Protein AF-A0A935E612-F1 (afdb_monomer_lite)

Foldseek 3Di:
DLLPAVPLQVPPPDDDDDDDPPPPPQQVQLVVCVVLLLLVRNLVSLVVSPPPDPPLVSLQSNLVSCVSLLVLVVSLVSLVVSCVPDPDDDVSLLSNLLSCLLVVVVVVSVVSLVVVCVVPVPDPSSVLQVVQPPQQPDAALKDKDFDPLWDLAFWFQWEDAPQKIKTKTQPDDDPDADSNNRTHAIAIWIDHSVVSHIDGDQCVQDDPHHKHHKDADPNNQKMKTWTWDPQDPVVRDIAIFIWMWGQDPNHIDHTDTDPQTDPPKHKHQWEAANVRFKIKTWICVPPSATFIWMWGADPVRDTDHIDTADCLRGFNHHWHNWYDLHRFKIKIFTLGVRSNSAAGFIWIWGHDPNHTFRTDTDGPPQDDNWHWHNWYDNNNPQKTKGWTLSPVPSSHITIMIMHRDDDDDPDCPDPPPPPQCQKDKDKDFDDDVPDGQFQKKKFKAARRRHT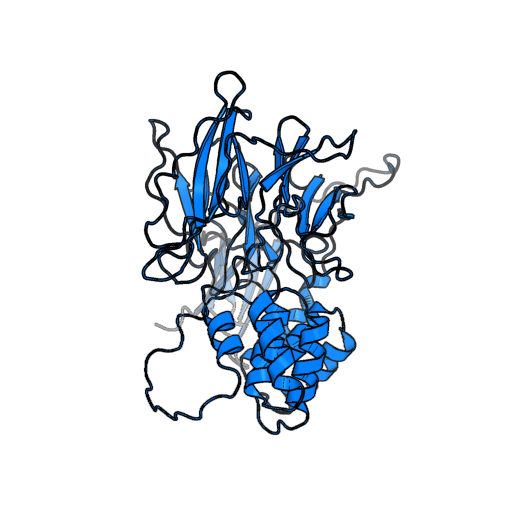FDIWGAHPRRITMDIGGDGPHIDIDIGRPVPD

Sequence (483 aa):
MKKYILNIILIFFFTCWNQIVNADSGCTAGDKAYELLQYSKAIIEYQKCLKNSKDARIMERLADSYVILDQTVKAEVIYADLLKTSKKYTSIMIKYANCLYVNNKEDAYRRFVDSIQQKFPNQKEIKKLLATANWKNKKENIEIQAVNFNSPQADFCPIIADGKIIFSSCRLTDKKNDPFTGESFSRLYVVDTISNVPIIFAPEISMKFNIGSCIMYDHGKKMMFTANTPSNPIKNTQLLKIYTTELSNGTWTKPVEFVHNKANSNNAHPAINSTMSIMVFASDGLSGNMDLYYCVKDKFNNWKQAVRLKNNVNSSGNEVFPSFINDSTLVFSSDGLSATGKGLDFYQSQFRKGKWSDPVILPAPFNSVADDYGLFTSDGMKSGYFTSNRDQSDGNENIFQFFTKTSPEVQPQDTLETIIATNIKIQGKITSGSHFIPNTKIVFTDSYGDTLSTAISDHNGLFDIELPPVQGLRYTAENLDII

pLDDT: mean 83.04, std 16.46, range [26.19, 98.12]

Radius of gyration: 25.14 Å; chains: 1; bounding box: 72×61×72 Å

Secondary structure (DSSP, 8-state):
-HHHHTTSGGGSS--S---------S-HHHHHHHHTT-HHHHHHHHHHHGGG---HHHHHHHHHHHHHTT-HHHHHHHHHHHHTT--S--HHHHHHHHHHHHTT-HHHHHHHHHHHHHH-TT-HHHHHHHHGGGGGG-B-SEEEEE-TT--SS-EEEEEEETTEEEEEE-----S-B-TTTSSBPPEEEEE-TTT---EES-GGG--SS-EEEEEEETTTTEEEEEEEPPPPTTT----EEEEEEEEETTEEPPPEE-TT--TTS-EEEEEE-TTS-EEEEEE-TTTSS-EEEEEEB-TTSPBPPPEEPPTTTS-SS-EEEEEESSSSEEEEEESSSSTT--S-EEEEEEEETTEEPPPEEPPBTTS-SS-EEEEE-SSSSSEEEEEE---TTT---EEEEEEE-------------------EEEEEE-EETTEE--SEEEEEE-TTS-EEEEEE--TTSEEEEEE---TT-EEEEEETT--

Structure (mmCIF, N/CA/C/O backbone):
data_AF-A0A935E612-F1
#
_entry.id   AF-A0A935E612-F1
#
loop_
_atom_site.group_PDB
_atom_site.id
_atom_site.type_symbol
_atom_site.label_atom_id
_atom_site.label_alt_id
_atom_site.label_comp_id
_atom_site.label_asym_id
_atom_site.label_entity_id
_atom_site.label_seq_id
_atom_site.pdbx_PDB_ins_code
_atom_site.Cartn_x
_atom_site.Cartn_y
_atom_site.Cartn_z
_atom_site.occupancy
_atom_site.B_iso_or_equiv
_atom_site.auth_seq_id
_atom_site.auth_comp_id
_atom_site.auth_asym_id
_atom_site.auth_atom_id
_atom_site.pdbx_PDB_model_num
ATOM 1 N N . MET A 1 1 ? 5.621 2.373 2.190 1.00 39.12 1 MET A N 1
ATOM 2 C CA . MET A 1 1 ? 5.501 0.931 2.547 1.00 39.12 1 MET A CA 1
ATOM 3 C C . MET A 1 1 ? 5.644 -0.027 1.374 1.00 39.12 1 MET A C 1
ATOM 5 O O . MET A 1 1 ? 5.925 -1.186 1.630 1.00 39.12 1 MET A O 1
ATOM 9 N N . LYS A 1 2 ? 5.540 0.406 0.114 1.00 34.69 2 LYS A N 1
ATOM 10 C CA . LYS A 1 2 ? 5.980 -0.421 -1.017 1.00 34.69 2 LYS A CA 1
ATOM 11 C C . LYS A 1 2 ? 7.495 -0.634 -1.023 1.00 34.69 2 LYS A C 1
ATOM 13 O O . LYS A 1 2 ? 7.921 -1.764 -1.236 1.00 34.69 2 LYS A O 1
ATOM 18 N N . LYS A 1 3 ? 8.262 0.382 -0.589 1.00 41.88 3 LYS A N 1
ATOM 19 C CA . LYS A 1 3 ? 9.641 0.233 -0.092 1.00 41.88 3 LYS A CA 1
ATOM 20 C C . LYS A 1 3 ? 9.736 -1.005 0.829 1.00 41.88 3 LYS A C 1
ATOM 22 O O . LYS A 1 3 ? 10.490 -1.921 0.557 1.00 41.88 3 LYS A O 1
ATOM 27 N N . TYR A 1 4 ? 8.849 -1.142 1.813 1.00 47.66 4 TYR A N 1
ATOM 28 C CA . TYR A 1 4 ? 8.829 -2.257 2.778 1.00 47.66 4 TYR A CA 1
ATOM 29 C C . TYR A 1 4 ? 8.135 -3.569 2.331 1.00 47.66 4 TYR A C 1
ATOM 31 O O . TYR A 1 4 ? 8.368 -4.598 2.960 1.00 47.66 4 TYR A O 1
ATOM 39 N N . ILE A 1 5 ? 7.304 -3.566 1.280 1.00 38.56 5 ILE A N 1
ATOM 40 C CA . ILE A 1 5 ? 6.445 -4.700 0.865 1.00 38.56 5 ILE A CA 1
ATOM 41 C C . ILE A 1 5 ? 6.972 -5.405 -0.394 1.00 38.56 5 ILE A C 1
ATOM 43 O O . ILE A 1 5 ? 6.868 -6.625 -0.491 1.00 38.56 5 ILE A O 1
ATOM 47 N N . LEU A 1 6 ? 7.574 -4.687 -1.351 1.00 34.66 6 LEU A N 1
ATOM 48 C CA . LEU A 1 6 ? 7.828 -5.225 -2.698 1.00 34.66 6 LEU A CA 1
ATOM 49 C C . LEU A 1 6 ? 8.989 -6.244 -2.785 1.00 34.66 6 LEU A C 1
ATOM 51 O O . LEU A 1 6 ? 9.131 -6.914 -3.802 1.00 34.66 6 LEU A O 1
ATOM 55 N N . ASN A 1 7 ? 9.824 -6.399 -1.748 1.00 41.12 7 ASN A N 1
ATOM 56 C CA . ASN A 1 7 ? 11.111 -7.111 -1.871 1.00 41.12 7 ASN A CA 1
ATOM 57 C C . ASN A 1 7 ? 11.265 -8.420 -1.091 1.00 41.12 7 ASN A C 1
ATOM 59 O O . ASN A 1 7 ? 12.372 -8.944 -0.999 1.00 41.12 7 ASN A O 1
ATOM 63 N N . ILE A 1 8 ? 10.180 -9.006 -0.582 1.00 37.25 8 ILE A N 1
ATOM 64 C CA . ILE A 1 8 ? 10.253 -10.350 0.025 1.00 37.25 8 ILE A CA 1
ATOM 65 C C . ILE A 1 8 ? 9.949 -11.464 -1.007 1.00 37.25 8 ILE A C 1
ATOM 67 O O . ILE A 1 8 ? 10.315 -12.619 -0.802 1.00 37.25 8 ILE A O 1
ATOM 71 N N . ILE A 1 9 ? 9.409 -11.125 -2.187 1.00 32.59 9 ILE A N 1
ATOM 72 C CA . ILE A 1 9 ? 8.927 -12.100 -3.193 1.00 32.59 9 ILE A CA 1
ATOM 73 C C . ILE A 1 9 ? 9.978 -12.502 -4.245 1.00 32.59 9 ILE A C 1
ATOM 75 O O . ILE A 1 9 ? 9.831 -13.525 -4.914 1.00 32.59 9 ILE A O 1
ATOM 79 N N . LEU A 1 10 ? 11.122 -11.814 -4.332 1.00 29.88 10 LEU A N 1
ATOM 80 C CA . LEU A 1 10 ? 12.238 -12.237 -5.200 1.00 29.88 10 LEU A CA 1
ATOM 81 C C . LEU A 1 10 ? 12.921 -13.550 -4.746 1.00 29.88 10 LEU A C 1
ATOM 83 O O . LEU A 1 10 ? 13.881 -13.994 -5.371 1.00 29.88 10 LEU A O 1
ATOM 87 N N . ILE A 1 11 ? 12.414 -14.200 -3.691 1.00 31.88 11 ILE A N 1
ATOM 88 C CA . ILE A 1 11 ? 12.982 -15.413 -3.086 1.00 31.88 11 ILE A CA 1
ATOM 89 C C . ILE A 1 11 ? 12.459 -16.727 -3.715 1.00 31.88 11 ILE A C 1
ATOM 91 O O . ILE A 1 11 ? 13.087 -17.763 -3.513 1.00 31.88 11 ILE A O 1
ATOM 95 N N . PHE A 1 12 ? 11.397 -16.747 -4.539 1.00 26.30 12 PHE A N 1
ATOM 96 C CA . PHE A 1 12 ? 10.769 -18.027 -4.952 1.00 26.30 12 PHE A CA 1
ATOM 97 C C . PHE A 1 12 ? 10.936 -18.511 -6.407 1.00 26.30 12 PHE A C 1
ATOM 99 O O . PHE A 1 12 ? 10.351 -19.532 -6.758 1.00 26.30 12 PHE A O 1
ATOM 106 N N . PHE A 1 13 ? 11.787 -17.891 -7.240 1.00 26.19 13 PHE A N 1
ATOM 107 C CA . PHE A 1 13 ? 12.060 -18.389 -8.610 1.00 26.19 13 PHE A CA 1
ATOM 108 C C . PHE A 1 13 ? 13.495 -18.858 -8.901 1.00 26.19 13 PHE A C 1
ATOM 110 O O . PHE A 1 13 ? 13.818 -19.146 -10.051 1.00 26.19 13 PHE A O 1
ATOM 117 N N . PHE A 1 14 ? 14.348 -19.033 -7.889 1.00 29.59 14 PHE A N 1
ATOM 118 C CA . PHE A 1 14 ? 15.665 -19.659 -8.070 1.00 29.59 14 PHE A CA 1
ATOM 119 C C . PHE A 1 14 ? 15.828 -20.883 -7.165 1.00 29.59 14 PHE A C 1
ATOM 121 O O . PHE A 1 14 ? 16.556 -20.870 -6.178 1.00 29.59 14 PHE A O 1
ATOM 128 N N . THR A 1 15 ? 15.166 -21.984 -7.523 1.00 32.22 15 THR A N 1
ATOM 129 C CA . THR A 1 15 ? 15.649 -23.312 -7.130 1.00 32.22 15 THR A CA 1
ATOM 130 C C . THR A 1 15 ? 15.882 -24.153 -8.381 1.00 32.22 15 THR A C 1
ATOM 132 O O . THR A 1 15 ? 15.006 -24.302 -9.225 1.00 32.22 15 THR A O 1
ATOM 135 N N . CYS A 1 16 ? 17.113 -24.665 -8.473 1.00 29.67 16 CYS A N 1
ATOM 136 C CA . CYS A 1 16 ? 17.638 -25.619 -9.452 1.00 29.67 16 CYS A CA 1
ATOM 137 C C . CYS A 1 16 ? 18.029 -25.092 -10.848 1.00 29.67 16 CYS A C 1
ATOM 139 O O . CYS A 1 16 ? 17.404 -25.416 -11.849 1.00 29.67 16 CYS A O 1
ATOM 141 N N . TRP A 1 17 ? 19.197 -24.443 -10.929 1.00 29.56 17 TRP A N 1
ATOM 142 C CA . TRP A 1 17 ? 20.352 -25.074 -11.594 1.00 29.56 17 TRP A CA 1
ATOM 143 C C . TRP A 1 17 ? 21.658 -24.461 -11.070 1.00 29.56 17 TRP A C 1
ATOM 145 O O . TRP A 1 17 ? 21.996 -23.318 -11.363 1.00 29.56 17 TRP A O 1
ATOM 155 N N . ASN A 1 18 ? 22.401 -25.234 -10.277 1.00 34.88 18 ASN A N 1
ATOM 156 C CA . ASN A 1 18 ? 23.791 -24.926 -9.964 1.00 34.88 18 ASN A CA 1
ATOM 157 C C . ASN A 1 18 ? 24.639 -25.212 -11.209 1.00 34.88 18 ASN A C 1
ATOM 159 O O . ASN A 1 18 ? 24.935 -26.366 -11.513 1.00 34.88 18 ASN A O 1
ATOM 163 N N . GLN A 1 19 ? 25.061 -24.161 -11.903 1.00 34.38 19 GLN A N 1
ATOM 164 C CA . GLN A 1 19 ? 26.395 -24.119 -12.491 1.00 34.38 19 GLN A CA 1
ATOM 165 C C . GLN A 1 19 ? 27.105 -22.921 -11.873 1.00 34.38 19 GLN A C 1
ATOM 167 O O . GLN A 1 19 ? 26.790 -21.770 -12.163 1.00 34.38 19 GLN A O 1
ATOM 172 N N . ILE A 1 20 ? 28.037 -23.214 -10.968 1.00 43.88 20 ILE A N 1
ATOM 173 C CA . ILE A 1 20 ? 28.966 -22.232 -10.423 1.00 43.88 20 ILE A CA 1
ATOM 174 C C . ILE A 1 20 ? 29.870 -21.809 -11.580 1.00 43.88 20 ILE A C 1
ATOM 176 O O . ILE A 1 20 ? 30.843 -22.484 -11.905 1.00 43.88 20 ILE A O 1
ATOM 180 N N . VAL A 1 21 ? 29.535 -20.687 -12.210 1.00 34.72 21 VAL A N 1
ATOM 181 C CA . VAL A 1 21 ? 30.527 -19.851 -12.877 1.00 34.72 21 VAL A CA 1
ATOM 182 C C . VAL A 1 21 ? 30.879 -18.772 -11.865 1.00 34.72 21 VAL A C 1
ATOM 184 O O . VAL A 1 21 ? 30.219 -17.740 -11.779 1.00 34.72 21 VAL A O 1
ATOM 187 N N . ASN A 1 22 ? 31.903 -19.044 -11.055 1.00 40.59 22 ASN A N 1
ATOM 188 C CA . ASN A 1 22 ? 32.591 -18.016 -10.282 1.00 40.59 22 ASN A CA 1
ATOM 189 C C . ASN A 1 22 ? 33.321 -17.096 -11.271 1.00 40.59 22 ASN A C 1
ATOM 191 O O . ASN A 1 22 ? 34.504 -17.275 -11.548 1.00 40.59 22 ASN A O 1
ATOM 195 N N . ALA A 1 23 ? 32.595 -16.134 -11.832 1.00 41.78 23 ALA A N 1
ATOM 196 C CA . ALA A 1 23 ? 33.185 -14.882 -12.266 1.00 41.78 23 ALA A CA 1
ATOM 197 C C . ALA A 1 23 ? 33.056 -13.938 -11.073 1.00 41.78 23 ALA A C 1
ATOM 199 O O . ALA A 1 23 ? 31.942 -13.602 -10.675 1.00 41.78 23 ALA A O 1
ATOM 200 N N . ASP A 1 24 ? 34.187 -13.587 -10.467 1.00 48.56 24 ASP A N 1
ATOM 201 C CA . ASP A 1 24 ? 34.269 -12.659 -9.345 1.00 48.56 24 ASP A CA 1
ATOM 202 C C . ASP A 1 24 ? 33.651 -11.321 -9.782 1.00 48.56 24 ASP A C 1
ATOM 204 O O . ASP A 1 24 ? 34.246 -10.531 -10.518 1.00 48.56 24 ASP A O 1
ATOM 208 N N . SER A 1 25 ? 32.371 -11.124 -9.468 1.00 55.22 25 SER A N 1
ATOM 209 C CA . SER A 1 25 ? 31.631 -9.973 -9.950 1.00 55.22 25 SER A CA 1
ATOM 210 C C . SER A 1 25 ? 32.115 -8.773 -9.151 1.00 55.22 25 SER A C 1
ATOM 212 O O . SER A 1 25 ? 31.882 -8.719 -7.947 1.00 55.22 25 SER A O 1
ATOM 214 N N . GLY A 1 26 ? 32.814 -7.839 -9.803 1.00 75.12 26 GLY A N 1
ATOM 215 C CA . GLY A 1 26 ? 33.661 -6.804 -9.185 1.00 75.12 26 GLY A CA 1
ATOM 216 C C . GLY A 1 26 ? 32.993 -5.770 -8.258 1.00 75.12 26 GLY A C 1
ATOM 217 O O . GLY A 1 26 ? 33.523 -4.675 -8.109 1.00 75.12 26 GLY A O 1
ATOM 218 N N . CYS A 1 27 ? 31.840 -6.070 -7.648 1.00 89.81 27 CYS A N 1
ATOM 219 C CA . CYS A 1 27 ? 31.134 -5.224 -6.690 1.00 89.81 27 CYS A CA 1
ATOM 220 C C . CYS A 1 27 ? 30.526 -6.002 -5.502 1.00 89.81 27 CYS A C 1
ATOM 222 O O . CYS A 1 27 ? 29.356 -5.825 -5.157 1.00 89.81 27 CYS A O 1
ATOM 224 N N . THR A 1 28 ? 31.326 -6.839 -4.833 1.00 91.62 28 THR A N 1
ATOM 225 C CA . THR A 1 28 ? 30.899 -7.691 -3.702 1.00 91.62 28 THR A CA 1
ATOM 226 C C . THR A 1 28 ? 30.178 -6.923 -2.586 1.00 91.62 28 THR A C 1
ATOM 228 O O . THR A 1 28 ? 29.215 -7.423 -2.007 1.00 91.62 28 THR A O 1
ATOM 231 N N . ALA A 1 29 ? 30.611 -5.695 -2.275 1.00 92.06 29 ALA A N 1
ATOM 232 C CA . ALA A 1 29 ? 29.976 -4.873 -1.241 1.00 92.06 29 ALA A CA 1
ATOM 233 C C . ALA A 1 29 ? 28.546 -4.449 -1.619 1.00 92.06 29 ALA A C 1
ATOM 235 O O . ALA A 1 29 ? 27.658 -4.478 -0.764 1.00 92.06 29 ALA A O 1
ATOM 236 N N . GLY A 1 30 ? 28.324 -4.097 -2.891 1.00 92.75 30 GLY A N 1
ATOM 237 C CA . GLY A 1 30 ? 26.998 -3.779 -3.418 1.00 92.75 30 GLY A CA 1
ATOM 238 C C . GLY A 1 30 ? 26.104 -5.009 -3.466 1.00 92.75 30 GLY A C 1
ATOM 239 O O . GLY A 1 30 ? 24.971 -4.951 -3.003 1.00 92.75 30 GLY A O 1
ATOM 240 N N . ASP A 1 31 ? 26.645 -6.143 -3.911 1.00 92.62 31 ASP A N 1
ATOM 241 C CA . ASP A 1 31 ? 25.918 -7.414 -3.987 1.00 92.62 31 ASP A CA 1
ATOM 242 C C . ASP A 1 31 ? 25.451 -7.898 -2.616 1.00 92.62 31 ASP A C 1
ATOM 244 O O . ASP A 1 31 ? 24.269 -8.183 -2.433 1.00 92.62 31 ASP A O 1
ATOM 248 N N . LYS A 1 32 ? 26.331 -7.841 -1.614 1.00 90.12 32 LYS A N 1
ATOM 249 C CA . LYS A 1 32 ? 25.967 -8.135 -0.227 1.00 90.12 32 LYS A CA 1
ATOM 250 C C . LYS A 1 32 ? 24.896 -7.182 0.306 1.00 90.12 32 LYS A C 1
ATOM 252 O O . LYS A 1 32 ? 24.009 -7.610 1.034 1.00 90.12 32 LYS A O 1
ATOM 257 N N . ALA A 1 33 ? 24.982 -5.886 0.002 1.00 88.50 33 ALA A N 1
ATOM 258 C CA . ALA A 1 33 ? 23.973 -4.926 0.444 1.00 88.50 33 ALA A CA 1
ATOM 259 C C . ALA A 1 33 ? 22.612 -5.198 -0.217 1.00 88.50 33 ALA A C 1
ATOM 261 O O . ALA A 1 33 ? 21.599 -5.188 0.474 1.00 88.50 33 ALA A O 1
ATOM 262 N N . TYR A 1 34 ? 22.600 -5.494 -1.517 1.00 88.38 34 TYR A N 1
ATOM 263 C CA . TYR A 1 34 ? 21.398 -5.818 -2.282 1.00 88.38 34 TYR A CA 1
ATOM 264 C C . TYR A 1 34 ? 20.718 -7.094 -1.767 1.00 88.38 34 TYR A C 1
ATOM 266 O O . TYR A 1 34 ? 19.516 -7.094 -1.523 1.00 88.38 34 TYR A O 1
ATOM 274 N N . GLU A 1 35 ? 21.487 -8.159 -1.525 1.00 85.56 35 GLU A N 1
ATOM 275 C CA . GLU A 1 35 ? 20.990 -9.430 -0.968 1.00 85.56 35 GLU A CA 1
ATOM 276 C C . GLU A 1 35 ? 20.447 -9.280 0.458 1.00 85.56 35 GLU A C 1
ATOM 278 O O . GLU A 1 35 ? 19.518 -9.978 0.854 1.00 85.56 35 GLU A O 1
ATOM 283 N N . LEU A 1 36 ? 20.998 -8.335 1.223 1.00 79.56 36 LEU A N 1
ATOM 284 C CA . LEU A 1 36 ? 20.512 -7.967 2.552 1.00 79.56 36 LEU A CA 1
ATOM 285 C C . LEU A 1 36 ? 19.392 -6.915 2.524 1.00 79.56 36 LEU A C 1
ATOM 287 O O . LEU A 1 36 ? 19.041 -6.388 3.581 1.00 79.56 36 LEU A O 1
ATOM 291 N N . LEU A 1 37 ? 18.855 -6.589 1.342 1.00 82.00 37 LEU A N 1
ATOM 292 C CA . LEU A 1 37 ? 17.794 -5.596 1.128 1.00 82.00 37 LEU A CA 1
ATOM 293 C C . LEU A 1 37 ? 18.170 -4.172 1.586 1.00 82.00 37 LEU A C 1
ATOM 295 O O . LEU A 1 37 ? 17.316 -3.312 1.786 1.00 82.00 37 LEU A O 1
ATOM 299 N N . GLN A 1 38 ? 19.462 -3.895 1.756 1.00 84.81 38 GLN A N 1
ATOM 300 C CA . GLN A 1 38 ? 19.994 -2.585 2.130 1.00 84.81 38 GLN A CA 1
ATOM 301 C C . GLN A 1 38 ? 20.143 -1.724 0.873 1.00 84.81 38 GLN A C 1
ATOM 303 O O . GLN A 1 38 ? 21.254 -1.345 0.503 1.00 84.81 38 GLN A O 1
ATOM 308 N N . TYR A 1 39 ? 19.045 -1.459 0.165 1.00 86.69 39 TYR A N 1
ATOM 309 C CA . TYR A 1 39 ? 19.085 -0.881 -1.183 1.00 86.69 39 TYR A CA 1
ATOM 310 C C . TYR A 1 39 ? 19.688 0.520 -1.229 1.00 86.69 39 TYR A C 1
ATOM 312 O O . TYR A 1 39 ? 20.433 0.829 -2.158 1.00 86.69 39 TYR A O 1
ATOM 320 N N . SER A 1 40 ? 19.466 1.333 -0.192 1.00 89.81 40 SER A N 1
ATOM 321 C CA . SER A 1 40 ? 20.124 2.640 -0.066 1.00 89.81 40 SER A CA 1
ATOM 322 C C . SER A 1 40 ? 21.654 2.498 -0.055 1.00 89.81 40 SER A C 1
ATOM 324 O O . SER A 1 40 ? 22.375 3.195 -0.773 1.00 89.81 40 SER A O 1
ATOM 326 N N . LYS A 1 41 ? 22.168 1.492 0.664 1.00 90.56 41 LYS A N 1
ATOM 327 C CA . LYS A 1 41 ? 23.595 1.150 0.674 1.00 90.56 41 LYS A CA 1
ATOM 328 C C . LYS A 1 41 ? 24.053 0.503 -0.637 1.00 90.56 41 LYS A C 1
ATOM 330 O O . LYS A 1 41 ? 25.141 0.819 -1.112 1.00 90.56 41 LYS A O 1
ATOM 335 N N . ALA A 1 42 ? 23.243 -0.374 -1.230 1.00 93.44 42 ALA A N 1
ATOM 336 C CA . ALA A 1 42 ? 23.554 -1.031 -2.497 1.00 93.44 42 ALA A CA 1
ATOM 337 C C . ALA A 1 42 ? 23.752 -0.007 -3.622 1.00 93.44 42 ALA A C 1
ATOM 339 O O . ALA A 1 42 ? 24.734 -0.096 -4.352 1.00 93.44 42 ALA A O 1
ATOM 340 N N . ILE A 1 43 ? 22.893 1.017 -3.699 1.00 94.75 43 ILE A N 1
ATOM 341 C CA . ILE A 1 43 ? 23.032 2.136 -4.642 1.00 94.75 43 ILE A CA 1
ATOM 342 C C . ILE A 1 43 ? 24.403 2.799 -4.502 1.00 94.75 43 ILE A C 1
ATOM 344 O O . ILE A 1 43 ? 25.103 2.961 -5.500 1.00 94.75 43 ILE A O 1
ATOM 348 N N . ILE A 1 44 ? 24.808 3.148 -3.276 1.00 94.81 44 ILE A N 1
ATOM 349 C CA . ILE A 1 44 ? 26.090 3.817 -3.012 1.00 94.81 44 ILE A CA 1
ATOM 350 C C . ILE A 1 44 ? 27.264 2.952 -3.487 1.00 94.81 44 ILE A C 1
ATOM 352 O O . ILE A 1 44 ? 28.178 3.452 -4.144 1.00 94.81 44 ILE A O 1
ATOM 356 N N . GLU A 1 45 ? 27.255 1.656 -3.172 1.00 95.75 45 GLU A N 1
ATOM 357 C CA . GLU A 1 45 ? 28.337 0.750 -3.564 1.00 95.75 45 GLU A CA 1
ATOM 358 C C . GLU A 1 45 ? 28.358 0.492 -5.078 1.00 95.75 45 GLU A C 1
ATOM 360 O O . GLU A 1 45 ? 29.418 0.578 -5.699 1.00 95.75 45 GLU A O 1
ATOM 365 N N . TYR A 1 46 ? 27.203 0.285 -5.716 1.00 96.62 46 TYR A N 1
ATOM 366 C CA . TYR A 1 46 ? 27.132 0.111 -7.168 1.00 96.62 46 TYR A CA 1
ATOM 367 C C . TYR A 1 46 ? 27.568 1.357 -7.936 1.00 96.62 46 TYR A C 1
ATOM 369 O O . TYR A 1 46 ? 28.304 1.241 -8.917 1.00 96.62 46 TYR A O 1
ATOM 377 N N . GLN A 1 47 ? 27.206 2.553 -7.466 1.00 95.81 47 GLN A N 1
ATOM 378 C CA . GLN A 1 47 ? 27.705 3.806 -8.034 1.00 95.81 47 GLN A CA 1
ATOM 379 C C . GLN A 1 47 ? 29.234 3.902 -7.969 1.00 95.81 47 GLN A C 1
ATOM 381 O O . GLN A 1 47 ? 29.851 4.364 -8.928 1.00 95.81 47 GLN A O 1
ATOM 386 N N . LYS A 1 48 ? 29.869 3.457 -6.872 1.00 94.62 48 LYS A N 1
ATOM 387 C CA . LYS A 1 48 ? 31.340 3.416 -6.771 1.00 94.62 48 LYS A CA 1
ATOM 388 C C . LYS A 1 48 ? 31.940 2.459 -7.800 1.00 94.62 48 LYS A C 1
ATOM 390 O O . LYS A 1 48 ? 32.880 2.842 -8.493 1.00 94.62 48 LYS A O 1
ATOM 395 N N . CYS A 1 49 ? 31.383 1.256 -7.924 1.00 93.75 49 CYS A N 1
ATOM 396 C CA . CYS A 1 49 ? 31.865 0.230 -8.850 1.00 93.75 49 CYS A CA 1
ATOM 397 C C . CYS A 1 49 ? 31.739 0.653 -10.325 1.00 93.75 49 CYS A C 1
ATOM 399 O O . CYS A 1 49 ? 32.619 0.360 -11.133 1.00 93.75 49 CYS A O 1
ATOM 401 N N . LEU A 1 50 ? 30.685 1.394 -10.678 1.00 93.62 50 LEU A N 1
ATOM 402 C CA . LEU A 1 50 ? 30.434 1.862 -12.046 1.00 93.62 50 LEU A CA 1
ATOM 403 C C . LEU A 1 50 ? 31.229 3.113 -12.450 1.00 93.62 50 LEU A C 1
ATOM 405 O O . LEU A 1 50 ? 31.162 3.513 -13.608 1.00 93.62 50 LEU A O 1
ATOM 409 N N . LYS A 1 51 ? 32.027 3.723 -11.558 1.00 91.50 51 LYS A N 1
ATOM 410 C CA . LYS A 1 51 ? 32.873 4.876 -11.933 1.00 91.50 51 LYS A CA 1
ATOM 411 C C . LYS A 1 51 ? 33.826 4.557 -13.088 1.00 91.50 51 LYS A C 1
ATOM 413 O O . LYS A 1 51 ? 34.050 5.410 -13.937 1.00 91.50 51 LYS A O 1
ATOM 418 N N . ASN A 1 52 ? 34.351 3.330 -13.118 1.00 83.31 52 ASN A N 1
ATOM 419 C CA . ASN A 1 52 ? 35.332 2.865 -14.105 1.00 83.31 52 ASN A CA 1
ATOM 420 C C . ASN A 1 52 ? 34.866 1.601 -14.852 1.00 83.31 52 ASN A C 1
ATOM 422 O O . ASN A 1 52 ? 35.679 0.902 -15.450 1.00 83.31 52 ASN A O 1
ATOM 426 N N . SER A 1 53 ? 33.574 1.270 -14.789 1.00 86.12 53 SER A N 1
ATOM 427 C CA . SER A 1 53 ? 33.012 0.045 -15.363 1.00 86.12 53 SER A CA 1
ATOM 428 C C . SER A 1 53 ? 31.642 0.311 -15.980 1.00 86.12 53 SER A C 1
ATOM 430 O O . SER A 1 53 ? 30.890 1.155 -15.503 1.00 86.12 53 SER A O 1
ATOM 432 N N . LYS A 1 54 ? 31.305 -0.440 -17.030 1.00 87.50 54 LYS A N 1
ATOM 433 C CA . LYS A 1 54 ? 29.959 -0.493 -17.627 1.00 87.50 54 LYS A CA 1
ATOM 434 C C . LYS A 1 54 ? 29.379 -1.904 -17.565 1.00 87.50 54 LYS A C 1
ATOM 436 O O . LYS A 1 54 ? 28.751 -2.377 -18.508 1.00 87.50 54 LYS A O 1
ATOM 441 N N . ASP A 1 55 ? 29.662 -2.604 -16.473 1.00 92.31 55 ASP A N 1
ATOM 442 C CA . ASP A 1 55 ? 29.126 -3.937 -16.226 1.00 92.31 55 ASP A CA 1
ATOM 443 C C . ASP A 1 55 ? 27.589 -3.894 -16.196 1.00 92.31 55 ASP A C 1
ATOM 445 O O . ASP A 1 55 ? 26.975 -3.252 -15.339 1.00 92.31 55 ASP A O 1
ATOM 449 N N . ALA A 1 56 ? 26.971 -4.587 -17.155 1.00 91.88 56 ALA A N 1
ATOM 450 C CA . ALA A 1 56 ? 25.529 -4.557 -17.366 1.00 91.88 56 ALA A CA 1
ATOM 451 C C . ALA A 1 56 ? 24.739 -5.115 -16.171 1.00 91.88 56 ALA A C 1
ATOM 453 O O . ALA A 1 56 ? 23.663 -4.610 -15.860 1.00 91.88 56 ALA A O 1
ATOM 454 N N . ARG A 1 57 ? 25.283 -6.117 -15.467 1.00 92.62 57 ARG A N 1
ATOM 455 C CA . ARG A 1 57 ? 24.650 -6.717 -14.285 1.00 92.62 57 ARG A CA 1
ATOM 456 C C . ARG A 1 57 ? 24.639 -5.722 -13.128 1.00 92.62 57 ARG A C 1
ATOM 458 O O . ARG A 1 57 ? 23.621 -5.584 -12.455 1.00 92.62 57 ARG A O 1
ATOM 465 N N . ILE A 1 58 ? 25.747 -5.013 -12.901 1.00 95.12 58 ILE A N 1
ATOM 466 C CA . ILE A 1 58 ? 25.824 -3.979 -11.858 1.00 95.12 58 ILE A CA 1
ATOM 467 C C . ILE A 1 58 ? 24.872 -2.821 -12.179 1.00 95.12 58 ILE A C 1
ATOM 469 O O . ILE A 1 58 ? 24.157 -2.351 -11.295 1.00 95.12 58 ILE A O 1
ATOM 473 N N . MET A 1 59 ? 24.826 -2.384 -13.440 1.00 95.62 59 MET A N 1
ATOM 474 C CA . MET A 1 59 ? 23.881 -1.361 -13.896 1.00 95.62 59 MET A CA 1
ATOM 475 C C . MET A 1 59 ? 22.428 -1.790 -13.678 1.00 95.62 59 MET A C 1
ATOM 477 O O . MET A 1 59 ? 21.637 -1.003 -13.163 1.00 95.62 59 MET A O 1
ATOM 481 N N . GLU A 1 60 ? 22.075 -3.032 -14.018 1.00 94.75 60 GLU A N 1
ATOM 482 C CA . GLU A 1 60 ? 20.722 -3.545 -13.796 1.00 94.75 60 GLU A CA 1
ATOM 483 C C . GLU A 1 60 ? 20.376 -3.574 -12.302 1.00 94.75 60 GLU A C 1
ATOM 485 O O . GLU A 1 60 ? 19.331 -3.053 -11.924 1.00 94.75 60 GLU A O 1
ATOM 490 N N . ARG A 1 61 ? 21.267 -4.075 -11.432 1.00 95.31 61 ARG A N 1
ATOM 491 C CA . ARG A 1 61 ? 21.033 -4.074 -9.974 1.00 95.31 61 ARG A CA 1
ATOM 492 C C . ARG A 1 61 ? 20.913 -2.662 -9.394 1.00 95.31 61 ARG A C 1
ATOM 494 O O . ARG A 1 61 ? 20.095 -2.437 -8.500 1.00 95.31 61 ARG A O 1
ATOM 501 N N . LEU A 1 62 ? 21.687 -1.699 -9.898 1.00 96.44 62 LEU A N 1
ATOM 502 C CA . LEU A 1 62 ? 21.549 -0.289 -9.529 1.00 96.44 62 LEU A CA 1
ATOM 503 C C . LEU A 1 62 ? 20.184 0.279 -9.949 1.00 96.44 62 LEU A C 1
ATOM 505 O O . LEU A 1 62 ? 19.516 0.910 -9.132 1.00 96.44 62 LEU A O 1
ATOM 509 N N . ALA A 1 63 ? 19.755 0.039 -11.190 1.00 95.44 63 ALA A N 1
ATOM 510 C CA . ALA A 1 63 ? 18.454 0.483 -11.689 1.00 95.44 63 ALA A CA 1
ATOM 511 C C . ALA A 1 63 ? 17.295 -0.164 -10.919 1.00 95.44 63 ALA A C 1
ATOM 513 O O . ALA A 1 63 ? 16.376 0.537 -10.504 1.00 95.44 63 ALA A O 1
ATOM 514 N N . ASP A 1 64 ? 17.383 -1.466 -10.642 1.00 93.19 64 ASP A N 1
ATOM 515 C CA . ASP A 1 64 ? 16.415 -2.190 -9.817 1.00 93.19 64 ASP A CA 1
ATOM 516 C C . ASP A 1 64 ? 16.343 -1.584 -8.408 1.00 93.19 64 ASP A C 1
ATOM 518 O O . ASP A 1 64 ? 15.255 -1.351 -7.890 1.00 93.19 64 ASP A O 1
ATOM 522 N N . SER A 1 65 ? 17.492 -1.246 -7.810 1.00 92.88 65 SER A N 1
ATOM 523 C CA . SER A 1 65 ? 17.542 -0.604 -6.488 1.00 92.88 65 SER A CA 1
ATOM 524 C C . SER A 1 65 ? 16.905 0.791 -6.505 1.00 92.88 65 SER A C 1
ATOM 526 O O . SER A 1 65 ? 16.260 1.184 -5.536 1.00 92.88 65 SER A O 1
ATOM 528 N N . TYR A 1 66 ? 17.047 1.537 -7.605 1.00 91.75 66 TYR A N 1
ATOM 529 C CA . TYR A 1 66 ? 16.334 2.799 -7.792 1.00 91.75 66 TYR A CA 1
ATOM 530 C C . TYR A 1 66 ? 14.827 2.605 -7.927 1.00 91.75 66 TYR A C 1
ATOM 532 O O . TYR A 1 66 ? 14.095 3.341 -7.277 1.00 91.75 66 TYR A O 1
ATOM 540 N N . VAL A 1 67 ? 14.354 1.630 -8.711 1.00 87.44 67 VAL A N 1
ATOM 541 C CA . VAL A 1 67 ? 12.914 1.314 -8.803 1.00 87.44 67 VAL A CA 1
ATOM 542 C C . VAL A 1 67 ? 12.351 0.951 -7.431 1.00 87.44 67 VAL A C 1
ATOM 544 O O . VAL A 1 67 ? 11.285 1.425 -7.069 1.00 87.44 67 VAL A O 1
ATOM 547 N N . ILE A 1 68 ? 13.083 0.152 -6.655 1.00 83.38 68 ILE A N 1
ATOM 548 C CA . ILE A 1 68 ? 12.690 -0.278 -5.307 1.00 83.38 68 ILE A CA 1
ATOM 549 C C . ILE A 1 68 ? 12.523 0.897 -4.335 1.00 83.38 68 ILE A C 1
ATOM 551 O O . ILE A 1 68 ? 11.683 0.842 -3.438 1.00 83.38 68 ILE A O 1
ATOM 555 N N . LEU A 1 69 ? 13.330 1.946 -4.495 1.00 82.69 69 LEU A N 1
ATOM 556 C CA . LEU A 1 69 ? 13.261 3.159 -3.682 1.00 82.69 69 LEU A CA 1
ATOM 557 C C . LEU A 1 69 ? 12.481 4.288 -4.370 1.00 82.69 69 LEU A C 1
ATOM 559 O O . LEU A 1 69 ? 12.715 5.448 -4.041 1.00 82.69 69 LEU A O 1
ATOM 563 N N . ASP A 1 70 ? 11.618 3.961 -5.339 1.00 81.00 70 ASP A N 1
ATOM 564 C CA . ASP A 1 70 ? 10.781 4.893 -6.112 1.00 81.00 70 ASP A CA 1
ATOM 565 C C . ASP A 1 70 ? 11.555 6.017 -6.840 1.00 81.00 70 ASP A C 1
ATOM 567 O O . ASP A 1 70 ? 11.004 7.015 -7.293 1.00 81.00 70 ASP A O 1
ATOM 571 N N . GLN A 1 71 ? 12.855 5.823 -7.074 1.00 85.81 71 GLN A N 1
ATOM 572 C CA . GLN A 1 71 ? 13.717 6.714 -7.860 1.00 85.81 71 GLN A CA 1
ATOM 573 C C . GLN A 1 71 ? 13.651 6.369 -9.361 1.00 85.81 71 GLN A C 1
ATOM 575 O O . GLN A 1 71 ? 14.671 6.208 -10.043 1.00 85.81 71 GLN A O 1
ATOM 580 N N . THR A 1 72 ? 12.437 6.244 -9.900 1.00 87.44 72 THR A N 1
ATOM 581 C CA . THR A 1 72 ? 12.149 5.707 -11.244 1.00 87.44 72 THR A CA 1
ATOM 582 C C . THR A 1 72 ? 12.733 6.533 -12.387 1.00 87.44 72 THR A C 1
ATOM 584 O O . THR A 1 72 ? 13.071 5.974 -13.430 1.00 87.44 72 THR A O 1
ATOM 587 N N . VAL A 1 73 ? 12.921 7.844 -12.210 1.00 90.62 73 VAL A N 1
ATOM 588 C CA . VAL A 1 73 ? 13.603 8.706 -13.195 1.00 90.62 73 VAL A CA 1
ATOM 589 C C . VAL A 1 73 ? 15.074 8.310 -13.354 1.00 90.62 73 VAL A C 1
ATOM 591 O O . VAL A 1 73 ? 15.584 8.263 -14.472 1.00 90.62 73 VAL A O 1
ATOM 594 N N . LYS A 1 74 ? 15.762 7.959 -12.257 1.00 93.25 74 LYS A N 1
ATOM 595 C CA . LYS A 1 74 ? 17.159 7.492 -12.308 1.00 93.25 74 LYS A CA 1
ATOM 596 C C . LYS A 1 74 ? 17.253 6.094 -12.917 1.00 93.25 74 LYS A C 1
ATOM 598 O O . LYS A 1 74 ? 18.141 5.842 -13.730 1.00 93.25 74 LYS A O 1
ATOM 603 N N . ALA A 1 75 ? 16.321 5.207 -12.564 1.00 93.62 75 ALA A N 1
ATOM 604 C CA . ALA A 1 75 ? 16.238 3.868 -13.143 1.00 93.62 75 ALA A CA 1
ATOM 605 C C . ALA A 1 75 ? 15.994 3.903 -14.661 1.00 93.62 75 ALA A C 1
ATOM 607 O O . ALA A 1 75 ? 16.661 3.183 -15.403 1.00 93.62 75 ALA A O 1
ATOM 608 N N . GLU A 1 76 ? 15.099 4.785 -15.128 1.00 94.81 76 GLU A N 1
ATOM 609 C CA . GLU A 1 76 ? 14.781 4.966 -16.549 1.00 94.81 76 GLU A CA 1
ATOM 610 C C . GLU A 1 76 ? 16.043 5.190 -17.388 1.00 94.81 76 GLU A C 1
ATOM 612 O O . GLU A 1 76 ? 16.229 4.534 -18.413 1.00 94.81 76 GLU A O 1
ATOM 617 N N . VAL A 1 77 ? 16.923 6.091 -16.935 1.00 96.25 77 VAL A N 1
ATOM 618 C CA . VAL A 1 77 ? 18.163 6.447 -17.639 1.00 96.25 77 VAL A CA 1
ATOM 619 C C . VAL A 1 77 ? 19.079 5.231 -17.788 1.00 96.25 77 VAL A C 1
ATOM 621 O O . VAL A 1 77 ? 19.642 5.008 -18.860 1.00 96.25 77 VAL A O 1
ATOM 624 N N . ILE A 1 78 ? 19.209 4.424 -16.733 1.00 96.75 78 ILE A N 1
ATOM 625 C CA . ILE A 1 78 ? 20.092 3.254 -16.733 1.00 96.75 78 ILE A CA 1
ATOM 626 C C . ILE A 1 78 ? 19.517 2.132 -17.600 1.00 96.75 78 ILE A C 1
ATOM 628 O O . ILE A 1 78 ? 20.245 1.561 -18.413 1.00 96.75 78 ILE A O 1
ATOM 632 N N . TYR A 1 79 ? 18.218 1.834 -17.491 1.00 96.88 79 TYR A N 1
ATOM 633 C CA . TYR A 1 79 ? 17.594 0.833 -18.359 1.00 96.88 79 TYR A CA 1
ATOM 634 C C . TYR A 1 79 ? 17.642 1.247 -19.832 1.00 96.88 79 TYR A C 1
ATOM 636 O O . TYR A 1 79 ? 17.916 0.404 -20.685 1.00 96.88 79 TYR A O 1
ATOM 644 N N . ALA A 1 80 ? 17.450 2.533 -20.144 1.00 96.19 80 ALA A N 1
ATOM 645 C CA . ALA A 1 80 ? 17.614 3.037 -21.503 1.00 96.19 80 ALA A CA 1
ATOM 646 C C . ALA A 1 80 ? 19.034 2.783 -22.039 1.00 96.19 80 ALA A C 1
ATOM 648 O O . ALA A 1 80 ? 19.188 2.396 -23.198 1.00 96.19 80 ALA A O 1
ATOM 649 N N . ASP A 1 81 ? 20.071 2.961 -21.211 1.00 94.69 81 ASP A N 1
ATOM 650 C CA . ASP A 1 81 ? 21.460 2.689 -21.602 1.00 94.69 81 ASP A CA 1
ATOM 651 C C . ASP A 1 81 ? 21.710 1.192 -21.841 1.00 94.69 81 ASP A C 1
ATOM 653 O O . ASP A 1 81 ? 22.274 0.821 -22.872 1.00 94.69 81 ASP A O 1
ATOM 657 N N . LEU A 1 82 ? 21.198 0.328 -20.957 1.00 94.38 82 LEU A N 1
ATOM 658 C CA . LEU A 1 82 ? 21.272 -1.133 -21.096 1.00 94.38 82 LEU A CA 1
ATOM 659 C C . LEU A 1 82 ? 20.602 -1.650 -22.378 1.00 94.38 82 LEU A C 1
ATOM 661 O O . LEU A 1 82 ? 21.024 -2.661 -22.943 1.00 94.38 82 LEU A O 1
ATOM 665 N N . LEU A 1 83 ? 19.567 -0.964 -22.869 1.00 94.56 83 LEU A N 1
ATOM 666 C CA . LEU A 1 83 ? 18.860 -1.359 -24.086 1.00 94.56 83 LEU A CA 1
ATOM 667 C C . LEU A 1 83 ? 19.601 -1.003 -25.380 1.00 94.56 83 LEU A C 1
ATOM 669 O O . LEU A 1 83 ? 19.337 -1.641 -26.399 1.00 94.56 83 LEU A O 1
ATOM 673 N N . LYS A 1 84 ? 20.556 -0.059 -25.368 1.00 90.69 84 LYS A N 1
ATOM 674 C CA . LYS A 1 84 ? 21.277 0.377 -26.586 1.00 90.69 84 LYS A CA 1
ATOM 675 C C . LYS A 1 84 ? 22.023 -0.758 -27.286 1.00 90.69 84 LYS A C 1
ATOM 677 O O . LYS A 1 84 ? 22.173 -0.743 -28.505 1.00 90.69 84 LYS A O 1
ATOM 682 N N . THR A 1 85 ? 22.499 -1.738 -26.524 1.00 78.62 85 THR A N 1
ATOM 683 C CA . THR A 1 85 ? 23.268 -2.882 -27.035 1.00 78.62 85 THR A CA 1
ATOM 684 C C . THR A 1 85 ? 22.423 -4.152 -27.166 1.00 78.62 85 THR A C 1
ATOM 686 O O . THR A 1 85 ? 22.894 -5.154 -27.713 1.00 78.62 85 THR A O 1
ATOM 689 N N . SER A 1 86 ? 21.160 -4.126 -26.722 1.00 79.00 86 SER A N 1
ATOM 690 C CA . SER A 1 86 ? 20.302 -5.309 -26.692 1.00 79.00 86 SER A CA 1
ATOM 691 C C . SER A 1 86 ? 19.630 -5.574 -28.041 1.00 79.00 86 SER A C 1
ATOM 693 O O . SER A 1 86 ? 18.791 -4.811 -28.522 1.00 79.00 86 SER A O 1
ATOM 695 N N . LYS A 1 87 ? 19.968 -6.710 -28.664 1.00 79.25 87 LYS A N 1
ATOM 696 C CA . LYS A 1 87 ? 19.337 -7.164 -29.920 1.00 79.25 87 LYS A CA 1
ATOM 697 C C . LYS A 1 87 ? 18.186 -8.152 -29.705 1.00 79.25 87 LYS A C 1
ATOM 699 O O . LYS A 1 87 ? 17.334 -8.270 -30.586 1.00 79.25 87 LYS A O 1
ATOM 704 N N . LYS A 1 88 ? 18.155 -8.837 -28.557 1.00 89.00 88 LYS A N 1
ATOM 705 C CA . LYS A 1 88 ? 17.160 -9.858 -28.186 1.00 89.00 88 LYS A CA 1
ATOM 706 C C . LYS A 1 88 ? 16.156 -9.290 -27.182 1.00 89.00 88 LYS A C 1
ATOM 708 O O . LYS A 1 88 ? 16.422 -8.272 -26.554 1.00 89.00 88 LYS A O 1
ATOM 713 N N . TYR A 1 89 ? 15.016 -9.958 -27.033 1.00 88.25 89 TYR A N 1
ATOM 714 C CA . TYR A 1 89 ? 14.083 -9.649 -25.953 1.00 88.25 89 TYR A CA 1
ATOM 715 C C . TYR A 1 89 ? 14.761 -9.859 -24.593 1.00 88.25 89 TYR A C 1
ATOM 717 O O . TYR A 1 89 ? 15.442 -10.867 -24.392 1.00 88.25 89 TYR A O 1
ATOM 725 N N . THR A 1 90 ? 14.574 -8.912 -23.676 1.00 90.00 90 THR A N 1
ATOM 726 C CA . THR A 1 90 ? 15.069 -8.980 -22.297 1.00 90.00 90 THR A CA 1
ATOM 727 C C . THR A 1 90 ? 14.019 -8.423 -21.341 1.00 90.00 90 THR A C 1
ATOM 729 O O . THR A 1 90 ? 13.222 -7.559 -21.713 1.00 90.00 90 THR A O 1
ATOM 732 N N . SER A 1 91 ? 14.053 -8.864 -20.082 1.00 88.50 91 SER A N 1
ATOM 733 C CA . SER A 1 91 ? 13.230 -8.300 -18.999 1.00 88.50 91 SER A CA 1
ATOM 734 C C . SER A 1 91 ? 13.426 -6.785 -18.838 1.00 88.50 91 SER A C 1
ATOM 736 O O . SER A 1 91 ? 12.494 -6.083 -18.451 1.00 88.50 91 SER A O 1
ATOM 738 N N . ILE A 1 92 ? 14.603 -6.263 -19.206 1.00 92.62 92 ILE A N 1
ATOM 739 C CA . ILE A 1 92 ? 14.937 -4.831 -19.189 1.00 92.62 92 ILE A CA 1
ATOM 740 C C . ILE A 1 92 ? 13.986 -4.012 -20.074 1.00 92.62 92 ILE A C 1
ATOM 742 O O . ILE A 1 92 ? 13.662 -2.884 -19.721 1.00 92.62 92 ILE A O 1
ATOM 746 N N . MET A 1 93 ? 13.479 -4.561 -21.187 1.00 93.75 93 MET A N 1
ATOM 747 C CA . MET A 1 93 ? 12.495 -3.853 -22.022 1.00 93.75 93 MET A CA 1
ATOM 748 C C . MET A 1 93 ? 11.216 -3.573 -21.237 1.00 93.75 93 MET A C 1
ATOM 750 O O . MET A 1 93 ? 10.717 -2.451 -21.244 1.00 93.75 93 MET A O 1
ATOM 754 N N . ILE A 1 94 ? 10.728 -4.575 -20.504 1.00 90.00 94 ILE A N 1
ATOM 755 C CA . ILE A 1 94 ? 9.569 -4.417 -19.630 1.00 90.00 94 ILE A CA 1
ATOM 756 C C . ILE A 1 94 ? 9.903 -3.412 -18.527 1.00 90.00 94 ILE A C 1
ATOM 758 O O . ILE A 1 94 ? 9.174 -2.443 -18.375 1.00 90.00 94 ILE A O 1
ATOM 762 N N . LYS A 1 95 ? 11.044 -3.550 -17.836 1.00 90.56 95 LYS A N 1
ATOM 763 C CA . LYS A 1 95 ? 11.492 -2.604 -16.791 1.00 90.56 95 LYS A CA 1
ATOM 764 C C . LYS A 1 95 ? 11.618 -1.149 -17.293 1.00 90.56 95 LYS A C 1
ATOM 766 O O . LYS A 1 95 ? 11.278 -0.215 -16.573 1.00 90.56 95 LYS A O 1
ATOM 771 N N . TYR A 1 96 ? 12.022 -0.935 -18.543 1.00 94.06 96 TYR A N 1
ATOM 772 C CA . TYR A 1 96 ? 12.108 0.398 -19.141 1.00 94.06 96 TYR A CA 1
ATOM 773 C C . TYR A 1 96 ? 10.742 0.980 -19.518 1.00 94.06 96 TYR A C 1
ATOM 775 O O . TYR A 1 96 ? 10.424 2.094 -19.099 1.00 94.06 96 TYR A O 1
ATOM 783 N N . ALA A 1 97 ? 9.903 0.220 -20.242 1.00 90.38 97 ALA A N 1
ATOM 784 C CA . ALA A 1 97 ? 8.501 0.594 -20.474 1.00 90.38 97 ALA A CA 1
ATOM 785 C C . ALA A 1 97 ? 7.828 0.927 -19.143 1.00 90.38 97 ALA A C 1
ATOM 787 O O . ALA A 1 97 ? 7.027 1.851 -19.016 1.00 90.38 97 ALA A O 1
ATOM 788 N N . ASN A 1 98 ? 8.223 0.185 -18.118 1.00 86.19 98 ASN A N 1
ATOM 789 C CA . ASN A 1 98 ? 7.725 0.361 -16.797 1.00 86.19 98 ASN A CA 1
ATOM 790 C C . ASN A 1 98 ? 8.046 1.729 -16.188 1.00 86.19 98 ASN A C 1
ATOM 792 O O . ASN A 1 98 ? 7.125 2.406 -15.730 1.00 86.19 98 ASN A O 1
ATOM 796 N N . CYS A 1 99 ? 9.304 2.156 -16.250 1.00 88.25 99 CYS A N 1
ATOM 797 C CA . CYS A 1 99 ? 9.692 3.498 -15.835 1.00 88.25 99 CYS A CA 1
ATOM 798 C C . CYS A 1 99 ? 9.008 4.586 -16.672 1.00 88.25 99 CYS A C 1
ATOM 800 O O . CYS A 1 99 ? 8.554 5.570 -16.103 1.00 88.25 99 CYS A O 1
ATOM 802 N N . LEU A 1 100 ? 8.870 4.406 -17.993 1.00 89.62 100 LEU A N 1
ATOM 803 C CA . LEU A 1 100 ? 8.188 5.385 -18.852 1.00 89.62 100 LEU A CA 1
ATOM 804 C C . LEU A 1 100 ? 6.737 5.630 -18.422 1.00 89.62 100 LEU A C 1
ATOM 806 O O . LEU A 1 100 ? 6.296 6.777 -18.382 1.00 89.62 100 LEU A O 1
ATOM 810 N N . TYR A 1 101 ? 6.008 4.562 -18.091 1.00 84.25 101 TYR A N 1
ATOM 811 C CA . TYR A 1 101 ? 4.625 4.658 -17.627 1.00 84.25 101 TYR A CA 1
ATOM 812 C C . TYR A 1 101 ? 4.523 5.408 -16.296 1.00 84.25 101 TYR A C 1
ATOM 814 O O . TYR A 1 101 ? 3.758 6.364 -16.192 1.00 84.25 101 TYR A O 1
ATOM 822 N N . VAL A 1 102 ? 5.324 5.002 -15.301 1.00 80.81 102 VAL A N 1
ATOM 823 C CA . VAL A 1 102 ? 5.294 5.610 -13.961 1.00 80.81 102 VAL A CA 1
ATOM 824 C C . VAL A 1 102 ? 5.748 7.063 -14.018 1.00 80.81 102 VAL A C 1
ATOM 826 O O . VAL A 1 102 ? 5.107 7.910 -13.420 1.00 80.81 102 VAL A O 1
ATOM 829 N N . ASN A 1 103 ? 6.752 7.397 -14.831 1.00 84.94 103 ASN A N 1
ATOM 830 C CA . ASN A 1 103 ? 7.230 8.774 -15.023 1.00 84.94 103 ASN A CA 1
ATOM 831 C C . ASN A 1 103 ? 6.285 9.629 -15.893 1.00 84.94 103 ASN A C 1
ATOM 833 O O . ASN A 1 103 ? 6.684 10.681 -16.391 1.00 84.94 103 ASN A O 1
ATOM 837 N N . ASN A 1 104 ? 5.056 9.156 -16.135 1.00 82.50 104 ASN A N 1
ATOM 838 C CA . ASN A 1 104 ? 4.013 9.830 -16.904 1.00 82.50 104 ASN A CA 1
ATOM 839 C C . ASN A 1 104 ? 4.442 10.226 -18.336 1.00 82.50 104 ASN A C 1
ATOM 841 O O . ASN A 1 104 ? 3.939 11.189 -18.914 1.00 82.50 104 ASN A O 1
ATOM 845 N N . LYS A 1 105 ? 5.370 9.473 -18.946 1.00 87.38 105 LYS A N 1
ATOM 846 C CA . LYS A 1 105 ? 5.862 9.693 -20.317 1.00 87.38 105 LYS A CA 1
ATOM 847 C C . LYS A 1 105 ? 5.028 8.904 -21.323 1.00 87.38 105 LYS A C 1
ATOM 849 O O . LYS A 1 105 ? 5.542 8.030 -22.021 1.00 87.38 105 LYS A O 1
ATOM 854 N N . GLU A 1 106 ? 3.734 9.203 -21.389 1.00 83.50 106 GLU A N 1
ATOM 855 C CA . GLU A 1 106 ? 2.742 8.396 -22.115 1.00 83.50 106 GLU A CA 1
ATOM 856 C C . GLU A 1 106 ? 3.077 8.205 -23.607 1.00 83.50 106 GLU A C 1
ATOM 858 O O . GLU A 1 106 ? 3.050 7.079 -24.104 1.00 83.50 106 GLU A O 1
ATOM 863 N N . ASP A 1 107 ? 3.504 9.259 -24.305 1.00 87.19 107 ASP A N 1
ATOM 864 C CA . ASP A 1 107 ? 3.884 9.168 -25.724 1.00 87.19 107 ASP A CA 1
ATOM 865 C C . ASP A 1 107 ? 5.146 8.329 -25.956 1.00 87.19 107 ASP A C 1
ATOM 867 O O . ASP A 1 107 ? 5.289 7.653 -26.979 1.00 87.19 107 ASP A O 1
ATOM 871 N N . ALA A 1 108 ? 6.107 8.383 -25.030 1.00 92.06 108 ALA A N 1
ATOM 872 C CA . ALA A 1 108 ? 7.301 7.547 -25.100 1.00 92.06 108 ALA A CA 1
ATOM 873 C C . ALA A 1 108 ? 6.955 6.088 -24.784 1.00 92.06 108 ALA A C 1
ATOM 875 O O . ALA A 1 108 ? 7.417 5.191 -25.485 1.00 92.06 108 ALA A O 1
ATOM 876 N N . TYR A 1 109 ? 6.105 5.864 -23.776 1.00 90.00 109 TYR A N 1
ATOM 877 C CA . TYR A 1 109 ? 5.599 4.547 -23.406 1.00 90.00 109 TYR A CA 1
ATOM 878 C C . TYR A 1 109 ? 4.903 3.873 -24.587 1.00 90.00 109 TYR A C 1
ATOM 880 O O . TYR A 1 109 ? 5.317 2.786 -24.979 1.00 90.00 109 TYR A O 1
ATOM 888 N N . ARG A 1 110 ? 3.906 4.532 -25.195 1.00 87.81 110 ARG A N 1
ATOM 889 C CA . ARG A 1 110 ? 3.145 3.985 -26.331 1.00 87.81 110 ARG A CA 1
ATOM 890 C C . ARG A 1 110 ? 4.071 3.607 -27.485 1.00 87.81 110 ARG A C 1
ATOM 892 O O . ARG A 1 110 ? 4.115 2.446 -27.875 1.00 87.81 110 ARG A O 1
ATOM 899 N N . ARG A 1 111 ? 4.915 4.545 -27.937 1.00 91.88 111 ARG A N 1
ATOM 900 C CA . ARG A 1 111 ? 5.882 4.290 -29.021 1.00 91.88 111 ARG A CA 1
ATOM 901 C C . ARG A 1 111 ? 6.831 3.135 -28.709 1.00 91.88 111 ARG A C 1
ATOM 903 O O . ARG A 1 111 ? 7.142 2.337 -29.592 1.00 91.88 111 ARG A O 1
ATOM 910 N N . PHE A 1 112 ? 7.318 3.050 -27.473 1.00 93.25 112 PHE A N 1
ATOM 911 C CA . PHE A 1 112 ? 8.225 1.982 -27.070 1.00 93.25 112 PHE A CA 1
ATOM 912 C C . PHE A 1 112 ? 7.518 0.622 -27.019 1.00 93.25 112 PHE A C 1
ATOM 914 O O . PHE A 1 112 ? 8.045 -0.346 -27.568 1.00 93.25 112 PHE A O 1
ATOM 921 N N . VAL A 1 113 ? 6.326 0.551 -26.415 1.00 90.56 113 VAL A N 1
ATOM 922 C CA . VAL A 1 113 ? 5.524 -0.679 -26.319 1.00 90.56 113 VAL A CA 1
ATOM 923 C C . VAL A 1 113 ? 5.124 -1.184 -27.706 1.00 90.56 113 VAL A C 1
ATOM 925 O O . VAL A 1 113 ? 5.311 -2.368 -27.987 1.00 90.56 113 VAL A O 1
ATOM 928 N N . ASP A 1 114 ? 4.678 -0.300 -28.599 1.00 91.44 114 ASP A N 1
ATOM 929 C CA . ASP A 1 114 ? 4.340 -0.652 -29.984 1.00 91.44 114 ASP A CA 1
ATOM 930 C C . ASP A 1 114 ? 5.556 -1.228 -30.729 1.00 91.44 114 ASP A C 1
ATOM 932 O O . ASP A 1 114 ? 5.463 -2.263 -31.392 1.00 91.44 114 ASP A O 1
ATOM 936 N N . SER A 1 115 ? 6.730 -0.611 -30.555 1.00 93.00 115 SER A N 1
ATOM 937 C CA . SER A 1 115 ? 7.989 -1.069 -31.153 1.00 93.00 115 SER A CA 1
ATOM 938 C C . SER A 1 115 ? 8.396 -2.470 -30.675 1.00 93.00 115 SER A C 1
ATOM 940 O O . SER A 1 115 ? 8.710 -3.348 -31.488 1.00 93.00 115 SER A O 1
ATOM 942 N N . ILE A 1 116 ? 8.352 -2.735 -29.362 1.00 92.88 116 ILE A N 1
ATOM 943 C CA . ILE A 1 116 ? 8.696 -4.066 -28.837 1.00 92.88 116 ILE A CA 1
ATOM 944 C C . ILE A 1 116 ? 7.626 -5.113 -29.170 1.00 92.88 116 ILE A C 1
ATOM 946 O O . ILE A 1 116 ? 7.984 -6.268 -29.391 1.00 92.88 116 ILE A O 1
ATOM 950 N N . GLN A 1 117 ? 6.346 -4.733 -29.276 1.00 92.38 117 GLN A N 1
ATOM 951 C CA . GLN A 1 117 ? 5.266 -5.620 -29.721 1.00 92.38 117 GLN A CA 1
ATOM 952 C C . GLN A 1 117 ? 5.450 -6.025 -31.186 1.00 92.38 117 GLN A C 1
ATOM 954 O O . GLN A 1 117 ? 5.295 -7.201 -31.514 1.00 92.38 117 GLN A O 1
ATOM 959 N N . GLN A 1 118 ? 5.820 -5.085 -32.060 1.00 93.00 118 GLN A N 1
ATOM 960 C CA . GLN A 1 118 ? 6.112 -5.379 -33.463 1.00 93.00 118 GLN A CA 1
ATOM 961 C C . GLN A 1 118 ? 7.306 -6.333 -33.595 1.00 93.00 118 GLN A C 1
ATOM 963 O O . GLN A 1 118 ? 7.276 -7.271 -34.391 1.00 93.00 118 GLN A O 1
ATOM 968 N N . LYS A 1 119 ? 8.358 -6.112 -32.799 1.00 92.31 119 LYS A N 1
ATOM 969 C CA . LYS A 1 119 ? 9.589 -6.910 -32.853 1.00 92.31 119 LYS A CA 1
ATOM 970 C C . LYS A 1 119 ? 9.458 -8.279 -32.172 1.00 92.31 119 LYS A C 1
ATOM 972 O O . LYS A 1 119 ? 10.124 -9.227 -32.585 1.00 92.31 119 LYS A O 1
ATOM 977 N N . PHE A 1 120 ? 8.624 -8.394 -31.137 1.00 91.88 120 PHE A N 1
ATOM 978 C CA . PHE A 1 120 ? 8.497 -9.593 -30.300 1.00 91.88 120 PHE A CA 1
ATOM 979 C C . PHE A 1 120 ? 7.026 -9.957 -29.998 1.00 91.88 120 PHE A C 1
ATOM 981 O O . PHE A 1 120 ? 6.628 -10.030 -28.834 1.00 91.88 120 PHE A O 1
ATOM 988 N N . PRO A 1 121 ? 6.202 -10.262 -31.017 1.00 88.94 121 PRO A N 1
ATOM 989 C CA . PRO A 1 121 ? 4.743 -10.326 -30.872 1.00 88.94 121 PRO A CA 1
ATOM 990 C C . PRO A 1 121 ? 4.207 -11.448 -29.967 1.00 88.94 121 PRO A C 1
ATOM 992 O O . PRO A 1 121 ? 3.059 -11.400 -29.516 1.00 88.94 121 PRO A O 1
ATOM 995 N N . ASN A 1 122 ? 5.033 -12.459 -29.688 1.00 89.19 122 ASN A N 1
ATOM 996 C CA . ASN A 1 122 ? 4.653 -13.647 -28.924 1.00 89.19 122 ASN A CA 1
ATOM 997 C C . ASN A 1 122 ? 4.943 -13.541 -27.417 1.00 89.19 122 ASN A C 1
ATOM 999 O O . ASN A 1 122 ? 4.639 -14.480 -26.683 1.00 89.19 122 ASN A O 1
ATOM 1003 N N . GLN A 1 123 ? 5.507 -12.426 -26.939 1.00 87.56 123 GLN A N 1
ATOM 1004 C CA . GLN A 1 123 ? 5.834 -12.257 -25.520 1.00 87.56 123 GLN A CA 1
ATOM 1005 C C . GLN A 1 123 ? 4.582 -11.908 -24.709 1.00 87.56 123 GLN A C 1
ATOM 1007 O O . GLN A 1 123 ? 3.890 -10.926 -24.990 1.00 87.56 123 GLN A O 1
ATOM 1012 N N . LYS A 1 124 ? 4.281 -12.715 -23.685 1.00 84.00 124 LYS A N 1
ATOM 1013 C CA . LYS A 1 124 ? 3.073 -12.551 -22.857 1.00 84.00 124 LYS A CA 1
ATOM 1014 C C . LYS A 1 124 ? 3.110 -11.250 -22.057 1.00 84.00 124 LYS A C 1
ATOM 1016 O O . LYS A 1 124 ? 2.080 -10.607 -21.884 1.00 84.00 124 LYS A O 1
ATOM 1021 N N . GLU A 1 125 ? 4.289 -10.853 -21.601 1.00 81.25 125 GLU A N 1
ATOM 1022 C CA . GLU A 1 125 ? 4.519 -9.660 -20.790 1.00 81.25 125 GLU A CA 1
ATOM 1023 C C . GLU A 1 125 ? 4.237 -8.379 -21.585 1.00 81.25 125 GLU A C 1
ATOM 1025 O O . GLU A 1 125 ? 3.671 -7.439 -21.038 1.00 81.25 125 GLU A O 1
ATOM 1030 N N . ILE A 1 126 ? 4.538 -8.360 -22.890 1.00 84.25 126 ILE A N 1
ATOM 1031 C CA . ILE A 1 126 ? 4.236 -7.211 -23.760 1.00 84.25 126 ILE A CA 1
ATOM 1032 C C . ILE A 1 126 ? 2.722 -7.068 -23.962 1.00 84.25 126 ILE A C 1
ATOM 1034 O O . ILE A 1 126 ? 2.189 -5.964 -23.880 1.00 84.25 126 ILE A O 1
ATOM 1038 N N . LYS A 1 127 ? 1.996 -8.184 -24.127 1.00 79.69 127 LYS A N 1
ATOM 1039 C CA . LYS A 1 127 ? 0.526 -8.159 -24.225 1.00 79.69 127 LYS A CA 1
ATOM 1040 C C . LYS A 1 127 ? -0.131 -7.572 -22.974 1.00 79.69 127 LYS A C 1
ATOM 1042 O O . LYS A 1 127 ? -1.128 -6.866 -23.098 1.00 79.69 127 LYS A O 1
ATOM 1047 N N . LYS A 1 128 ? 0.437 -7.818 -21.785 1.00 76.50 128 LYS A N 1
ATOM 1048 C CA . LYS A 1 128 ? -0.031 -7.192 -20.537 1.00 76.50 128 LYS A CA 1
ATOM 1049 C C . LYS A 1 128 ? 0.121 -5.668 -20.587 1.00 76.50 128 LYS A C 1
ATOM 1051 O O . LYS A 1 128 ? -0.841 -4.970 -20.301 1.00 76.50 128 LYS A O 1
ATOM 1056 N N . LEU A 1 129 ? 1.266 -5.157 -21.057 1.00 77.56 129 LEU A N 1
ATOM 1057 C CA . LEU A 1 129 ? 1.518 -3.711 -21.187 1.00 77.56 129 LEU A CA 1
ATOM 1058 C C . LEU A 1 129 ? 0.509 -2.979 -22.093 1.00 77.56 129 LEU A C 1
ATOM 1060 O O . LEU A 1 129 ? 0.258 -1.791 -21.884 1.00 77.56 129 LEU A O 1
ATOM 1064 N N . LEU A 1 130 ? -0.069 -3.661 -23.085 1.00 72.88 130 LEU A N 1
ATOM 1065 C CA . LEU A 1 130 ? -1.074 -3.091 -23.992 1.00 72.88 130 LEU A CA 1
ATOM 1066 C C . LEU A 1 130 ? -2.476 -3.013 -23.364 1.00 72.88 130 LEU A C 1
ATOM 1068 O O . LEU A 1 130 ? -3.228 -2.087 -23.659 1.00 72.88 130 LEU A O 1
ATOM 1072 N N . ALA A 1 131 ? -2.823 -3.940 -22.466 1.00 65.94 131 ALA A N 1
ATOM 1073 C CA . ALA A 1 131 ? -4.106 -3.929 -21.753 1.00 65.94 131 ALA A CA 1
ATOM 1074 C C . ALA A 1 131 ? -4.217 -2.775 -20.726 1.00 65.94 131 ALA A C 1
ATOM 1076 O O . ALA A 1 131 ? -5.317 -2.366 -20.358 1.00 65.94 131 ALA A O 1
ATOM 1077 N N . THR A 1 132 ? -3.076 -2.215 -20.314 1.00 60.69 132 THR A N 1
ATOM 1078 C CA . THR A 1 132 ? -2.881 -1.131 -19.333 1.00 60.69 132 THR A CA 1
ATOM 1079 C C . THR A 1 132 ? -3.600 0.191 -19.661 1.00 60.69 132 THR A C 1
ATOM 1081 O O . THR A 1 132 ? -3.893 0.969 -18.758 1.00 60.69 132 THR A O 1
ATOM 1084 N N . ALA A 1 133 ? -3.891 0.498 -20.930 1.00 56.19 133 ALA A N 1
ATOM 1085 C CA . ALA A 1 133 ? -4.195 1.871 -21.363 1.00 56.19 133 ALA A CA 1
ATOM 1086 C C . ALA A 1 133 ? -5.636 2.385 -21.104 1.00 56.19 133 ALA A C 1
ATOM 1088 O O . ALA A 1 133 ? -5.913 3.548 -21.388 1.00 56.19 133 ALA A O 1
ATOM 1089 N N . ASN A 1 134 ? -6.556 1.570 -20.564 1.00 55.25 134 ASN A N 1
ATOM 1090 C CA . ASN A 1 134 ? -8.003 1.857 -20.638 1.00 55.25 134 ASN A CA 1
ATOM 1091 C C . ASN A 1 134 ? -8.698 2.317 -19.336 1.00 55.25 134 ASN A C 1
ATOM 1093 O O . ASN A 1 134 ? -9.872 2.687 -19.388 1.00 55.25 134 ASN A O 1
ATOM 1097 N N . TRP A 1 135 ? -8.028 2.334 -18.177 1.00 55.84 135 TRP A N 1
ATOM 1098 C CA . TRP A 1 135 ? -8.688 2.645 -16.892 1.00 55.84 135 TRP A CA 1
ATOM 1099 C C . TRP A 1 135 ? -8.893 4.153 -16.629 1.00 55.84 135 TRP A C 1
ATOM 1101 O O . TRP A 1 135 ? -9.790 4.529 -15.875 1.00 55.84 135 TRP A O 1
ATOM 1111 N N . LYS A 1 136 ? -8.143 5.036 -17.308 1.00 59.50 136 LYS A N 1
ATOM 1112 C CA . LYS A 1 136 ? -8.226 6.507 -17.152 1.00 59.50 136 LYS A CA 1
ATOM 1113 C C . LYS A 1 136 ? -9.551 7.133 -17.641 1.00 59.50 136 LYS A C 1
ATOM 1115 O O . LYS A 1 136 ? -9.759 8.334 -17.468 1.00 59.50 136 LYS A O 1
ATOM 1120 N N . ASN A 1 137 ? -10.441 6.352 -18.261 1.00 56.66 137 ASN A N 1
ATOM 1121 C CA . ASN A 1 137 ? -11.619 6.862 -18.977 1.00 56.66 137 ASN A CA 1
ATOM 1122 C C . ASN A 1 137 ? -12.860 7.090 -18.097 1.00 56.66 137 ASN A C 1
ATOM 1124 O O . ASN A 1 137 ? -13.796 7.749 -18.544 1.00 56.66 137 ASN A O 1
ATOM 1128 N N . LYS A 1 138 ? -12.880 6.595 -16.851 1.00 62.47 138 LYS A N 1
ATOM 1129 C CA . LYS A 1 138 ? -13.959 6.863 -15.888 1.00 62.47 138 LYS A CA 1
ATOM 1130 C C . LYS A 1 138 ? -13.439 7.803 -14.801 1.00 62.47 138 LYS A C 1
ATOM 1132 O O . LYS A 1 138 ? -12.539 7.425 -14.056 1.00 62.47 138 LYS A O 1
ATOM 1137 N N . LYS A 1 139 ? -13.983 9.023 -14.745 1.00 68.06 139 LYS A N 1
ATOM 1138 C CA . LYS A 1 139 ? -13.625 10.047 -13.755 1.00 68.06 139 LYS A CA 1
ATOM 1139 C C . LYS A 1 139 ? -14.769 10.244 -12.771 1.00 68.06 139 LYS A C 1
ATOM 1141 O O . LYS A 1 139 ? -15.875 10.576 -13.185 1.00 68.06 139 LYS A O 1
ATOM 1146 N N . GLU A 1 140 ? -14.481 10.064 -11.493 1.00 76.88 140 GLU A N 1
ATOM 1147 C CA . GLU A 1 140 ? -15.374 10.454 -10.406 1.00 76.88 140 GLU A CA 1
ATOM 1148 C C . GLU A 1 140 ? -15.323 11.963 -10.176 1.00 76.88 140 GLU A C 1
ATOM 1150 O O . GLU A 1 140 ? -14.320 12.627 -10.461 1.00 76.88 140 GLU A O 1
ATOM 1155 N N . ASN A 1 141 ? -16.401 12.505 -9.611 1.00 85.69 141 ASN A N 1
ATOM 1156 C CA . ASN A 1 141 ? -16.488 13.910 -9.220 1.00 85.69 141 ASN A CA 1
ATOM 1157 C C . ASN A 1 141 ? -15.777 14.170 -7.877 1.00 85.69 141 ASN A C 1
ATOM 1159 O O . ASN A 1 141 ? -16.368 14.661 -6.915 1.00 85.69 141 ASN A O 1
ATOM 1163 N N . ILE A 1 142 ? -14.504 13.788 -7.810 1.00 88.38 142 ILE A N 1
ATOM 1164 C CA . ILE A 1 142 ? -13.662 13.845 -6.615 1.00 88.38 142 ILE A CA 1
ATOM 1165 C C . ILE A 1 142 ? -12.516 14.823 -6.865 1.00 88.38 142 ILE A C 1
ATOM 1167 O O . ILE A 1 142 ? -11.918 14.853 -7.944 1.00 88.38 142 ILE A O 1
ATOM 1171 N N . GLU A 1 143 ? -12.211 15.629 -5.861 1.00 91.12 143 GLU A N 1
ATOM 1172 C CA . GLU A 1 143 ? -11.006 16.441 -5.793 1.00 91.12 143 GLU A CA 1
ATOM 1173 C C . GLU A 1 143 ? -9.990 15.775 -4.873 1.00 91.12 143 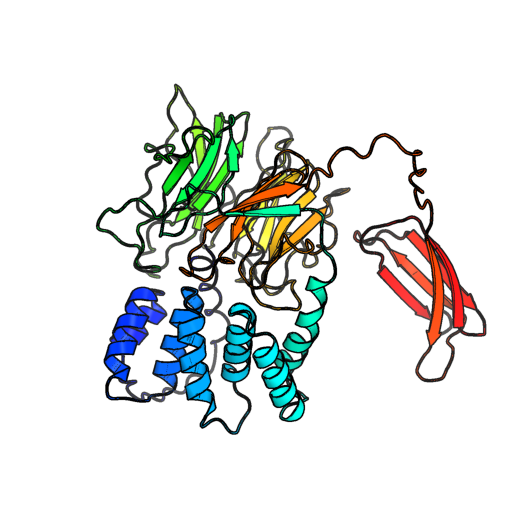GLU A C 1
ATOM 1175 O O . GLU A 1 143 ? -10.362 15.170 -3.868 1.00 91.12 143 GLU A O 1
ATOM 1180 N N . ILE A 1 144 ? -8.715 15.848 -5.250 1.00 92.62 144 ILE A N 1
ATOM 1181 C CA . ILE A 1 144 ? -7.605 15.268 -4.500 1.00 92.62 144 ILE A CA 1
ATOM 1182 C C . ILE A 1 144 ? -6.516 16.320 -4.368 1.00 92.62 144 ILE A C 1
ATOM 1184 O O . ILE A 1 144 ? -6.095 16.898 -5.369 1.00 92.62 144 ILE A O 1
ATOM 1188 N N . GLN A 1 145 ? -6.022 16.504 -3.148 1.00 92.69 145 GLN A N 1
ATOM 1189 C CA . GLN A 1 145 ? -4.930 17.423 -2.844 1.00 92.69 145 GLN A CA 1
ATOM 1190 C C . GLN A 1 145 ? -3.983 16.825 -1.802 1.00 92.69 145 GLN A C 1
ATOM 1192 O O . GLN A 1 145 ? -4.415 16.101 -0.903 1.00 92.69 145 GLN A O 1
ATOM 1197 N N . ALA A 1 146 ? -2.687 17.115 -1.922 1.00 93.00 146 ALA A N 1
ATOM 1198 C CA . ALA A 1 146 ? -1.720 16.770 -0.884 1.00 93.00 146 ALA A CA 1
ATOM 1199 C C . ALA A 1 146 ? -2.019 17.580 0.386 1.00 93.00 146 ALA A C 1
ATOM 1201 O O . ALA A 1 146 ? -2.373 18.759 0.309 1.00 93.00 146 ALA A O 1
ATOM 1202 N N . VAL A 1 147 ? -1.885 16.957 1.556 1.00 91.56 147 VAL A N 1
ATOM 1203 C CA . VAL A 1 147 ? -2.046 17.674 2.828 1.00 91.56 147 VAL A CA 1
ATOM 1204 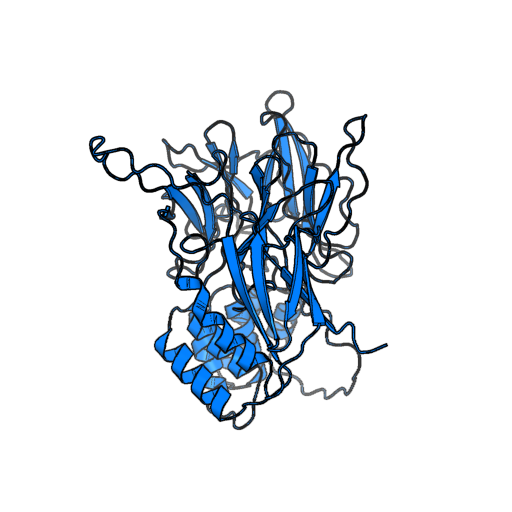C C . VAL A 1 147 ? -0.826 18.553 3.110 1.00 91.56 147 VAL A C 1
ATOM 1206 O O . VAL A 1 147 ? 0.304 18.218 2.759 1.00 91.56 147 VAL A O 1
ATOM 1209 N N . ASN A 1 148 ? -1.044 19.682 3.781 1.00 89.75 148 ASN A N 1
ATOM 1210 C CA . ASN A 1 148 ? 0.004 20.666 4.079 1.00 89.75 148 ASN A CA 1
ATOM 1211 C C . ASN A 1 148 ? 1.005 20.218 5.160 1.00 89.75 148 ASN A C 1
ATOM 1213 O O . ASN A 1 148 ? 2.042 20.853 5.327 1.00 89.75 148 ASN A O 1
ATOM 1217 N N . PHE A 1 149 ? 0.695 19.153 5.900 1.00 90.19 149 PHE A N 1
ATOM 1218 C CA . PHE A 1 149 ? 1.523 18.640 6.988 1.00 90.19 149 PHE A CA 1
ATOM 1219 C C . PHE A 1 149 ? 2.433 17.474 6.579 1.00 90.19 149 PHE A C 1
ATOM 1221 O O . PHE A 1 149 ? 3.111 16.921 7.456 1.00 90.19 149 PHE A O 1
ATOM 1228 N N . ASN A 1 150 ? 2.452 17.100 5.292 1.00 92.44 150 ASN A N 1
ATOM 1229 C CA . ASN A 1 150 ? 3.430 16.151 4.761 1.00 92.44 150 ASN A CA 1
ATOM 1230 C C . ASN A 1 150 ? 4.855 16.644 5.052 1.00 92.44 150 ASN A C 1
ATOM 1232 O O . ASN A 1 150 ? 5.162 17.834 4.951 1.00 92.44 150 ASN A O 1
ATOM 1236 N N . SER A 1 151 ? 5.721 15.722 5.450 1.00 91.31 151 SER A N 1
ATOM 1237 C CA . SER A 1 151 ? 7.145 15.956 5.637 1.00 91.31 151 SER A CA 1
ATOM 1238 C C . SER A 1 151 ? 7.913 15.715 4.331 1.00 91.31 151 SER A C 1
ATOM 1240 O O . SER A 1 151 ? 7.392 15.081 3.422 1.00 91.31 151 SER A O 1
ATOM 1242 N N . PRO A 1 152 ? 9.180 16.156 4.220 1.00 88.31 152 PRO A N 1
ATOM 1243 C CA . PRO A 1 152 ? 10.053 15.756 3.111 1.00 88.31 152 PRO A CA 1
ATOM 1244 C C . PRO A 1 152 ? 10.518 14.283 3.171 1.00 88.31 152 PRO A C 1
ATOM 1246 O O . PRO A 1 152 ? 11.441 13.906 2.447 1.00 88.31 152 PRO A O 1
ATOM 1249 N N . GLN A 1 153 ? 9.992 13.482 4.103 1.00 88.81 153 GLN A N 1
ATOM 1250 C CA . GLN A 1 153 ? 10.211 12.039 4.236 1.00 88.81 153 GLN A CA 1
ATOM 1251 C C . GLN A 1 153 ? 8.878 11.307 4.022 1.00 88.81 153 GLN A C 1
ATOM 1253 O O . GLN A 1 153 ? 7.835 11.939 3.890 1.00 88.81 153 GLN A O 1
ATOM 1258 N N . ALA A 1 154 ? 8.890 9.972 4.021 1.00 89.56 154 ALA A N 1
ATOM 1259 C CA . ALA A 1 154 ? 7.667 9.200 3.845 1.00 89.56 154 ALA A CA 1
ATOM 1260 C C . ALA A 1 154 ? 6.651 9.422 4.988 1.00 89.56 154 ALA A C 1
ATOM 1262 O O . ALA A 1 154 ? 6.928 9.101 6.150 1.00 89.56 154 ALA A O 1
ATOM 1263 N N . ASP A 1 155 ? 5.445 9.862 4.622 1.00 93.19 155 ASP A N 1
ATOM 1264 C CA . ASP A 1 155 ? 4.261 10.018 5.468 1.00 93.19 155 ASP A CA 1
ATOM 1265 C C . ASP A 1 155 ? 3.102 9.193 4.879 1.00 93.19 155 ASP A C 1
ATOM 1267 O O . ASP A 1 155 ? 2.749 9.316 3.706 1.00 93.19 155 ASP A O 1
ATOM 1271 N N . PHE A 1 156 ? 2.509 8.290 5.664 1.00 95.75 156 PHE A N 1
ATOM 1272 C CA . PHE A 1 156 ? 1.633 7.262 5.102 1.00 95.75 156 PHE A CA 1
ATOM 1273 C C . PHE A 1 156 ? 0.621 6.648 6.079 1.00 95.75 156 PHE A C 1
ATOM 1275 O O . PHE A 1 156 ? 0.728 6.771 7.296 1.00 95.75 156 PHE A O 1
ATOM 1282 N N . CYS A 1 157 ? -0.350 5.928 5.510 1.00 97.31 157 CYS A N 1
ATOM 1283 C CA . CYS A 1 157 ? -1.451 5.229 6.176 1.00 97.31 157 CYS A CA 1
ATOM 1284 C C . CYS A 1 157 ? -2.207 6.093 7.196 1.00 97.31 157 CYS A C 1
ATOM 1286 O O . CYS A 1 157 ? -2.232 5.750 8.381 1.00 97.31 157 CYS A O 1
ATOM 1288 N N . PRO A 1 158 ? -2.809 7.207 6.745 1.00 97.31 158 PRO A N 1
ATOM 1289 C CA . PRO A 1 158 ? -3.613 8.058 7.603 1.00 97.31 158 PRO A CA 1
ATOM 1290 C C . PRO A 1 158 ? -4.902 7.350 8.032 1.00 97.31 158 PRO A C 1
ATOM 1292 O O . PRO A 1 158 ? -5.542 6.660 7.243 1.00 97.31 158 PRO A O 1
ATOM 1295 N N . ILE A 1 159 ? -5.319 7.594 9.268 1.00 96.38 159 ILE A N 1
ATOM 1296 C CA . ILE A 1 159 ? -6.651 7.285 9.787 1.00 96.38 159 ILE A CA 1
ATOM 1297 C C . ILE A 1 159 ? -7.207 8.507 10.512 1.00 96.38 159 ILE A C 1
ATOM 1299 O O . ILE A 1 159 ? -6.442 9.340 11.000 1.00 96.38 159 ILE A O 1
ATOM 1303 N N . ILE A 1 160 ? -8.530 8.596 10.635 1.00 91.88 160 ILE A N 1
ATOM 1304 C CA . ILE A 1 160 ? -9.174 9.609 11.479 1.00 91.88 160 ILE A CA 1
ATOM 1305 C C . ILE A 1 160 ? -9.644 8.946 12.771 1.00 91.88 160 ILE A C 1
ATOM 1307 O O . ILE A 1 160 ? -10.362 7.947 12.741 1.00 91.88 160 ILE A O 1
ATOM 1311 N N . ALA A 1 161 ? -9.267 9.527 13.906 1.00 88.31 161 ALA A N 1
ATOM 1312 C CA . ALA A 1 161 ? -9.750 9.141 15.225 1.00 88.31 161 ALA A CA 1
ATOM 1313 C C . ALA A 1 161 ? -9.944 10.395 16.082 1.00 88.31 161 ALA A C 1
ATOM 1315 O O . ALA A 1 161 ? -9.065 11.255 16.132 1.00 88.31 161 ALA A O 1
ATOM 1316 N N . ASP A 1 162 ? -11.105 10.514 16.729 1.00 84.50 162 ASP A N 1
ATOM 1317 C CA . ASP A 1 162 ? -11.466 11.646 17.597 1.00 84.50 162 ASP A CA 1
ATOM 1318 C C . ASP A 1 162 ? -11.220 13.026 16.957 1.00 84.50 162 ASP A C 1
ATOM 1320 O O . ASP A 1 162 ? -10.680 13.942 17.579 1.00 84.50 162 ASP A O 1
ATOM 1324 N N . GLY A 1 163 ? -11.581 13.162 15.675 1.00 82.50 163 GLY A N 1
ATOM 1325 C CA . GLY A 1 163 ? -11.422 14.402 14.904 1.00 82.50 163 GLY A CA 1
ATOM 1326 C C . GLY A 1 163 ? -9.978 14.751 14.525 1.00 82.50 163 GLY A C 1
ATOM 1327 O O . GLY A 1 163 ? -9.743 15.808 13.950 1.00 82.50 163 GLY A O 1
ATOM 1328 N N . LYS A 1 164 ? -9.011 13.877 14.820 1.00 88.56 164 LYS A N 1
ATOM 1329 C CA . LYS A 1 164 ? -7.591 14.052 14.495 1.00 88.56 164 LYS A CA 1
ATOM 1330 C C . LYS A 1 164 ? -7.146 13.027 13.467 1.00 88.56 164 LYS A C 1
ATOM 1332 O O . LYS A 1 164 ? -7.729 11.948 13.361 1.00 88.56 164 LYS A O 1
ATOM 1337 N N . ILE A 1 165 ? -6.079 13.348 12.745 1.00 94.81 165 ILE A N 1
ATOM 1338 C CA . ILE A 1 165 ? -5.471 12.433 11.781 1.00 94.81 165 ILE A CA 1
ATOM 1339 C C . ILE A 1 165 ? -4.271 11.774 12.447 1.00 94.81 165 ILE A C 1
ATOM 1341 O O . ILE A 1 165 ? -3.340 12.465 12.858 1.00 94.81 165 ILE A O 1
ATOM 1345 N N . ILE A 1 166 ? -4.291 10.448 12.548 1.00 97.00 166 ILE A N 1
ATOM 1346 C CA . ILE A 1 166 ? -3.151 9.639 12.989 1.00 97.00 166 ILE A CA 1
ATOM 1347 C C . ILE A 1 166 ? -2.522 9.013 11.749 1.00 97.00 166 ILE A C 1
ATOM 1349 O O . ILE A 1 166 ? -3.236 8.502 10.893 1.00 97.00 166 ILE A O 1
ATOM 1353 N N . PHE A 1 167 ? -1.202 9.045 11.634 1.00 96.75 167 PHE A N 1
ATOM 1354 C CA . PHE A 1 167 ? -0.491 8.512 10.474 1.00 96.75 167 PHE A CA 1
ATOM 1355 C C . PHE A 1 167 ? 0.910 8.037 10.852 1.00 96.75 167 PHE A C 1
ATOM 1357 O O . PHE A 1 167 ? 1.455 8.418 11.887 1.00 96.75 167 PHE A O 1
ATOM 1364 N N . SER A 1 168 ? 1.510 7.197 10.019 1.00 95.25 168 SER A N 1
ATOM 1365 C CA . SER A 1 168 ? 2.906 6.792 10.158 1.00 95.25 168 SER A CA 1
ATOM 1366 C C . SER A 1 168 ? 3.812 7.769 9.422 1.00 95.25 168 SER A C 1
ATOM 1368 O O . SER A 1 168 ? 3.480 8.211 8.327 1.00 95.25 168 SER A O 1
ATOM 1370 N N . SER A 1 169 ? 4.968 8.095 9.993 1.00 93.38 169 SER A N 1
ATOM 1371 C CA . SER A 1 169 ? 5.878 9.060 9.377 1.00 93.38 169 SER A CA 1
ATOM 1372 C C . SER A 1 169 ? 7.338 8.818 9.752 1.00 93.38 169 SER A C 1
ATOM 1374 O O . SER A 1 169 ? 7.645 8.455 10.893 1.00 93.38 169 SER A O 1
ATOM 1376 N N . CYS A 1 170 ? 8.231 9.054 8.791 1.00 90.19 170 CYS A N 1
ATOM 1377 C CA . CYS A 1 170 ? 9.686 8.951 8.924 1.00 90.19 170 CYS A CA 1
ATOM 1378 C C . CYS A 1 170 ? 10.362 10.279 9.335 1.00 90.19 170 CYS A C 1
ATOM 1380 O O . CYS A 1 170 ? 11.588 10.365 9.348 1.00 90.19 170 CYS A O 1
ATOM 1382 N N . ARG A 1 171 ? 9.596 11.319 9.701 1.00 89.62 171 ARG A N 1
ATOM 1383 C CA . ARG A 1 171 ? 10.126 12.674 9.977 1.00 89.62 171 ARG A CA 1
ATOM 1384 C C . ARG A 1 171 ? 11.054 12.815 11.199 1.00 89.62 171 ARG A C 1
ATOM 1386 O O . ARG A 1 171 ? 11.707 13.842 11.354 1.00 89.62 171 ARG A O 1
ATOM 1393 N N . LEU A 1 172 ? 11.076 11.853 12.128 1.00 79.75 172 LEU A N 1
ATOM 1394 C CA . LEU A 1 172 ? 11.870 11.936 13.368 1.00 79.75 172 LEU A CA 1
ATOM 1395 C C . LEU A 1 172 ? 13.348 11.662 13.081 1.00 79.75 172 LEU A C 1
ATOM 1397 O O . LEU A 1 172 ? 13.719 10.525 12.832 1.00 79.75 172 LEU A O 1
ATOM 1401 N N . THR A 1 173 ? 14.223 12.660 13.155 1.00 61.25 173 THR A N 1
ATOM 1402 C CA . THR A 1 173 ? 15.650 12.507 12.823 1.00 61.25 173 THR A CA 1
ATOM 1403 C C . THR A 1 173 ? 16.506 12.134 14.038 1.00 61.25 173 THR A C 1
ATOM 1405 O O . THR A 1 173 ? 17.295 12.947 14.521 1.00 61.25 173 THR A O 1
ATOM 1408 N N . ASP A 1 174 ? 16.401 10.893 14.512 1.00 56.56 174 ASP A N 1
ATOM 1409 C CA . ASP A 1 174 ? 17.488 10.288 15.289 1.00 56.56 174 ASP A CA 1
ATOM 1410 C C . ASP A 1 174 ? 18.455 9.591 14.325 1.00 56.56 174 ASP A C 1
ATOM 1412 O O . ASP A 1 174 ? 18.024 8.897 13.411 1.00 56.56 174 ASP A O 1
ATOM 1416 N N . LYS A 1 175 ? 19.773 9.742 14.535 1.00 54.66 175 LYS A N 1
ATOM 1417 C CA . LYS A 1 175 ? 20.879 9.305 13.640 1.00 54.66 175 LYS A CA 1
ATOM 1418 C C . LYS A 1 175 ? 20.932 7.798 13.289 1.00 54.66 175 LYS A C 1
ATOM 1420 O O . LYS A 1 175 ? 21.929 7.332 12.737 1.00 54.66 175 LYS A O 1
ATOM 1425 N N . LYS A 1 176 ? 19.926 7.004 13.664 1.00 64.25 176 LYS A N 1
ATOM 1426 C CA . LYS A 1 176 ? 19.782 5.593 13.296 1.00 64.25 176 LYS A CA 1
ATOM 1427 C C . LYS A 1 176 ? 18.774 5.475 12.163 1.00 64.25 176 LYS A C 1
ATOM 1429 O O . LYS A 1 176 ? 17.580 5.312 12.398 1.00 64.25 176 LYS A O 1
ATOM 1434 N N . ASN A 1 177 ? 19.303 5.514 10.951 1.00 74.62 177 ASN A N 1
ATOM 1435 C CA . ASN A 1 177 ? 18.509 5.318 9.754 1.00 74.62 177 ASN A CA 1
ATOM 1436 C C . ASN A 1 177 ? 18.207 3.829 9.574 1.00 74.62 177 ASN A C 1
ATOM 1438 O O . ASN A 1 177 ? 19.038 2.961 9.864 1.00 74.62 177 ASN A O 1
ATOM 1442 N N . ASP A 1 178 ? 17.018 3.552 9.069 1.00 76.94 178 ASP A N 1
ATOM 1443 C CA . ASP A 1 178 ? 16.634 2.276 8.513 1.00 76.94 178 ASP A CA 1
ATOM 1444 C C . ASP A 1 178 ? 17.586 1.922 7.357 1.00 76.94 178 ASP A C 1
ATOM 1446 O O . ASP A 1 178 ? 17.636 2.644 6.360 1.00 76.94 178 ASP A O 1
ATOM 1450 N N . PRO A 1 179 ? 18.366 0.830 7.449 1.00 73.88 179 PRO A N 1
ATOM 1451 C CA . PRO A 1 179 ? 19.295 0.440 6.390 1.00 73.88 179 PRO A CA 1
ATOM 1452 C C . PRO A 1 179 ? 18.620 0.159 5.043 1.00 73.88 179 PRO A C 1
ATOM 1454 O O . PRO A 1 179 ? 19.301 0.162 4.016 1.00 73.88 179 PRO A O 1
ATOM 1457 N N . PHE A 1 180 ? 17.312 -0.115 5.056 1.00 76.12 180 PHE A N 1
ATOM 1458 C CA . PHE A 1 180 ? 16.520 -0.344 3.859 1.00 76.12 180 PHE A CA 1
ATOM 1459 C C . PHE A 1 180 ? 16.362 0.953 3.050 1.00 76.12 180 PHE A C 1
ATOM 1461 O O . PHE A 1 180 ? 16.849 1.047 1.919 1.00 76.12 180 PHE A O 1
ATOM 1468 N N . THR A 1 181 ? 15.711 1.963 3.640 1.00 74.69 181 THR A N 1
ATOM 1469 C CA . THR A 1 181 ? 15.360 3.231 2.971 1.00 74.69 181 THR A CA 1
ATOM 1470 C C . THR A 1 181 ? 16.468 4.274 3.072 1.00 74.69 181 THR A C 1
ATOM 1472 O O . THR A 1 181 ? 16.640 5.098 2.178 1.00 74.69 181 THR A O 1
ATOM 1475 N N . GLY A 1 182 ? 17.251 4.238 4.148 1.00 79.31 182 GLY A N 1
ATOM 1476 C CA . GLY A 1 182 ? 18.134 5.326 4.554 1.00 79.31 182 GLY A CA 1
ATOM 1477 C C . GLY A 1 182 ? 17.409 6.464 5.281 1.00 79.31 182 GLY A C 1
ATOM 1478 O O . GLY A 1 182 ? 18.078 7.419 5.671 1.00 79.31 182 GLY A O 1
ATOM 1479 N N . GLU A 1 183 ? 16.095 6.360 5.494 1.00 82.88 183 GLU A N 1
ATOM 1480 C CA . GLU A 1 183 ? 15.285 7.283 6.301 1.00 82.88 183 GLU A CA 1
ATOM 1481 C C . GLU A 1 183 ? 15.265 6.842 7.770 1.00 82.88 183 GLU A C 1
ATOM 1483 O O . GLU A 1 183 ? 15.729 5.756 8.113 1.00 82.88 183 GLU A O 1
ATOM 1488 N N . SER A 1 184 ? 14.734 7.667 8.665 1.00 87.25 184 SER A N 1
ATOM 1489 C CA . SER A 1 184 ? 14.512 7.256 10.051 1.00 87.25 184 SER A CA 1
ATOM 1490 C C . SER A 1 184 ? 13.464 6.153 10.166 1.00 87.25 184 SER A C 1
ATOM 1492 O O . SER A 1 184 ? 12.564 6.046 9.337 1.00 87.25 184 SER A O 1
ATOM 1494 N N . PHE A 1 185 ? 13.524 5.372 11.248 1.00 86.75 185 PHE A N 1
ATOM 1495 C CA . PHE A 1 185 ? 12.446 4.431 11.541 1.00 86.75 185 PHE A CA 1
ATOM 1496 C C . PHE A 1 185 ? 11.117 5.161 11.773 1.00 86.75 185 PHE A C 1
ATOM 1498 O O . PHE A 1 185 ? 11.036 6.065 12.609 1.00 86.75 185 PHE A O 1
ATOM 1505 N N . SER A 1 186 ? 10.062 4.720 11.091 1.00 90.38 186 SER A N 1
ATOM 1506 C CA . SER A 1 186 ? 8.750 5.356 11.150 1.00 90.38 186 SER A CA 1
ATOM 1507 C C . SER A 1 186 ? 8.107 5.243 12.534 1.00 90.38 186 SER A C 1
ATOM 1509 O O . SER A 1 186 ? 8.232 4.231 13.237 1.00 90.38 186 SER A O 1
ATOM 1511 N N . ARG A 1 187 ? 7.391 6.292 12.937 1.00 92.38 187 ARG A N 1
ATOM 1512 C CA . ARG A 1 187 ? 6.582 6.354 14.166 1.00 92.38 187 ARG A CA 1
ATOM 1513 C C . ARG A 1 187 ? 5.171 6.811 13.838 1.00 92.38 187 ARG A C 1
ATOM 1515 O O . ARG A 1 187 ? 4.936 7.334 12.752 1.00 92.38 187 ARG A O 1
ATOM 1522 N N . LEU A 1 188 ? 4.248 6.623 14.778 1.00 94.38 188 LEU A N 1
ATOM 1523 C CA . LEU A 1 188 ? 2.926 7.227 14.670 1.00 94.38 188 LEU A CA 1
ATOM 1524 C C . LEU A 1 188 ? 2.999 8.701 15.064 1.00 94.38 188 LEU A C 1
ATOM 1526 O O . LEU A 1 188 ? 3.635 9.067 16.053 1.00 94.38 188 LEU A O 1
ATOM 1530 N N . TYR A 1 189 ? 2.324 9.524 14.282 1.00 94.69 189 TYR A N 1
ATOM 1531 C CA . TYR A 1 189 ? 2.099 10.937 14.518 1.00 94.69 189 TYR A CA 1
ATOM 1532 C C . TYR A 1 189 ? 0.611 11.205 14.542 1.00 94.69 189 TYR A C 1
ATOM 1534 O O . TYR A 1 189 ? -0.170 10.477 13.936 1.00 94.69 189 TYR A O 1
ATOM 1542 N N . VAL A 1 190 ? 0.234 12.268 15.236 1.00 94.00 190 VAL A N 1
ATOM 1543 C CA . VAL A 1 190 ? -1.116 12.807 15.228 1.0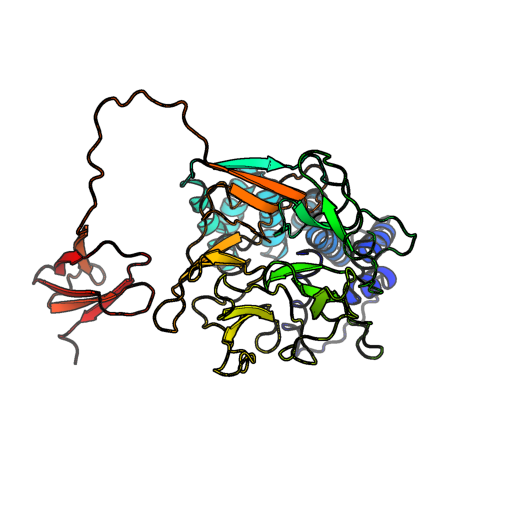0 94.00 190 VAL A CA 1
ATOM 1544 C C . VAL A 1 190 ? -1.058 14.280 14.864 1.00 94.00 190 VAL A C 1
ATOM 1546 O O . VAL A 1 190 ? -0.165 15.003 15.309 1.00 94.00 190 VAL A O 1
ATOM 1549 N N . VAL A 1 191 ? -2.010 14.722 14.052 1.00 90.19 191 VAL A N 1
ATOM 1550 C CA . VAL A 1 191 ? -2.184 16.124 13.685 1.00 90.19 191 VAL A CA 1
ATOM 1551 C C . VAL A 1 191 ? -3.640 16.532 13.856 1.00 90.19 191 VAL A C 1
ATOM 1553 O O . VAL A 1 191 ? -4.568 15.782 13.543 1.00 90.19 191 VAL A O 1
ATOM 1556 N N . ASP A 1 192 ? -3.818 17.731 14.395 1.00 82.00 192 ASP A N 1
ATOM 1557 C CA . ASP A 1 192 ? -5.092 18.432 14.403 1.00 82.00 192 ASP A CA 1
ATOM 1558 C C . ASP A 1 192 ? -5.188 19.239 13.104 1.00 82.00 192 ASP A C 1
ATOM 1560 O O . ASP A 1 192 ? -4.266 19.985 12.772 1.00 82.00 192 ASP A O 1
ATOM 1564 N N . THR A 1 193 ? -6.277 19.086 12.351 1.00 71.25 193 THR A N 1
ATOM 1565 C CA . THR A 1 193 ? -6.448 19.750 11.047 1.00 71.25 193 THR A CA 1
ATOM 1566 C C . THR A 1 193 ? -6.492 21.278 11.144 1.00 71.25 193 THR A C 1
ATOM 1568 O O . THR A 1 193 ? -6.302 21.959 10.138 1.00 71.25 193 THR A O 1
ATOM 1571 N N . ILE A 1 194 ? -6.732 21.831 12.339 1.00 71.31 194 ILE A N 1
ATOM 1572 C CA . ILE A 1 194 ? -6.681 23.271 12.610 1.00 71.31 194 ILE A CA 1
ATOM 1573 C C . ILE A 1 194 ? -5.228 23.717 12.779 1.00 71.31 194 ILE A C 1
ATOM 1575 O O . ILE A 1 194 ? -4.811 24.699 12.166 1.00 71.31 194 ILE A O 1
ATOM 1579 N N . SER A 1 195 ? -4.444 23.009 13.600 1.00 76.69 195 SER A N 1
ATOM 1580 C CA . SER A 1 195 ? -3.055 23.402 13.865 1.00 76.69 195 SER A CA 1
ATOM 1581 C C . SER A 1 195 ? -2.120 23.060 12.707 1.00 76.69 195 SER A C 1
ATOM 1583 O O . SER A 1 195 ? -1.158 23.785 12.472 1.00 76.69 195 SER A O 1
ATOM 1585 N N . ASN A 1 196 ? -2.388 21.959 11.997 1.00 80.75 196 ASN A N 1
ATOM 1586 C CA . ASN A 1 196 ? -1.513 21.362 10.986 1.00 80.75 196 ASN A CA 1
ATOM 1587 C C . ASN A 1 196 ? -0.069 21.133 11.466 1.00 80.75 196 ASN A C 1
ATOM 1589 O O . ASN A 1 196 ? 0.860 21.090 10.663 1.00 80.75 196 ASN A O 1
ATOM 1593 N N . VAL A 1 197 ? 0.126 20.955 12.778 1.00 87.38 197 VAL A N 1
ATOM 1594 C CA . VAL A 1 197 ? 1.424 20.626 13.381 1.00 87.38 197 VAL A CA 1
ATOM 1595 C C . VAL A 1 197 ? 1.400 19.180 13.873 1.00 87.38 197 VAL A C 1
ATOM 1597 O O . VAL A 1 197 ? 0.778 18.900 14.902 1.00 87.38 197 VAL A O 1
ATOM 1600 N N . PRO A 1 198 ? 2.069 18.244 13.176 1.00 92.81 198 PRO A N 1
ATOM 1601 C CA . PRO A 1 198 ? 2.126 16.863 13.631 1.00 92.81 198 PRO A CA 1
ATOM 1602 C C . PRO A 1 198 ? 3.057 16.682 14.828 1.00 92.81 198 PRO A C 1
ATOM 1604 O O . PRO A 1 198 ? 4.191 17.163 14.834 1.00 92.81 198 PRO A O 1
ATOM 1607 N N . ILE A 1 199 ? 2.596 15.912 15.809 1.00 91.75 199 ILE A N 1
ATOM 1608 C CA . ILE A 1 199 ? 3.353 15.513 17.002 1.00 91.75 199 ILE A CA 1
ATOM 1609 C C . ILE A 1 199 ? 3.367 13.991 17.130 1.00 91.75 199 ILE A C 1
ATOM 1611 O O . ILE A 1 199 ? 2.514 13.317 16.558 1.00 91.75 199 ILE A O 1
ATOM 1615 N N . ILE A 1 200 ? 4.326 13.435 17.872 1.00 92.50 200 ILE A N 1
ATOM 1616 C CA . ILE A 1 200 ? 4.397 11.985 18.105 1.00 92.50 200 ILE A CA 1
ATOM 1617 C C . ILE A 1 200 ? 3.110 11.518 18.794 1.00 92.50 200 ILE A C 1
ATOM 1619 O O . ILE A 1 200 ? 2.697 12.085 19.805 1.00 92.50 200 ILE A O 1
ATOM 1623 N N . PHE A 1 201 ? 2.508 10.458 18.264 1.00 92.81 201 PHE A N 1
ATOM 1624 C CA . PHE A 1 201 ? 1.368 9.780 18.862 1.00 92.81 201 PHE A CA 1
ATOM 1625 C C . PHE A 1 201 ? 1.831 8.551 19.645 1.00 92.81 201 PHE A C 1
ATOM 1627 O O . PHE A 1 201 ? 2.656 7.779 19.153 1.00 92.81 201 PHE A O 1
ATOM 1634 N N . ALA A 1 202 ? 1.275 8.362 20.846 1.00 92.75 202 ALA A N 1
ATOM 1635 C CA . ALA A 1 202 ? 1.541 7.209 21.708 1.00 92.75 202 ALA A CA 1
ATOM 1636 C C . ALA A 1 202 ? 3.052 6.912 21.909 1.00 92.75 202 ALA A C 1
ATOM 1638 O O . ALA A 1 202 ? 3.509 5.805 21.616 1.00 92.75 202 ALA A O 1
ATOM 1639 N N . PRO A 1 203 ? 3.876 7.873 22.373 1.00 90.06 203 PRO A N 1
ATOM 1640 C CA . PRO A 1 203 ? 5.321 7.666 22.548 1.00 90.06 203 PRO A CA 1
ATOM 1641 C C . PRO A 1 203 ? 5.692 6.448 23.421 1.00 90.06 203 PRO A C 1
ATOM 1643 O O . PRO A 1 203 ? 6.775 5.884 23.278 1.00 90.06 203 PRO A O 1
ATOM 1646 N N . GLU A 1 204 ? 4.801 6.010 24.303 1.00 89.75 204 GLU A N 1
ATOM 1647 C CA . GLU A 1 204 ? 4.940 4.858 25.190 1.00 89.75 204 GLU A CA 1
ATOM 1648 C C . GLU A 1 204 ? 4.937 3.496 24.476 1.00 89.75 204 GLU A C 1
ATOM 1650 O O . GLU A 1 204 ? 5.511 2.540 24.999 1.00 89.75 204 GLU A O 1
ATOM 1655 N N . ILE A 1 205 ? 4.381 3.391 23.259 1.00 86.88 205 ILE A N 1
ATOM 1656 C CA . ILE A 1 205 ? 4.439 2.152 22.460 1.00 86.88 205 ILE A CA 1
ATOM 1657 C C . ILE A 1 205 ? 5.762 2.009 21.694 1.00 86.88 205 ILE A C 1
ATOM 1659 O O . ILE A 1 205 ? 5.852 1.207 20.764 1.00 86.88 205 ILE A O 1
ATOM 1663 N N . SER A 1 206 ? 6.780 2.797 22.065 1.00 74.94 206 SER A N 1
ATOM 1664 C CA . SER A 1 206 ? 8.070 2.898 21.380 1.00 74.94 206 SER A CA 1
ATOM 1665 C C . SER A 1 206 ? 8.649 1.531 21.011 1.00 74.94 206 SER A C 1
ATOM 1667 O O . SER A 1 206 ? 8.969 0.693 21.856 1.00 74.94 206 SER A O 1
ATOM 1669 N N . MET A 1 207 ? 8.800 1.331 19.706 1.00 78.44 207 MET A N 1
ATOM 1670 C CA . MET A 1 207 ? 9.402 0.151 19.100 1.00 78.44 207 MET A CA 1
ATOM 1671 C C . MET A 1 207 ? 10.826 0.481 18.657 1.00 78.44 207 MET A C 1
ATOM 1673 O O . MET A 1 207 ? 11.153 1.620 18.331 1.00 78.44 207 MET A O 1
ATOM 1677 N N . LYS A 1 208 ? 11.699 -0.529 18.599 1.00 81.19 208 LYS A N 1
ATOM 1678 C CA . LYS A 1 208 ? 13.074 -0.343 18.107 1.00 81.19 208 LYS A CA 1
ATOM 1679 C C . LYS A 1 208 ? 13.128 -0.038 16.601 1.00 81.19 208 LYS A C 1
ATOM 1681 O O . LYS A 1 208 ? 14.061 0.627 16.162 1.00 81.19 208 LYS A O 1
ATOM 1686 N N . PHE A 1 209 ? 12.148 -0.517 15.838 1.00 85.25 209 PHE A N 1
ATOM 1687 C CA . PHE A 1 209 ? 12.094 -0.453 14.373 1.00 85.25 209 PHE A CA 1
ATOM 1688 C C . PHE A 1 209 ? 10.828 0.282 13.900 1.00 85.25 209 PHE A C 1
ATOM 1690 O O . PHE A 1 209 ? 10.216 1.001 14.690 1.00 85.25 209 PHE A O 1
ATOM 1697 N N . ASN A 1 210 ? 10.468 0.156 12.621 1.00 88.44 210 ASN A N 1
ATOM 1698 C CA . ASN A 1 210 ? 9.325 0.847 12.018 1.00 88.44 210 ASN A CA 1
ATOM 1699 C C . ASN A 1 210 ? 7.991 0.468 12.672 1.00 88.44 210 ASN A C 1
ATOM 1701 O O . ASN A 1 210 ? 7.733 -0.709 12.940 1.00 88.44 210 ASN A O 1
ATOM 1705 N N . ILE A 1 211 ? 7.136 1.476 12.854 1.00 91.56 211 ILE A N 1
ATOM 1706 C CA . ILE A 1 211 ? 5.696 1.327 13.076 1.00 91.56 211 ILE A CA 1
ATOM 1707 C C . ILE A 1 211 ? 4.983 1.788 11.803 1.00 91.56 211 ILE A C 1
ATOM 1709 O O . ILE A 1 211 ? 5.169 2.923 11.359 1.00 91.56 211 ILE A O 1
ATOM 1713 N N . GLY A 1 212 ? 4.209 0.891 11.202 1.00 91.75 212 GLY A N 1
ATOM 1714 C CA . GLY A 1 212 ? 3.429 1.127 9.992 1.00 91.75 212 GLY A CA 1
ATOM 1715 C C . GLY A 1 212 ? 1.956 1.400 10.285 1.00 91.75 212 GLY A C 1
ATOM 1716 O O . GLY A 1 212 ? 1.608 1.906 11.351 1.00 91.75 212 GLY A O 1
ATOM 1717 N N . SER A 1 213 ? 1.093 1.025 9.333 1.00 95.06 213 SER A N 1
ATOM 1718 C CA . SER A 1 213 ? -0.352 1.280 9.382 1.00 95.06 213 SER A CA 1
ATOM 1719 C C . SER A 1 213 ? -0.970 0.895 10.726 1.00 95.06 213 SER A C 1
ATOM 1721 O O . SER A 1 213 ? -0.709 -0.209 11.231 1.00 95.06 213 SER A O 1
ATOM 1723 N N . CYS A 1 214 ? -1.850 1.748 11.239 1.00 96.56 214 CYS A N 1
ATOM 1724 C CA . CYS A 1 214 ? -2.645 1.481 12.425 1.00 96.56 214 CYS A CA 1
ATOM 1725 C C . CYS A 1 214 ? -4.143 1.624 12.147 1.00 96.56 214 CYS A C 1
ATOM 1727 O O . CYS A 1 214 ? -4.554 2.205 11.148 1.00 96.56 214 CYS A O 1
ATOM 1729 N N . ILE A 1 215 ? -4.947 1.081 13.055 1.00 97.19 215 ILE A N 1
ATOM 1730 C CA . ILE A 1 215 ? -6.383 1.320 13.158 1.00 97.19 215 ILE A CA 1
ATOM 1731 C C . ILE A 1 215 ? -6.738 1.578 14.615 1.00 97.19 215 ILE A C 1
ATOM 1733 O O . ILE A 1 215 ? -6.161 0.974 15.524 1.00 97.19 215 ILE A O 1
ATOM 1737 N N . MET A 1 216 ? -7.731 2.432 14.820 1.00 95.75 216 MET A N 1
ATOM 1738 C CA . MET A 1 216 ? -8.363 2.664 16.112 1.00 95.75 216 MET A CA 1
ATOM 1739 C C . MET A 1 216 ? -9.722 1.972 16.115 1.00 95.75 216 MET A C 1
ATOM 1741 O O . MET A 1 216 ? -10.455 2.025 15.130 1.00 95.75 216 MET A O 1
ATOM 1745 N N . TYR A 1 217 ? -10.058 1.303 17.210 1.00 93.19 217 TYR A N 1
ATOM 1746 C CA . TYR A 1 217 ? -11.334 0.615 17.377 1.00 93.19 217 TYR A CA 1
ATOM 1747 C C . TYR A 1 217 ? -11.790 0.706 18.833 1.00 93.19 217 TYR A C 1
ATOM 1749 O O . TYR A 1 217 ? -11.088 1.266 19.678 1.00 93.19 217 TYR A O 1
ATOM 1757 N N . ASP A 1 218 ? -12.992 0.200 19.115 1.00 91.56 218 ASP A N 1
ATOM 1758 C CA . ASP A 1 218 ? -13.592 0.275 20.452 1.00 91.56 218 ASP A CA 1
ATOM 1759 C C . ASP A 1 218 ? -13.656 1.722 20.979 1.00 91.56 218 ASP A C 1
ATOM 1761 O O . ASP A 1 218 ? -13.155 2.051 22.053 1.00 91.56 218 ASP A O 1
ATOM 1765 N N . HIS A 1 219 ? -14.212 2.619 20.152 1.00 89.31 219 HIS A N 1
ATOM 1766 C CA . HIS A 1 219 ? -14.332 4.055 20.440 1.00 89.31 219 HIS A CA 1
ATOM 1767 C C . HIS A 1 219 ? -12.993 4.727 20.788 1.00 89.31 219 HIS A C 1
ATOM 1769 O O . HIS A 1 219 ? -12.904 5.496 21.741 1.00 89.31 219 HIS A O 1
ATOM 1775 N N . GLY A 1 220 ? -11.930 4.376 20.059 1.00 90.94 220 GLY A N 1
ATOM 1776 C CA . GLY A 1 220 ? -10.600 4.950 20.267 1.00 90.94 220 GLY A CA 1
ATOM 1777 C C . GLY A 1 220 ? -9.852 4.396 21.486 1.00 90.94 220 GLY A C 1
ATOM 1778 O O . GLY A 1 220 ? -8.736 4.826 21.764 1.00 90.94 220 GLY A O 1
ATOM 1779 N N . LYS A 1 221 ? -10.413 3.419 22.210 1.00 94.38 221 LYS A N 1
ATOM 1780 C CA . LYS A 1 221 ? -9.764 2.827 23.393 1.00 94.38 221 LYS A CA 1
ATOM 1781 C C . LYS A 1 221 ? -8.778 1.722 23.053 1.00 94.38 221 LYS A C 1
ATOM 1783 O O . LYS A 1 221 ? -7.995 1.322 23.910 1.00 94.38 221 LYS A O 1
ATOM 1788 N N . LYS A 1 222 ? -8.813 1.200 21.829 1.00 95.81 222 LYS A N 1
ATOM 1789 C CA . LYS A 1 222 ? -7.903 0.149 21.385 1.00 95.81 222 LYS A CA 1
ATOM 1790 C C . LYS A 1 222 ? -7.295 0.499 20.040 1.00 95.81 222 LYS A C 1
ATOM 1792 O O . LYS A 1 222 ? -7.942 1.098 19.183 1.00 95.81 222 LYS A O 1
ATOM 1797 N N . MET A 1 223 ? -6.052 0.076 19.856 1.00 96.88 223 MET A N 1
ATOM 1798 C CA . MET A 1 223 ? -5.304 0.258 18.624 1.00 96.88 223 MET A CA 1
ATOM 1799 C C . MET A 1 223 ? -4.729 -1.079 18.169 1.00 96.88 223 MET A C 1
ATOM 1801 O O . MET A 1 223 ? -4.237 -1.870 18.979 1.00 96.88 223 MET A O 1
ATOM 1805 N N . MET A 1 224 ? -4.782 -1.329 16.863 1.00 97.44 224 MET A N 1
ATOM 1806 C CA . MET A 1 224 ? -3.927 -2.326 16.223 1.00 97.44 224 MET A CA 1
ATOM 1807 C C . MET A 1 224 ? -2.972 -1.624 15.276 1.00 97.44 224 MET A C 1
ATOM 1809 O O . MET A 1 224 ? -3.363 -0.664 14.620 1.00 97.44 224 MET A O 1
ATOM 1813 N N . PHE A 1 225 ? -1.738 -2.097 15.175 1.00 97.00 225 PHE A N 1
ATOM 1814 C CA . PHE A 1 225 ? -0.763 -1.529 14.252 1.00 97.00 225 PHE A CA 1
ATOM 1815 C C . PHE A 1 225 ? 0.230 -2.576 13.769 1.00 97.00 225 PHE A C 1
ATOM 1817 O O . PHE A 1 225 ? 0.439 -3.601 14.413 1.00 97.00 225 PHE A O 1
ATOM 1824 N N . THR A 1 226 ? 0.845 -2.322 12.619 1.00 96.81 226 THR A N 1
ATOM 1825 C CA . THR A 1 226 ? 1.928 -3.166 12.098 1.00 96.81 226 THR A CA 1
ATOM 1826 C C . THR A 1 226 ? 3.270 -2.638 12.582 1.00 96.81 226 THR A C 1
ATOM 1828 O O . THR A 1 226 ? 3.491 -1.431 12.544 1.00 96.81 226 THR A O 1
ATOM 1831 N N . ALA A 1 227 ? 4.187 -3.508 12.997 1.00 92.50 227 ALA A N 1
ATOM 1832 C CA . ALA A 1 227 ? 5.564 -3.114 13.280 1.00 92.50 227 ALA A CA 1
ATOM 1833 C C . ALA A 1 227 ? 6.572 -4.194 12.879 1.00 92.50 227 ALA A C 1
ATOM 1835 O O . ALA A 1 227 ? 6.244 -5.381 12.792 1.00 92.50 227 ALA A O 1
ATOM 1836 N N . ASN A 1 228 ? 7.812 -3.763 12.652 1.00 88.19 228 ASN A N 1
ATOM 1837 C CA . ASN A 1 228 ? 8.940 -4.649 12.383 1.00 88.19 228 ASN A CA 1
ATOM 1838 C C . ASN A 1 228 ? 9.401 -5.365 13.660 1.00 88.19 228 ASN A C 1
ATOM 1840 O O . ASN A 1 228 ? 9.649 -4.738 14.695 1.00 88.19 228 ASN A O 1
ATOM 1844 N N . THR A 1 229 ? 9.621 -6.674 13.562 1.00 84.81 229 THR A N 1
ATOM 1845 C CA . THR A 1 229 ? 10.285 -7.450 14.610 1.00 84.81 229 THR A CA 1
ATOM 1846 C C . THR A 1 229 ? 11.785 -7.157 14.635 1.00 84.81 229 THR A C 1
ATOM 1848 O O . THR A 1 229 ? 12.372 -6.761 13.623 1.00 84.81 229 THR A O 1
ATOM 1851 N N . PRO A 1 230 ? 12.469 -7.452 15.754 1.00 76.81 230 PRO A N 1
ATOM 1852 C CA . PRO A 1 230 ? 13.911 -7.650 15.730 1.00 76.81 230 PRO A CA 1
ATOM 1853 C C . PRO A 1 230 ? 14.339 -8.610 14.618 1.00 76.81 230 PRO A C 1
ATOM 1855 O O . PRO A 1 230 ? 13.627 -9.567 14.302 1.00 76.81 230 PRO A O 1
ATOM 1858 N N . SER A 1 231 ? 15.507 -8.335 14.030 1.00 71.75 231 SER A N 1
ATOM 1859 C CA . SER A 1 231 ? 16.074 -9.189 12.986 1.00 71.75 231 SER A CA 1
ATOM 1860 C C . SER A 1 231 ? 16.327 -10.584 13.546 1.00 71.75 231 SER A C 1
ATOM 1862 O O . SER A 1 231 ? 16.922 -10.726 14.619 1.00 71.75 231 SER A O 1
ATOM 1864 N N . ASN A 1 232 ? 15.887 -11.611 12.822 1.00 67.75 232 ASN A N 1
ATOM 1865 C CA . ASN A 1 232 ? 16.239 -12.984 13.143 1.00 67.75 232 ASN A CA 1
ATOM 1866 C C . ASN A 1 232 ? 17.762 -13.140 12.967 1.00 67.75 232 ASN A C 1
ATOM 1868 O O . ASN A 1 232 ? 18.251 -12.938 11.857 1.00 67.75 232 ASN A O 1
ATOM 1872 N N . PRO A 1 233 ? 18.523 -13.517 14.007 1.00 55.72 233 PRO A N 1
ATOM 1873 C CA . PRO A 1 233 ? 19.985 -13.547 13.938 1.00 55.72 233 PRO A CA 1
ATOM 1874 C C . PRO A 1 233 ? 20.538 -14.582 12.946 1.00 55.72 233 PRO A C 1
ATOM 1876 O O . PRO A 1 233 ? 21.673 -14.442 12.505 1.00 55.72 233 PRO A O 1
ATOM 1879 N N . ILE A 1 234 ? 19.750 -15.598 12.576 1.00 56.97 234 ILE A N 1
ATOM 1880 C CA . ILE A 1 234 ? 20.156 -16.670 11.654 1.00 56.97 234 ILE A CA 1
ATOM 1881 C C . ILE A 1 234 ? 19.843 -16.291 10.204 1.00 56.97 234 ILE A C 1
ATOM 1883 O O . ILE A 1 234 ? 20.661 -16.505 9.316 1.00 56.97 234 ILE A O 1
ATOM 1887 N N . LYS A 1 235 ? 18.655 -15.729 9.954 1.00 58.69 235 LYS A N 1
ATOM 1888 C CA . LYS A 1 235 ? 18.203 -15.375 8.595 1.00 58.69 235 LYS A CA 1
ATOM 1889 C C . LYS A 1 235 ? 18.528 -13.933 8.198 1.00 58.69 235 LYS A C 1
ATOM 1891 O O . LYS A 1 235 ? 18.414 -13.587 7.032 1.00 58.69 235 LYS A O 1
ATOM 1896 N N . ASN A 1 236 ? 18.911 -13.100 9.165 1.00 62.91 236 ASN A N 1
ATOM 1897 C CA . ASN A 1 236 ? 19.075 -11.652 9.039 1.00 62.91 236 ASN A CA 1
ATOM 1898 C C . ASN A 1 236 ? 17.863 -10.942 8.398 1.00 62.91 236 ASN A C 1
ATOM 1900 O O . ASN A 1 236 ? 18.012 -9.952 7.687 1.00 62.91 236 ASN A O 1
ATOM 1904 N N . THR A 1 237 ? 16.660 -11.458 8.658 1.00 66.38 237 THR A N 1
ATOM 1905 C CA . THR A 1 237 ? 15.387 -10.918 8.166 1.00 66.38 237 THR A CA 1
ATOM 1906 C C . THR A 1 237 ? 14.574 -10.337 9.317 1.00 66.38 237 THR A C 1
ATOM 1908 O O . THR A 1 237 ? 14.462 -10.967 10.374 1.00 66.38 237 THR A O 1
ATOM 1911 N N . GLN A 1 238 ? 13.946 -9.184 9.098 1.00 77.56 238 GLN A N 1
ATOM 1912 C CA . GLN A 1 238 ? 12.888 -8.659 9.966 1.00 77.56 238 GLN A CA 1
ATOM 1913 C C . GLN A 1 238 ? 11.528 -9.075 9.402 1.00 77.56 238 GLN A C 1
ATOM 1915 O O . GLN A 1 238 ? 11.354 -9.086 8.186 1.00 77.56 238 GLN A O 1
ATOM 1920 N N . LEU A 1 239 ? 10.585 -9.426 10.275 1.00 87.44 239 LEU A N 1
ATOM 1921 C CA . LEU A 1 239 ? 9.207 -9.718 9.884 1.00 87.44 239 LEU A CA 1
ATOM 1922 C C . LEU A 1 239 ? 8.297 -8.561 10.279 1.00 87.44 239 LEU A C 1
ATOM 1924 O O . LEU A 1 239 ? 8.567 -7.847 11.242 1.00 87.44 239 LEU A O 1
ATOM 1928 N N . LEU A 1 240 ? 7.184 -8.423 9.574 1.00 91.25 240 LEU A N 1
ATOM 1929 C CA . LEU A 1 240 ? 6.059 -7.599 9.990 1.00 91.25 240 LEU A CA 1
ATOM 1930 C C . LEU A 1 240 ? 5.134 -8.418 10.890 1.00 91.25 240 LEU A C 1
ATOM 1932 O O . LEU A 1 240 ? 4.783 -9.561 10.567 1.00 91.25 240 LEU A O 1
ATOM 1936 N N . LYS A 1 241 ? 4.736 -7.830 12.016 1.00 94.88 241 LYS A N 1
ATOM 1937 C CA . LYS A 1 241 ? 3.729 -8.382 12.925 1.00 94.88 241 LYS A CA 1
ATOM 1938 C C . LYS A 1 241 ? 2.676 -7.336 13.234 1.00 94.88 241 LYS A C 1
ATOM 1940 O O . LYS A 1 241 ? 2.975 -6.145 13.325 1.00 94.88 241 LYS A O 1
ATOM 1945 N N . ILE A 1 242 ? 1.452 -7.807 13.445 1.00 97.25 242 ILE A N 1
ATOM 1946 C CA . ILE A 1 242 ? 0.363 -6.985 13.957 1.00 97.25 242 ILE A CA 1
ATOM 1947 C C . ILE A 1 242 ? 0.445 -7.010 15.479 1.00 97.25 242 ILE A C 1
ATOM 1949 O O . ILE A 1 242 ? 0.508 -8.079 16.088 1.00 97.25 242 ILE A O 1
ATOM 1953 N N . TYR A 1 243 ? 0.439 -5.838 16.091 1.00 96.88 243 TYR A N 1
ATOM 1954 C CA . TYR A 1 243 ? 0.389 -5.657 17.531 1.00 96.88 243 TYR A CA 1
ATOM 1955 C C . TYR A 1 243 ? -0.931 -5.009 17.925 1.00 96.88 243 TYR A C 1
ATOM 1957 O O . TYR A 1 243 ? -1.506 -4.231 17.165 1.00 96.88 243 TYR A O 1
ATOM 1965 N N . THR A 1 244 ? -1.394 -5.313 19.130 1.00 96.25 244 THR A N 1
ATOM 1966 C CA . THR A 1 244 ? -2.557 -4.702 19.763 1.00 96.25 244 THR A CA 1
ATOM 1967 C C . THR A 1 244 ? -2.131 -3.989 21.039 1.00 96.25 244 THR A C 1
ATOM 1969 O O . THR A 1 244 ? -1.293 -4.498 21.785 1.00 96.25 244 THR A O 1
ATOM 1972 N N . THR A 1 245 ? -2.720 -2.833 21.309 1.00 96.50 245 THR A N 1
ATOM 1973 C CA . THR A 1 245 ? -2.554 -2.091 22.563 1.00 96.50 245 THR A CA 1
ATOM 1974 C C . THR A 1 245 ? -3.879 -1.443 22.951 1.00 96.50 245 THR A C 1
ATOM 1976 O O . THR A 1 245 ? -4.728 -1.160 22.101 1.00 96.50 245 THR A O 1
ATOM 1979 N N . GLU A 1 246 ? -4.065 -1.241 24.246 1.00 96.81 246 GLU A N 1
ATOM 1980 C CA . GLU A 1 246 ? -5.243 -0.612 24.837 1.00 96.81 246 GLU A CA 1
ATOM 1981 C C . GLU A 1 246 ? -4.856 0.677 25.562 1.00 96.81 246 GLU A C 1
ATOM 1983 O O . GLU A 1 246 ? -3.773 0.765 26.145 1.00 96.81 246 GLU A O 1
ATOM 1988 N N . LEU A 1 247 ? -5.747 1.664 25.533 1.00 95.44 247 LEU A N 1
ATOM 1989 C CA . LEU A 1 247 ? -5.642 2.899 26.293 1.00 95.44 247 LEU A CA 1
ATOM 1990 C C . LEU A 1 247 ? -6.185 2.650 27.703 1.00 95.44 247 LEU A C 1
ATOM 1992 O O . LEU A 1 247 ? -7.382 2.437 27.893 1.00 95.44 247 LEU A O 1
ATOM 1996 N N . SER A 1 248 ? -5.306 2.699 28.699 1.00 94.44 248 SER A N 1
ATOM 1997 C CA . SER A 1 248 ? -5.644 2.486 30.105 1.00 94.44 248 SER A CA 1
ATOM 1998 C C . SER A 1 248 ? -5.113 3.644 30.941 1.00 94.44 248 SER A C 1
ATOM 2000 O O . SER A 1 248 ? -3.920 3.931 30.929 1.00 94.44 248 SER A O 1
ATOM 2002 N N . ASN A 1 249 ? -5.995 4.306 31.694 1.00 91.81 249 ASN A N 1
ATOM 2003 C CA . ASN A 1 249 ? -5.652 5.452 32.550 1.00 91.81 249 ASN A CA 1
ATOM 2004 C C . ASN A 1 249 ? -4.919 6.590 31.807 1.00 91.81 249 ASN A C 1
ATOM 2006 O O . ASN A 1 249 ? -4.023 7.217 32.362 1.00 91.81 249 ASN A O 1
ATOM 2010 N N . GLY A 1 250 ? -5.297 6.845 30.549 1.00 90.19 250 GLY A N 1
ATOM 2011 C CA . GLY A 1 250 ? -4.713 7.911 29.724 1.00 90.19 250 GLY A CA 1
ATOM 2012 C C . GLY A 1 250 ? -3.406 7.549 29.013 1.00 90.19 250 GLY A C 1
ATOM 2013 O O . GLY A 1 250 ? -2.882 8.393 28.293 1.00 90.19 250 GLY A O 1
ATOM 2014 N N . THR A 1 251 ? -2.919 6.312 29.159 1.00 93.88 251 THR A N 1
ATOM 2015 C CA . THR A 1 251 ? -1.666 5.841 28.549 1.00 93.88 251 THR A CA 1
ATOM 2016 C C . THR A 1 251 ? -1.889 4.537 27.787 1.00 93.88 251 THR A C 1
ATOM 2018 O O . THR A 1 251 ? -2.643 3.663 28.225 1.00 93.88 251 THR A O 1
ATOM 2021 N N . TRP A 1 252 ? -1.229 4.379 26.645 1.00 95.94 252 TRP A N 1
ATOM 2022 C CA . TRP A 1 252 ? -1.229 3.137 25.887 1.00 95.94 252 TRP A CA 1
ATOM 2023 C C . TRP A 1 252 ? -0.416 2.055 26.602 1.00 95.94 252 TRP A C 1
ATOM 2025 O O . TRP A 1 252 ? 0.732 2.228 27.009 1.00 95.94 252 TRP A O 1
ATOM 2035 N N . THR A 1 253 ? -1.025 0.891 26.765 1.00 96.56 253 THR A N 1
ATOM 2036 C CA . THR A 1 253 ? -0.374 -0.288 27.343 1.00 96.56 253 THR A CA 1
ATOM 2037 C C . THR A 1 253 ? 0.756 -0.815 26.452 1.00 96.56 253 THR A C 1
ATOM 2039 O O . THR A 1 253 ? 0.841 -0.524 25.253 1.00 96.56 253 THR A O 1
ATOM 2042 N N . LYS A 1 254 ? 1.627 -1.653 27.029 1.00 95.06 254 LYS A N 1
ATOM 2043 C CA . LYS A 1 254 ? 2.674 -2.341 26.268 1.00 95.06 254 LYS A CA 1
ATOM 2044 C C . LYS A 1 254 ? 2.038 -3.157 25.126 1.00 95.06 254 LYS A C 1
ATOM 2046 O O . LYS A 1 254 ? 1.183 -3.994 25.414 1.00 95.06 254 LYS A O 1
ATOM 2051 N N . PRO A 1 255 ? 2.476 -2.978 23.867 1.00 95.69 255 PRO A N 1
ATOM 2052 C CA . PRO A 1 255 ? 1.927 -3.730 22.746 1.00 95.69 255 PRO A CA 1
ATOM 2053 C C . PRO A 1 255 ? 2.118 -5.242 22.905 1.00 95.69 255 PRO A C 1
ATOM 2055 O O . PRO A 1 255 ? 3.200 -5.705 23.280 1.00 95.69 255 PRO A O 1
ATOM 2058 N N . VAL A 1 256 ? 1.080 -6.006 22.574 1.00 95.19 256 VAL A N 1
ATOM 2059 C CA . VAL A 1 256 ? 1.095 -7.476 22.530 1.00 95.19 256 VAL A CA 1
ATOM 2060 C C . VAL A 1 256 ? 0.828 -7.956 21.110 1.00 95.19 256 VAL A C 1
ATOM 2062 O O . VAL A 1 256 ? 0.140 -7.283 20.347 1.00 95.19 256 VAL A O 1
ATOM 2065 N N . GLU A 1 257 ? 1.403 -9.089 20.715 1.00 95.31 257 GLU A N 1
ATOM 2066 C CA . GLU A 1 257 ? 1.193 -9.623 19.368 1.00 95.31 257 GLU A CA 1
ATOM 2067 C C . GLU A 1 257 ? -0.256 -10.068 19.155 1.00 95.31 257 GLU A C 1
ATOM 2069 O O . GLU A 1 257 ? -0.879 -10.681 20.023 1.00 95.31 257 GLU A O 1
ATOM 2074 N N . PHE A 1 258 ? -0.780 -9.790 17.964 1.00 95.38 258 PHE A N 1
ATOM 2075 C CA . PHE A 1 258 ? -2.074 -10.287 17.534 1.00 95.38 258 PHE A CA 1
ATOM 2076 C C . PHE A 1 258 ? -2.070 -11.817 17.457 1.00 95.38 258 PHE A C 1
ATOM 2078 O O . PHE A 1 258 ? -1.176 -12.425 16.869 1.00 95.38 258 PHE A O 1
ATOM 2085 N N . VAL A 1 259 ? -3.118 -12.436 18.005 1.00 93.00 259 VAL A N 1
ATOM 2086 C CA . VAL A 1 259 ? -3.229 -13.894 18.180 1.00 93.00 259 VAL A CA 1
ATOM 2087 C C . VAL A 1 259 ? -3.088 -14.701 16.881 1.00 93.00 259 VAL A C 1
ATOM 2089 O O . VAL A 1 259 ? -2.622 -15.836 16.926 1.00 93.00 259 VAL A O 1
ATOM 2092 N N . HIS A 1 260 ? -3.436 -14.127 15.721 1.00 93.12 260 HIS A N 1
ATOM 2093 C CA . HIS A 1 260 ? -3.324 -14.805 14.417 1.00 93.12 260 HIS A CA 1
ATOM 2094 C C . HIS A 1 260 ? -2.099 -14.385 13.598 1.00 93.12 260 HIS A C 1
ATOM 2096 O O . HIS A 1 260 ? -2.032 -14.690 12.407 1.00 93.12 260 HIS A O 1
ATOM 2102 N N . ASN A 1 261 ? -1.110 -13.729 14.213 1.00 92.81 261 ASN A N 1
ATOM 2103 C CA . ASN A 1 261 ? 0.200 -13.570 13.589 1.00 92.81 261 ASN A CA 1
ATOM 2104 C C . ASN A 1 261 ? 0.800 -14.949 13.281 1.00 92.81 261 ASN A C 1
ATOM 2106 O O . ASN A 1 261 ? 1.159 -15.714 14.176 1.00 92.81 261 ASN A O 1
ATOM 2110 N N . LYS A 1 262 ? 0.994 -15.261 12.001 1.00 87.81 262 LYS A N 1
ATOM 2111 C CA . LYS A 1 262 ? 1.717 -16.471 11.595 1.00 87.81 262 LYS A CA 1
ATOM 2112 C C . LYS A 1 262 ? 3.203 -16.339 11.935 1.00 87.81 262 LYS A C 1
ATOM 2114 O O . LYS A 1 262 ? 3.831 -15.358 11.540 1.00 87.81 262 LYS A O 1
ATOM 2119 N N . ALA A 1 263 ? 3.780 -17.316 12.641 1.00 82.75 263 ALA A N 1
ATOM 2120 C CA . ALA A 1 263 ? 5.115 -17.219 13.250 1.00 82.75 263 ALA A CA 1
ATOM 2121 C C . ALA A 1 263 ? 6.234 -16.807 12.271 1.00 82.75 263 ALA A C 1
ATOM 2123 O O . ALA A 1 263 ? 6.959 -15.850 12.534 1.00 82.75 263 ALA A O 1
ATOM 2124 N N . ASN A 1 264 ? 6.317 -17.451 11.105 1.00 85.38 264 ASN A N 1
ATOM 2125 C CA . ASN A 1 264 ? 7.397 -17.255 10.125 1.00 85.38 264 ASN A CA 1
ATOM 2126 C C . ASN A 1 264 ? 6.956 -16.469 8.885 1.00 85.38 264 ASN A C 1
ATOM 2128 O O . ASN A 1 264 ? 7.451 -16.708 7.788 1.00 85.38 264 ASN A O 1
ATOM 2132 N N . SER A 1 265 ? 6.001 -15.568 9.074 1.00 88.69 265 SER A N 1
ATOM 2133 C CA . SER A 1 265 ? 5.353 -14.828 7.999 1.00 88.69 265 SER A CA 1
ATOM 2134 C C . SER A 1 265 ? 5.248 -13.358 8.359 1.00 88.69 265 SER A C 1
ATOM 2136 O O . SER A 1 265 ? 5.192 -12.998 9.547 1.00 88.69 265 SER A O 1
ATOM 2138 N N . ASN A 1 266 ? 5.178 -12.525 7.332 1.00 91.06 266 ASN A N 1
ATOM 2139 C CA . ASN A 1 266 ? 4.730 -11.154 7.460 1.00 91.06 266 ASN A CA 1
ATOM 2140 C C . ASN A 1 266 ? 3.222 -11.153 7.709 1.00 91.06 266 ASN A C 1
ATOM 2142 O O . ASN A 1 266 ? 2.466 -11.908 7.097 1.00 91.06 266 ASN A O 1
ATOM 2146 N N . ASN A 1 267 ? 2.794 -10.342 8.668 1.00 94.38 267 ASN A N 1
ATOM 2147 C CA . ASN A 1 267 ? 1.397 -10.088 8.984 1.00 94.38 267 ASN A CA 1
ATOM 2148 C C . ASN A 1 267 ? 1.275 -8.580 9.187 1.00 94.38 267 ASN A C 1
ATOM 2150 O O . ASN A 1 267 ? 1.988 -8.012 10.017 1.00 94.38 267 ASN A O 1
ATOM 2154 N N . ALA A 1 268 ? 0.427 -7.933 8.400 1.00 96.31 268 ALA A N 1
ATOM 2155 C CA . ALA A 1 268 ? 0.408 -6.484 8.298 1.00 96.31 268 ALA A CA 1
ATOM 2156 C C . ALA A 1 268 ? -0.984 -5.947 7.970 1.00 96.31 268 ALA A C 1
ATOM 2158 O O . ALA A 1 268 ? -1.879 -6.687 7.563 1.00 96.31 268 ALA A O 1
ATOM 2159 N N . HIS A 1 269 ? -1.123 -4.632 8.104 1.00 97.50 269 HIS A N 1
ATOM 2160 C CA . HIS A 1 269 ? -2.263 -3.849 7.636 1.00 97.50 269 HIS A CA 1
ATOM 2161 C C . HIS A 1 269 ? -3.605 -4.349 8.193 1.00 97.50 269 HIS A C 1
ATOM 2163 O O . HIS A 1 269 ? -4.452 -4.809 7.429 1.00 97.50 269 HIS A O 1
ATOM 2169 N N . PRO A 1 270 ? -3.796 -4.326 9.526 1.00 97.75 270 PRO A N 1
ATOM 2170 C CA . PRO A 1 270 ? -5.070 -4.709 10.118 1.00 97.75 270 PRO A CA 1
ATOM 2171 C C . PRO A 1 270 ? -6.182 -3.739 9.697 1.00 97.75 270 PRO A C 1
ATOM 2173 O O . PRO A 1 270 ? -5.978 -2.530 9.690 1.00 97.75 270 PRO A O 1
ATOM 2176 N N . ALA A 1 271 ? -7.372 -4.272 9.440 1.00 97.56 271 ALA A N 1
ATOM 2177 C CA . ALA A 1 271 ? -8.609 -3.532 9.224 1.00 97.56 271 ALA A CA 1
ATOM 2178 C C . ALA A 1 271 ? -9.751 -4.215 9.972 1.00 97.56 271 ALA A C 1
ATOM 2180 O O . ALA A 1 271 ? -9.854 -5.440 9.958 1.00 97.56 271 ALA A O 1
ATOM 2181 N N . ILE A 1 272 ? -10.621 -3.439 10.613 1.00 96.00 272 ILE A N 1
ATOM 2182 C CA . ILE A 1 272 ? -11.789 -3.941 11.345 1.00 96.00 272 ILE A CA 1
ATOM 2183 C C . ILE A 1 272 ? -13.012 -3.158 10.871 1.00 96.00 272 ILE A C 1
ATOM 2185 O O . ILE A 1 272 ? -12.931 -1.943 10.702 1.00 96.00 272 ILE A O 1
ATOM 2189 N N . ASN A 1 273 ? -14.129 -3.845 10.630 1.00 93.81 273 ASN A N 1
ATOM 2190 C CA . ASN A 1 273 ? -15.373 -3.184 10.234 1.00 93.81 273 ASN A CA 1
ATOM 2191 C C . ASN A 1 273 ? -16.018 -2.431 11.417 1.00 93.81 273 ASN A C 1
ATOM 2193 O O . ASN A 1 273 ? -15.702 -2.690 12.578 1.00 93.81 273 ASN A O 1
ATOM 2197 N N . SER A 1 274 ? -16.947 -1.509 11.152 1.00 89.38 274 SER A N 1
ATOM 2198 C CA . SER A 1 274 ? -17.562 -0.662 12.193 1.00 89.38 274 SER A CA 1
ATOM 2199 C C . SER A 1 274 ? -18.282 -1.450 13.296 1.00 89.38 274 SER A C 1
ATOM 2201 O O . SER A 1 274 ? -18.232 -1.069 14.463 1.00 89.38 274 SER A O 1
ATOM 2203 N N . THR A 1 275 ? -18.886 -2.588 12.956 1.00 90.81 275 THR A N 1
ATOM 2204 C CA . THR A 1 275 ? -19.508 -3.529 13.911 1.00 90.81 275 THR A CA 1
ATOM 2205 C C . THR A 1 275 ? -18.509 -4.385 14.701 1.00 90.81 275 THR A C 1
ATOM 2207 O O . THR A 1 275 ? -18.906 -5.160 15.571 1.00 90.81 275 THR A O 1
ATOM 2210 N N . MET A 1 276 ? -17.207 -4.262 14.428 1.00 92.44 276 MET A N 1
ATOM 2211 C CA . MET A 1 276 ? -16.116 -5.017 15.053 1.00 92.44 276 MET A CA 1
ATOM 2212 C C . MET A 1 276 ? -16.273 -6.541 14.967 1.00 92.44 276 MET A C 1
ATOM 2214 O O . MET A 1 276 ? -15.730 -7.264 15.809 1.00 92.44 276 MET A O 1
ATOM 2218 N N . SER A 1 277 ? -17.025 -7.032 13.983 1.00 91.88 277 SER A N 1
ATOM 2219 C CA . SER A 1 277 ? -17.353 -8.446 13.798 1.00 91.88 277 SER A CA 1
ATOM 2220 C C . SER A 1 277 ? -16.419 -9.144 12.814 1.00 91.88 277 SER A C 1
ATOM 2222 O O . SER A 1 277 ? -16.264 -10.364 12.889 1.00 91.88 277 SER A O 1
ATOM 2224 N N . ILE A 1 278 ? -15.815 -8.388 11.893 1.00 94.88 278 ILE A N 1
ATOM 2225 C CA . ILE A 1 278 ? -14.909 -8.881 10.854 1.00 94.88 278 ILE A CA 1
ATOM 2226 C C . ILE A 1 278 ? -13.607 -8.092 10.933 1.00 94.88 278 ILE A C 1
ATOM 2228 O O . ILE A 1 278 ? -13.615 -6.862 10.956 1.00 94.88 278 ILE A O 1
ATOM 2232 N N . MET A 1 279 ? -12.492 -8.815 10.934 1.00 96.19 279 MET A N 1
ATOM 2233 C CA . MET A 1 279 ? -11.160 -8.257 10.750 1.00 96.19 279 MET A CA 1
ATOM 2234 C C . MET A 1 279 ? -10.543 -8.834 9.485 1.00 96.19 279 MET A C 1
ATOM 2236 O O . MET A 1 279 ? -10.668 -10.031 9.228 1.00 96.19 279 MET A O 1
ATOM 2240 N N . VAL A 1 280 ? -9.862 -7.988 8.720 1.00 97.75 280 VAL A N 1
ATOM 2241 C CA . VAL A 1 280 ? -9.078 -8.356 7.541 1.00 97.75 280 VAL A CA 1
ATOM 2242 C C . VAL A 1 280 ? -7.642 -7.888 7.753 1.00 97.75 280 VAL A C 1
ATOM 2244 O O . VAL A 1 280 ? -7.413 -6.843 8.353 1.00 97.75 280 VAL A O 1
ATOM 2247 N N . PHE A 1 281 ? -6.667 -8.666 7.301 1.00 97.75 281 PHE A N 1
ATOM 2248 C CA . PHE A 1 281 ? -5.252 -8.300 7.335 1.00 97.75 281 PHE A CA 1
ATOM 2249 C C . PHE A 1 281 ? -4.495 -8.982 6.195 1.00 97.75 281 PHE A C 1
ATOM 2251 O O . PHE A 1 281 ? -4.982 -9.957 5.626 1.00 97.75 281 PHE A O 1
ATOM 2258 N N . ALA A 1 282 ? -3.302 -8.491 5.870 1.00 97.06 282 ALA A N 1
ATOM 2259 C CA . ALA A 1 282 ? -2.453 -9.052 4.825 1.00 97.06 282 ALA A CA 1
ATOM 2260 C C . ALA A 1 282 ? -1.370 -9.976 5.412 1.00 97.06 282 ALA A C 1
ATOM 2262 O O . ALA A 1 282 ? -0.783 -9.662 6.451 1.00 97.06 282 ALA A O 1
ATOM 2263 N N . SER A 1 283 ? -1.072 -11.100 4.756 1.00 95.00 283 SER A N 1
ATOM 2264 C CA . SER A 1 283 ? 0.003 -12.014 5.160 1.00 95.00 283 SER A CA 1
ATOM 2265 C C . SER A 1 283 ? 0.575 -12.833 4.002 1.00 95.00 283 SER A C 1
ATOM 2267 O O . SER A 1 283 ? -0.163 -13.272 3.129 1.00 95.00 283 SER A O 1
ATOM 2269 N N . ASP A 1 284 ? 1.876 -13.130 4.048 1.00 91.38 284 ASP A N 1
ATOM 2270 C CA . ASP A 1 284 ? 2.570 -13.979 3.064 1.00 91.38 284 ASP A CA 1
ATOM 2271 C C . ASP A 1 284 ? 2.538 -15.488 3.373 1.00 91.38 284 ASP A C 1
ATOM 2273 O O . ASP A 1 284 ? 3.084 -16.313 2.639 1.00 91.38 284 ASP A O 1
ATOM 2277 N N . GLY A 1 285 ? 1.874 -15.889 4.460 1.00 76.62 285 GLY A N 1
ATOM 2278 C CA . GLY A 1 285 ? 2.085 -17.201 5.071 1.00 76.62 285 GLY A CA 1
ATOM 2279 C C . GLY A 1 285 ? 1.508 -18.436 4.372 1.00 76.62 285 GLY A C 1
ATOM 2280 O O . GLY A 1 285 ? 1.294 -19.425 5.067 1.00 76.62 285 GLY A O 1
ATOM 2281 N N . LEU A 1 286 ? 1.181 -18.400 3.077 1.00 75.12 286 LEU A N 1
ATOM 2282 C CA . LEU A 1 286 ? 0.831 -19.594 2.281 1.00 75.12 286 LEU A CA 1
ATOM 2283 C C . LEU A 1 286 ? 1.384 -19.532 0.852 1.00 75.12 286 LEU A C 1
ATOM 2285 O O . LEU A 1 286 ? 1.862 -20.544 0.353 1.00 75.12 286 LEU A O 1
ATOM 2289 N N . SER A 1 287 ? 1.284 -18.378 0.192 1.00 66.81 287 SER A N 1
ATOM 2290 C CA . SER A 1 287 ? 1.564 -18.220 -1.243 1.00 66.81 287 SER A CA 1
ATOM 2291 C C . SER A 1 287 ? 2.925 -17.589 -1.547 1.00 66.81 287 SER A C 1
ATOM 2293 O O . SER A 1 287 ? 3.349 -17.601 -2.698 1.00 66.81 287 SER A O 1
ATOM 2295 N N . GLY A 1 288 ? 3.604 -17.028 -0.539 1.00 74.62 288 GLY A N 1
ATOM 2296 C CA . GLY A 1 288 ? 4.814 -16.222 -0.713 1.00 74.62 288 GLY A CA 1
ATOM 2297 C C . GLY A 1 288 ? 4.540 -14.751 -1.046 1.00 74.62 288 GLY A C 1
ATOM 2298 O O . GLY A 1 288 ? 5.397 -13.925 -0.752 1.00 74.62 288 GLY A O 1
ATOM 2299 N N . ASN A 1 289 ? 3.352 -14.413 -1.561 1.00 86.38 289 ASN A N 1
ATOM 2300 C CA . ASN A 1 289 ? 2.886 -13.036 -1.740 1.00 86.38 289 ASN A CA 1
ATOM 2301 C C . ASN A 1 289 ? 1.999 -12.596 -0.577 1.00 86.38 289 ASN A C 1
ATOM 2303 O O . ASN A 1 289 ? 1.368 -13.434 0.066 1.00 86.38 289 ASN A O 1
ATOM 2307 N N . MET A 1 290 ? 1.884 -11.287 -0.340 1.00 92.25 290 MET A N 1
ATOM 2308 C CA . MET A 1 290 ? 0.934 -10.773 0.647 1.00 92.25 290 MET A CA 1
ATOM 2309 C C . MET A 1 290 ? -0.501 -11.010 0.163 1.00 92.25 290 MET A C 1
ATOM 2311 O O . MET A 1 290 ? -0.959 -10.343 -0.751 1.00 92.25 290 MET A O 1
ATOM 2315 N N . ASP A 1 291 ? -1.208 -11.944 0.792 1.00 95.44 291 ASP A N 1
ATOM 2316 C CA . ASP A 1 291 ? -2.627 -12.208 0.553 1.00 95.44 291 ASP A CA 1
ATOM 2317 C C . ASP A 1 291 ? -3.477 -11.612 1.674 1.00 95.44 291 ASP A C 1
ATOM 2319 O O . ASP A 1 291 ? -3.057 -11.581 2.834 1.00 95.44 291 ASP A O 1
ATOM 2323 N N . LEU A 1 292 ? -4.731 -11.273 1.384 1.00 97.38 292 LEU A N 1
ATOM 2324 C CA . LEU A 1 292 ? -5.711 -10.949 2.412 1.00 97.38 292 LEU A CA 1
ATOM 2325 C C . LEU A 1 292 ? -6.228 -12.216 3.106 1.00 97.38 292 LEU A C 1
ATOM 2327 O O . LEU A 1 292 ? -6.621 -13.209 2.479 1.00 97.38 292 LEU A O 1
ATOM 2331 N N . TYR A 1 293 ? -6.290 -12.136 4.430 1.00 96.06 293 TYR A N 1
ATOM 2332 C CA . TYR A 1 293 ? -6.916 -13.080 5.348 1.00 96.06 293 TYR A CA 1
ATOM 2333 C C . TYR A 1 293 ? -7.995 -12.352 6.138 1.00 96.06 293 TYR A C 1
ATOM 2335 O O . TYR A 1 293 ? -7.864 -11.164 6.418 1.00 96.06 293 TYR A O 1
ATOM 2343 N N . TYR A 1 294 ? -9.039 -13.068 6.546 1.00 95.62 294 TYR A N 1
ATOM 2344 C CA . TYR A 1 294 ? -10.054 -12.529 7.442 1.00 95.62 294 TYR A CA 1
ATOM 2345 C C . TYR A 1 294 ? -10.343 -13.467 8.607 1.00 95.62 294 TYR A C 1
ATOM 2347 O O . TYR A 1 294 ? -10.274 -14.691 8.482 1.00 95.62 294 TYR A O 1
ATOM 2355 N N . CYS A 1 295 ? -10.701 -12.889 9.745 1.00 94.12 295 CYS A N 1
ATOM 2356 C CA . CYS A 1 295 ? -11.279 -13.599 10.874 1.00 94.12 295 CYS A CA 1
ATOM 2357 C C . CYS A 1 295 ? -12.573 -12.916 11.316 1.00 94.12 295 CYS A C 1
ATOM 2359 O O . CYS A 1 295 ? -12.813 -11.735 11.066 1.00 94.12 295 CYS A O 1
ATOM 2361 N N . VAL A 1 296 ? -13.428 -13.697 11.969 1.00 93.50 296 VAL A N 1
ATOM 2362 C CA . VAL A 1 296 ? -14.691 -13.224 12.539 1.00 93.50 296 VAL A CA 1
ATOM 2363 C C . VAL A 1 296 ? -14.690 -13.479 14.036 1.00 93.50 296 VAL A C 1
ATOM 2365 O O . VAL A 1 296 ? -14.042 -14.425 14.497 1.00 93.50 296 VAL A O 1
ATOM 2368 N N . LYS A 1 297 ? -15.409 -12.659 14.799 1.00 91.69 297 LYS A N 1
ATOM 2369 C CA . LYS A 1 297 ? -15.584 -12.914 16.231 1.00 91.69 297 LYS A CA 1
ATOM 2370 C C . LYS A 1 297 ? -16.507 -14.106 16.485 1.00 91.69 297 LYS A C 1
ATOM 2372 O O . LYS A 1 297 ? -17.448 -14.359 15.732 1.00 91.69 297 LYS A O 1
ATOM 2377 N N . ASP A 1 298 ? -16.223 -14.851 17.546 1.00 90.62 298 ASP A N 1
ATOM 2378 C CA . ASP A 1 298 ? -17.150 -15.822 18.119 1.00 90.62 298 ASP A CA 1
ATOM 2379 C C . ASP A 1 298 ? -18.148 -15.152 19.085 1.00 90.62 298 ASP A C 1
ATOM 2381 O O . ASP A 1 298 ? -18.115 -13.943 19.320 1.00 90.62 298 ASP A O 1
ATOM 2385 N N . LYS A 1 299 ? -19.042 -15.954 19.674 1.00 90.19 299 LYS A N 1
ATOM 2386 C CA . LYS A 1 299 ? -20.044 -15.485 20.648 1.00 90.19 299 LYS A CA 1
ATOM 2387 C C . LYS A 1 299 ? -19.452 -14.933 21.956 1.00 90.19 299 LYS A C 1
ATOM 2389 O O . LYS A 1 299 ? -20.189 -14.372 22.756 1.00 90.19 299 LYS A O 1
ATOM 2394 N N . PHE A 1 300 ? -18.155 -15.127 22.187 1.00 91.00 300 PHE A N 1
ATOM 2395 C CA . PHE A 1 300 ? -17.412 -14.665 23.357 1.00 91.00 300 PHE A CA 1
ATOM 2396 C C . PHE A 1 300 ? -16.472 -13.496 23.015 1.00 91.00 300 PHE A C 1
ATOM 2398 O O . PHE A 1 300 ? -15.609 -13.155 23.819 1.00 91.00 300 PHE A O 1
ATOM 2405 N N . ASN A 1 301 ? -16.639 -12.874 21.841 1.00 86.94 301 ASN A N 1
ATOM 2406 C CA . ASN A 1 301 ? -15.809 -11.786 21.319 1.00 86.94 301 ASN A CA 1
ATOM 2407 C C . ASN A 1 301 ? -14.341 -12.144 21.027 1.00 86.94 301 ASN A C 1
ATOM 2409 O O . ASN A 1 301 ? -13.526 -11.242 20.818 1.00 86.94 301 ASN A O 1
ATOM 2413 N N . ASN A 1 302 ? -14.003 -13.430 20.924 1.00 90.94 302 ASN A N 1
ATOM 2414 C CA . ASN A 1 302 ? -12.670 -13.861 20.511 1.00 90.94 302 ASN A CA 1
ATOM 2415 C C . ASN A 1 302 ? -12.580 -13.968 18.989 1.00 90.94 302 ASN A C 1
ATOM 2417 O O . ASN A 1 302 ? -13.518 -14.414 18.326 1.00 90.94 302 ASN A O 1
ATOM 2421 N N . TRP A 1 303 ? -11.426 -13.618 18.422 1.00 93.69 303 TRP A N 1
ATOM 2422 C CA . TRP A 1 303 ? -11.164 -13.836 17.002 1.00 93.69 303 TRP A CA 1
ATOM 2423 C C . TRP A 1 303 ? -11.044 -15.329 16.700 1.00 93.69 303 TRP A C 1
ATOM 2425 O O . TRP A 1 303 ? -10.095 -15.981 17.141 1.00 93.69 303 TRP A O 1
ATOM 2435 N N . LYS A 1 304 ? -11.953 -15.865 15.880 1.00 94.94 304 LYS A N 1
ATOM 2436 C CA . LYS A 1 304 ? -11.801 -17.207 15.299 1.00 94.94 304 LYS A CA 1
ATOM 2437 C C . LYS A 1 304 ? -10.560 -17.265 14.404 1.00 94.94 304 LYS A C 1
ATOM 2439 O O . LYS A 1 304 ? -10.047 -16.233 13.983 1.00 94.94 304 LYS A O 1
ATOM 2444 N N . GLN A 1 305 ? -10.108 -18.478 14.089 1.00 93.56 305 GLN A N 1
ATOM 2445 C CA . GLN A 1 305 ? -8.976 -18.709 13.190 1.00 93.56 305 GLN A CA 1
ATOM 2446 C C . GLN A 1 305 ? -9.108 -17.911 11.884 1.00 93.56 305 GLN A C 1
ATOM 2448 O O . GLN A 1 305 ? -10.166 -17.916 11.251 1.00 93.56 305 GLN A O 1
ATOM 2453 N N . ALA A 1 306 ? -8.023 -17.241 11.489 1.00 93.75 306 ALA A N 1
ATOM 2454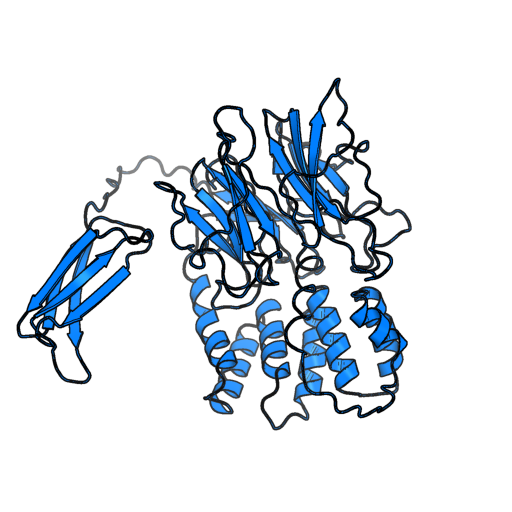 C CA . ALA A 1 306 ? -7.962 -16.500 10.238 1.00 93.75 306 ALA A CA 1
ATOM 2455 C C . ALA A 1 306 ? -8.008 -17.433 9.018 1.00 93.75 306 ALA A C 1
ATOM 2457 O O . ALA A 1 306 ? -7.312 -18.449 8.963 1.00 93.75 306 ALA A O 1
ATOM 2458 N N . VAL A 1 307 ? -8.802 -17.055 8.018 1.00 93.00 307 VAL A N 1
ATOM 2459 C CA . VAL A 1 307 ? -8.993 -17.783 6.760 1.00 93.00 307 VAL A CA 1
ATOM 2460 C C . VAL A 1 307 ? -8.524 -16.904 5.607 1.00 93.00 307 VAL A C 1
ATOM 2462 O O . VAL A 1 307 ? -8.873 -15.727 5.535 1.00 93.00 307 VAL A O 1
ATOM 2465 N N . ARG A 1 308 ? -7.728 -17.469 4.695 1.00 94.00 308 ARG A N 1
ATOM 2466 C CA . ARG A 1 308 ? -7.292 -16.775 3.476 1.00 94.00 308 ARG A CA 1
ATOM 2467 C C . ARG A 1 308 ? -8.512 -16.456 2.609 1.00 94.00 308 ARG A C 1
ATOM 2469 O O . ARG A 1 308 ? -9.337 -17.343 2.380 1.00 94.00 308 ARG A O 1
ATOM 2476 N N . LEU A 1 309 ? -8.621 -15.231 2.096 1.00 94.25 309 LEU A N 1
ATOM 2477 C CA . LEU A 1 309 ? -9.633 -14.923 1.088 1.00 94.25 309 LEU A CA 1
ATOM 2478 C C . LEU A 1 309 ? -9.384 -15.759 -0.182 1.00 94.25 309 LEU A C 1
ATOM 2480 O O . LEU A 1 309 ? -8.271 -16.217 -0.466 1.00 94.25 309 LEU A O 1
ATOM 2484 N N . LYS A 1 310 ? -10.452 -16.023 -0.936 1.00 91.50 310 LYS A N 1
ATOM 2485 C CA . LYS A 1 310 ? -10.385 -16.840 -2.154 1.00 91.50 310 LYS A CA 1
ATOM 2486 C C . LYS A 1 310 ? -9.614 -16.118 -3.269 1.00 91.50 310 LYS A C 1
ATOM 2488 O O . LYS A 1 310 ? -9.430 -14.905 -3.227 1.00 91.50 310 LYS A O 1
ATOM 2493 N N . ASN A 1 311 ? -9.219 -16.875 -4.296 1.00 86.25 311 ASN A N 1
ATOM 2494 C CA . ASN A 1 311 ? -8.452 -16.387 -5.455 1.00 86.25 311 ASN A CA 1
ATOM 2495 C C . ASN A 1 311 ? -9.223 -15.426 -6.376 1.00 86.25 311 ASN A C 1
ATOM 2497 O O . ASN A 1 311 ? -8.699 -15.014 -7.402 1.00 86.25 311 ASN A O 1
ATOM 2501 N N . ASN A 1 312 ? -10.485 -15.116 -6.069 1.00 82.31 312 ASN A N 1
ATOM 2502 C CA . ASN A 1 312 ? -11.162 -14.018 -6.741 1.00 82.31 312 ASN A CA 1
ATOM 2503 C C . ASN A 1 312 ? -10.739 -12.662 -6.164 1.00 82.31 312 ASN A C 1
ATOM 2505 O O . ASN A 1 312 ? -10.674 -11.702 -6.914 1.00 82.31 312 ASN A O 1
ATOM 2509 N N . VAL A 1 313 ? -10.435 -12.590 -4.862 1.00 92.56 313 VAL A N 1
ATOM 2510 C CA . VAL A 1 313 ? -9.937 -11.371 -4.205 1.00 92.56 313 VAL A CA 1
ATOM 2511 C C . VAL A 1 313 ? -8.412 -11.343 -4.189 1.00 92.56 313 VAL A C 1
ATOM 2513 O O . VAL A 1 313 ? -7.829 -10.322 -4.529 1.00 92.56 313 VAL A O 1
ATOM 2516 N N . ASN A 1 314 ? -7.779 -12.463 -3.828 1.00 93.62 314 ASN A N 1
ATOM 2517 C CA . ASN A 1 314 ? -6.323 -12.598 -3.860 1.00 93.62 314 ASN A CA 1
ATOM 2518 C C . ASN A 1 314 ? -5.836 -12.979 -5.262 1.00 93.62 314 ASN A C 1
ATOM 2520 O O . ASN A 1 314 ? -6.443 -13.835 -5.909 1.00 93.62 314 ASN A O 1
ATOM 2524 N N . SER A 1 315 ? -4.725 -12.402 -5.706 1.00 89.31 315 SER A N 1
ATOM 2525 C CA . SER A 1 315 ? -4.182 -12.548 -7.055 1.00 89.31 315 SER A CA 1
ATOM 2526 C C . SER A 1 315 ? -2.786 -13.187 -7.050 1.00 89.31 315 SER A C 1
ATOM 2528 O O . SER A 1 315 ? -2.348 -13.784 -6.069 1.00 89.31 315 SER A O 1
ATOM 2530 N N . SER A 1 316 ? -2.085 -13.128 -8.188 1.00 85.94 316 SER A N 1
ATOM 2531 C CA . SER A 1 316 ? -0.664 -13.491 -8.265 1.00 85.94 316 SER A CA 1
ATOM 2532 C C . SER A 1 316 ? 0.277 -12.361 -7.829 1.00 85.94 316 SER A C 1
ATOM 2534 O O . SER A 1 316 ? 1.490 -12.537 -7.924 1.00 85.94 316 SER A O 1
ATOM 2536 N N . GLY A 1 317 ? -0.261 -11.201 -7.446 1.00 87.31 317 GLY A N 1
ATOM 2537 C CA . GLY A 1 317 ? 0.478 -10.093 -6.842 1.00 87.31 317 GLY A CA 1
ATOM 2538 C C . GLY A 1 317 ? 0.254 -10.022 -5.334 1.00 87.31 317 GLY A C 1
ATOM 2539 O O . GLY A 1 317 ? -0.007 -11.039 -4.695 1.00 87.31 317 GLY A O 1
ATOM 2540 N N . ASN A 1 318 ? 0.394 -8.821 -4.787 1.00 90.19 318 ASN A N 1
ATOM 2541 C CA . ASN A 1 318 ? 0.194 -8.470 -3.392 1.00 90.19 318 ASN A CA 1
ATOM 2542 C C . ASN A 1 318 ? -1.140 -7.765 -3.206 1.00 90.19 318 ASN A C 1
ATOM 2544 O O . ASN A 1 318 ? -1.361 -6.716 -3.802 1.00 90.19 318 ASN A O 1
ATOM 2548 N N . GLU A 1 319 ? -1.960 -8.263 -2.290 1.00 94.88 319 GLU A N 1
ATOM 2549 C CA . GLU A 1 319 ? -3.130 -7.575 -1.766 1.00 94.88 319 GLU A CA 1
ATOM 2550 C C . GLU A 1 319 ? -2.863 -7.100 -0.333 1.00 94.88 319 GLU A C 1
ATOM 2552 O O . GLU A 1 319 ? -2.624 -7.875 0.597 1.00 94.88 319 GLU A O 1
ATOM 2557 N N . VAL A 1 320 ? -2.875 -5.783 -0.153 1.00 96.31 320 VAL A N 1
ATOM 2558 C CA . VAL A 1 320 ? -2.415 -5.096 1.059 1.00 96.31 320 VAL A CA 1
ATOM 2559 C C . VAL A 1 320 ? -3.312 -3.904 1.388 1.00 96.31 320 VAL A C 1
ATOM 2561 O O . VAL A 1 320 ? -4.193 -3.543 0.615 1.00 96.31 320 VAL A O 1
ATOM 2564 N N . PHE A 1 321 ? -3.100 -3.283 2.552 1.00 97.69 321 PHE A N 1
ATOM 2565 C CA . PHE A 1 321 ? -3.851 -2.101 2.994 1.00 97.69 321 PHE A CA 1
ATOM 2566 C C . PHE A 1 321 ? -5.379 -2.236 2.938 1.00 97.69 321 PHE A C 1
ATOM 2568 O O . PHE A 1 321 ? -6.034 -1.346 2.394 1.00 97.69 321 PHE A O 1
ATOM 2575 N N . PRO A 1 322 ? -5.965 -3.319 3.488 1.00 98.12 322 PRO A N 1
ATOM 2576 C CA . PRO A 1 322 ? -7.407 -3.386 3.624 1.00 98.12 322 PRO A CA 1
ATOM 2577 C C . PRO A 1 322 ? -7.924 -2.222 4.480 1.00 98.12 322 PRO A C 1
ATOM 2579 O O . PRO A 1 322 ? -7.254 -1.754 5.399 1.00 98.12 322 PRO A O 1
ATOM 2582 N N . SER A 1 323 ? -9.141 -1.787 4.188 1.00 97.19 323 SER A N 1
ATOM 2583 C CA . SER A 1 323 ? -9.873 -0.753 4.905 1.00 97.19 323 SER A CA 1
ATOM 2584 C C . SER A 1 323 ? -11.367 -0.951 4.681 1.00 97.19 323 SER A C 1
ATOM 2586 O O . SER A 1 323 ? -11.800 -1.284 3.578 1.00 97.19 323 SER A O 1
ATOM 2588 N N . PHE A 1 324 ? -12.173 -0.778 5.721 1.00 96.31 324 PHE A N 1
ATOM 2589 C CA . PHE A 1 324 ? -13.624 -0.866 5.601 1.00 96.31 324 PHE A CA 1
ATOM 2590 C C . PHE A 1 324 ? -14.206 0.529 5.401 1.00 96.31 324 PHE A C 1
ATOM 2592 O O . PHE A 1 324 ? -14.029 1.394 6.252 1.00 96.31 324 PHE A O 1
ATOM 2599 N N . ILE A 1 325 ? -14.941 0.728 4.305 1.00 93.75 325 ILE A N 1
ATOM 2600 C CA . ILE A 1 325 ? -15.663 1.990 4.049 1.00 93.75 325 ILE A CA 1
ATOM 2601 C C . ILE A 1 325 ? -17.106 1.950 4.575 1.00 93.75 325 ILE A C 1
ATOM 2603 O O . ILE A 1 325 ? -17.791 2.967 4.628 1.00 93.75 325 ILE A O 1
ATOM 2607 N N . ASN A 1 326 ? -17.577 0.752 4.928 1.00 90.50 326 ASN A N 1
ATOM 2608 C CA . ASN A 1 326 ? -18.799 0.457 5.674 1.00 90.50 326 ASN A CA 1
ATOM 2609 C C . ASN A 1 326 ? -18.708 -0.987 6.218 1.00 90.50 326 ASN A C 1
ATOM 2611 O O . ASN A 1 326 ? -17.704 -1.667 6.009 1.00 90.50 326 ASN A O 1
ATOM 2615 N N . ASP A 1 327 ? -19.760 -1.490 6.870 1.00 90.06 327 ASP A N 1
ATOM 2616 C CA . ASP A 1 327 ? -19.767 -2.822 7.500 1.00 90.06 327 ASP A CA 1
ATOM 2617 C C . ASP A 1 327 ? -19.512 -4.009 6.558 1.00 90.06 327 ASP A C 1
ATOM 2619 O O . ASP A 1 327 ? -19.147 -5.090 7.028 1.00 90.06 327 ASP A O 1
ATOM 2623 N N . SER A 1 328 ? -19.720 -3.827 5.252 1.00 90.94 328 SER A N 1
ATOM 2624 C CA . SER A 1 328 ? -19.679 -4.901 4.254 1.00 90.94 328 SER A CA 1
ATOM 2625 C C . SER A 1 328 ? -18.722 -4.644 3.094 1.00 90.94 328 SER A C 1
ATOM 2627 O O . SER A 1 328 ? -18.391 -5.580 2.377 1.00 90.94 328 SER A O 1
ATOM 2629 N N . THR A 1 329 ? -18.260 -3.412 2.886 1.00 95.00 329 THR A N 1
ATOM 2630 C CA . THR A 1 329 ? -17.413 -3.059 1.743 1.00 95.00 329 THR A CA 1
ATOM 2631 C C . THR A 1 329 ? -15.979 -2.854 2.193 1.00 95.00 329 THR A C 1
ATOM 2633 O O . THR A 1 329 ? -15.676 -1.938 2.961 1.00 95.00 329 THR A O 1
ATOM 2636 N N . LEU A 1 330 ? -15.107 -3.716 1.684 1.00 97.00 330 LEU A N 1
ATOM 2637 C CA . LEU A 1 330 ? -13.670 -3.669 1.881 1.00 97.00 330 LEU A CA 1
ATOM 2638 C C . LEU A 1 330 ? -13.027 -3.002 0.672 1.00 97.00 330 LEU A C 1
ATOM 2640 O O . LEU A 1 330 ? -13.210 -3.463 -0.452 1.00 97.00 330 LEU A O 1
ATOM 2644 N N . VAL A 1 331 ? -12.250 -1.958 0.914 1.00 97.44 331 VAL A N 1
ATOM 2645 C CA . VAL A 1 331 ? -11.291 -1.402 -0.038 1.00 97.44 331 VAL A CA 1
ATOM 2646 C C . VAL A 1 331 ? -9.910 -1.932 0.325 1.00 97.44 331 VAL A C 1
ATOM 2648 O O . VAL A 1 331 ? -9.585 -2.064 1.499 1.00 97.44 331 VAL A O 1
ATOM 2651 N N . PHE A 1 332 ? -9.099 -2.272 -0.663 1.00 97.69 332 PHE A N 1
ATOM 2652 C CA . PHE A 1 332 ? -7.720 -2.720 -0.480 1.00 97.69 332 PHE A CA 1
ATOM 2653 C C . PHE A 1 332 ? -6.901 -2.340 -1.707 1.00 97.69 332 PHE A C 1
ATOM 2655 O O . PHE A 1 332 ? -7.476 -2.022 -2.747 1.00 97.69 332 PHE A O 1
ATOM 2662 N N . SER A 1 333 ? -5.577 -2.396 -1.611 1.00 95.69 333 SER A N 1
ATOM 2663 C CA . SER A 1 333 ? -4.708 -2.155 -2.760 1.00 95.69 333 SER A CA 1
ATOM 2664 C C . SER A 1 333 ? -4.114 -3.445 -3.304 1.00 95.69 333 SER A C 1
ATOM 2666 O O . SER A 1 333 ? -3.739 -4.323 -2.526 1.00 95.69 333 SER A O 1
ATOM 2668 N N . SER A 1 334 ? -3.996 -3.545 -4.629 1.00 92.81 334 SER A N 1
ATOM 2669 C CA . SER A 1 334 ? -3.387 -4.686 -5.316 1.00 92.81 334 SER A CA 1
ATOM 2670 C C . SER A 1 334 ? -2.435 -4.252 -6.424 1.00 92.81 334 SER A C 1
ATOM 2672 O O . SER A 1 334 ? -2.761 -3.349 -7.191 1.00 92.81 334 SER A O 1
ATOM 2674 N N . ASP A 1 335 ? -1.292 -4.934 -6.541 1.00 86.44 335 ASP A N 1
ATOM 2675 C CA . ASP A 1 335 ? -0.378 -4.821 -7.692 1.00 86.44 335 ASP A CA 1
ATOM 2676 C C . ASP A 1 335 ? -0.531 -5.978 -8.709 1.00 86.44 335 ASP A C 1
ATOM 2678 O O . ASP A 1 335 ? 0.130 -5.988 -9.751 1.00 86.44 335 ASP A O 1
ATOM 2682 N N . GLY A 1 336 ? -1.421 -6.944 -8.437 1.00 83.50 336 GLY A N 1
ATOM 2683 C CA . GLY A 1 336 ? -1.611 -8.148 -9.255 1.00 83.50 336 GLY A CA 1
ATOM 2684 C C . GLY A 1 336 ? -2.970 -8.272 -9.946 1.00 83.50 336 GLY A C 1
ATOM 2685 O O . GLY A 1 336 ? -3.074 -8.985 -10.945 1.00 83.50 336 GLY A O 1
ATOM 2686 N N . LEU A 1 337 ? -4.000 -7.570 -9.460 1.00 79.44 337 LEU A N 1
ATOM 2687 C CA . LEU A 1 337 ? -5.323 -7.506 -10.100 1.00 79.44 337 LEU A CA 1
ATOM 2688 C C . LEU A 1 337 ? -5.360 -6.541 -11.290 1.00 79.44 337 LEU A C 1
ATOM 2690 O O . LEU A 1 337 ? -6.191 -6.685 -12.189 1.00 79.44 337 LEU A O 1
ATOM 2694 N N . SER A 1 338 ? -4.453 -5.565 -11.304 1.00 68.12 338 SER A N 1
ATOM 2695 C CA . SER A 1 338 ? -4.399 -4.556 -12.351 1.00 68.12 338 SER A CA 1
ATOM 2696 C C . SER A 1 338 ? -3.822 -5.125 -13.635 1.00 68.12 338 SER A C 1
ATOM 2698 O O . SER A 1 338 ? -2.753 -5.738 -13.640 1.00 68.12 338 SER A O 1
ATOM 2700 N N . ALA A 1 339 ? -4.475 -4.837 -14.763 1.00 48.75 339 ALA A N 1
ATOM 2701 C CA . ALA A 1 339 ? -3.890 -5.084 -16.080 1.00 48.75 339 ALA A CA 1
ATOM 2702 C C . ALA A 1 339 ? -2.578 -4.297 -16.277 1.00 48.75 339 ALA A C 1
ATOM 2704 O O . ALA A 1 339 ? -1.756 -4.688 -17.104 1.00 48.75 339 ALA A O 1
ATOM 2705 N N . THR A 1 340 ? -2.371 -3.219 -15.504 1.00 50.47 340 THR A N 1
ATOM 2706 C CA . THR A 1 340 ? -1.186 -2.356 -15.582 1.00 50.47 340 THR A CA 1
ATOM 2707 C C . THR A 1 340 ? 0.056 -2.969 -14.933 1.00 50.47 340 THR A C 1
ATOM 2709 O O . THR A 1 340 ? 1.179 -2.590 -15.290 1.00 50.47 340 THR A O 1
ATOM 2712 N N . GLY A 1 341 ? -0.142 -3.907 -13.992 1.00 50.41 341 GLY A N 1
ATOM 2713 C CA . GLY A 1 341 ? 0.905 -4.548 -13.192 1.00 50.41 341 GLY A CA 1
ATOM 2714 C C . GLY A 1 341 ? 1.837 -3.561 -12.491 1.00 50.41 341 GLY A C 1
ATOM 2715 O O . GLY A 1 341 ? 3.013 -3.875 -12.291 1.00 50.41 341 GLY A O 1
ATOM 2716 N N . LYS A 1 342 ? 1.370 -2.335 -12.227 1.00 62.72 342 LYS A N 1
ATOM 2717 C CA . LYS A 1 342 ? 2.215 -1.273 -11.707 1.00 62.72 342 LYS A CA 1
ATOM 2718 C C . LYS A 1 342 ? 1.494 -0.297 -10.833 1.00 62.72 342 LYS A C 1
ATOM 2720 O O . LYS A 1 342 ? 0.679 0.483 -11.308 1.00 62.72 342 LYS A O 1
ATOM 2725 N N . GLY A 1 343 ? 2.003 -0.254 -9.621 1.00 74.44 343 GLY A N 1
ATOM 2726 C CA . GLY A 1 343 ? 1.351 0.491 -8.584 1.00 74.44 343 GLY A CA 1
ATOM 2727 C C . GLY A 1 343 ? 0.500 -0.464 -7.774 1.00 74.44 343 GLY A C 1
ATOM 2728 O O . GLY A 1 343 ? -0.016 -1.458 -8.282 1.00 74.44 343 GLY A O 1
ATOM 2729 N N . LEU A 1 344 ? 0.406 -0.180 -6.495 1.00 88.31 344 LEU A N 1
ATOM 2730 C CA . LEU A 1 344 ? -0.730 -0.584 -5.702 1.00 88.31 344 LEU A CA 1
ATOM 2731 C C . LEU A 1 344 ? -1.931 0.227 -6.196 1.00 88.31 344 LEU A C 1
ATOM 2733 O O . LEU A 1 344 ? -1.921 1.442 -6.070 1.00 88.31 344 LEU A O 1
ATOM 2737 N N . ASP A 1 345 ? -2.933 -0.435 -6.764 1.00 90.44 345 ASP A N 1
ATOM 2738 C CA . ASP A 1 345 ? -4.192 0.187 -7.181 1.00 90.44 345 ASP A CA 1
ATOM 2739 C C . ASP A 1 345 ? -5.296 -0.199 -6.189 1.00 90.44 345 ASP A C 1
ATOM 2741 O O . ASP A 1 345 ? -5.387 -1.359 -5.788 1.00 90.44 345 ASP A O 1
ATOM 2745 N N . PHE A 1 346 ? -6.179 0.726 -5.824 1.00 93.56 346 PHE A N 1
ATOM 2746 C CA . PHE A 1 346 ? -7.366 0.455 -5.022 1.00 93.56 346 PHE A CA 1
ATOM 2747 C C . PHE A 1 346 ? -8.404 -0.385 -5.769 1.00 93.56 346 PHE A C 1
ATOM 2749 O O . PHE A 1 346 ? -8.860 -0.028 -6.860 1.00 93.56 346 PHE A O 1
ATOM 2756 N N . TYR A 1 347 ? -8.870 -1.436 -5.101 1.00 94.25 347 TYR A N 1
ATOM 2757 C CA . TYR A 1 347 ? -10.012 -2.265 -5.459 1.00 94.25 347 TYR A CA 1
ATOM 2758 C C . TYR A 1 347 ? -11.003 -2.305 -4.304 1.00 94.25 347 TYR A C 1
ATOM 2760 O O . TYR A 1 347 ? -10.620 -2.193 -3.141 1.00 94.25 347 TYR A O 1
ATOM 2768 N N . GLN A 1 348 ? -12.276 -2.529 -4.618 1.00 94.81 348 GLN A N 1
ATOM 2769 C CA . GLN A 1 348 ? -13.307 -2.805 -3.625 1.00 94.81 348 GLN A CA 1
ATOM 2770 C C . GLN A 1 348 ? -13.924 -4.191 -3.814 1.00 94.81 348 GLN A C 1
ATOM 2772 O O . GLN A 1 348 ? -14.176 -4.614 -4.940 1.00 94.81 348 GLN A O 1
ATOM 2777 N N . SER A 1 349 ? -14.227 -4.867 -2.708 1.00 95.75 349 SER A N 1
ATOM 2778 C CA . SER A 1 349 ? -14.998 -6.110 -2.661 1.00 95.75 349 SER A CA 1
ATOM 2779 C C . SER A 1 349 ? -16.052 -6.027 -1.556 1.00 95.75 349 SER A C 1
ATOM 2781 O O . SER A 1 349 ? -15.803 -5.523 -0.460 1.00 95.75 349 SER A O 1
ATOM 2783 N N . GLN A 1 350 ? -17.251 -6.519 -1.846 1.00 94.12 350 GLN A N 1
ATOM 2784 C CA . GLN A 1 350 ? -18.377 -6.547 -0.914 1.00 94.12 350 GLN A CA 1
ATOM 2785 C C . GLN A 1 350 ? -18.545 -7.928 -0.274 1.00 94.12 350 GLN A C 1
ATOM 2787 O O . GLN A 1 350 ? -18.608 -8.942 -0.977 1.00 94.12 350 GLN A O 1
ATOM 2792 N N . PHE A 1 351 ? -18.723 -7.956 1.044 1.00 90.88 351 PHE A N 1
ATOM 2793 C CA . PHE A 1 351 ? -19.036 -9.132 1.843 1.00 90.88 351 PHE A CA 1
ATOM 2794 C C . PHE A 1 351 ? -20.549 -9.337 1.964 1.00 90.88 351 PHE A C 1
ATOM 2796 O O . PHE A 1 351 ? -21.262 -8.533 2.562 1.00 90.88 351 PHE A O 1
ATOM 2803 N N . ARG A 1 352 ? -21.051 -10.456 1.437 1.00 88.31 352 ARG A N 1
ATOM 2804 C CA . ARG A 1 352 ? -22.471 -10.830 1.482 1.00 88.31 352 ARG A CA 1
ATOM 2805 C C . ARG A 1 352 ? -22.605 -12.329 1.708 1.00 88.31 352 ARG A C 1
ATOM 2807 O O . ARG A 1 352 ? -21.933 -13.122 1.054 1.00 88.31 352 ARG A O 1
ATOM 2814 N N . LYS A 1 353 ? -23.485 -12.733 2.632 1.00 84.38 353 LYS A N 1
ATOM 2815 C CA . LYS A 1 353 ? -23.792 -14.152 2.927 1.00 84.38 353 LYS A CA 1
ATOM 2816 C C . LYS A 1 353 ? -22.533 -15.023 3.132 1.00 84.38 353 LYS A C 1
ATOM 2818 O O . LYS A 1 353 ? -22.459 -16.150 2.649 1.00 84.38 353 LYS A O 1
ATOM 2823 N N . GLY A 1 354 ? -21.519 -14.494 3.821 1.00 83.31 354 GLY A N 1
ATOM 2824 C CA . GLY A 1 354 ? -20.279 -15.230 4.095 1.00 83.31 354 GLY A CA 1
ATOM 2825 C C . GLY A 1 354 ? -19.286 -15.303 2.928 1.00 83.31 354 GLY A C 1
ATOM 2826 O O . GLY A 1 354 ? -18.295 -16.024 3.035 1.00 83.31 354 GLY A O 1
ATOM 2827 N N . LYS A 1 355 ? -19.530 -14.591 1.822 1.00 87.38 355 LYS A N 1
ATOM 2828 C CA . LYS A 1 355 ? -18.671 -14.572 0.632 1.00 87.38 355 LYS A CA 1
ATOM 2829 C C . LYS A 1 355 ? -18.256 -13.145 0.276 1.00 87.38 355 LYS A C 1
ATOM 2831 O O . LYS A 1 355 ? -19.031 -12.207 0.441 1.00 87.38 355 LYS A O 1
ATOM 2836 N N . TRP A 1 356 ? -17.051 -13.016 -0.264 1.00 92.06 356 TRP A N 1
ATOM 2837 C CA . TRP A 1 356 ? -16.540 -11.793 -0.878 1.00 92.06 356 TRP A CA 1
ATOM 2838 C C . TRP A 1 356 ? -16.811 -11.827 -2.386 1.00 92.06 356 TRP A C 1
ATOM 2840 O O . TRP A 1 356 ? -16.539 -12.848 -3.024 1.00 92.06 356 TRP A O 1
ATOM 2850 N N . SER A 1 357 ? -17.354 -10.741 -2.935 1.00 92.69 357 SER A N 1
ATOM 2851 C CA . SER A 1 357 ? -17.533 -10.566 -4.387 1.00 92.69 357 SER A CA 1
ATOM 2852 C C . SER A 1 357 ? -16.193 -10.380 -5.095 1.00 92.69 357 SER A C 1
ATOM 2854 O O . SER A 1 357 ? -15.168 -10.107 -4.463 1.00 92.69 357 SER A O 1
ATOM 2856 N N . ASP A 1 358 ? -16.194 -10.527 -6.417 1.00 90.62 358 ASP A N 1
ATOM 2857 C CA . ASP A 1 358 ? -15.029 -10.165 -7.221 1.00 90.62 358 ASP A CA 1
ATOM 2858 C C . ASP A 1 358 ? -14.657 -8.684 -7.039 1.00 90.62 358 ASP A C 1
ATOM 2860 O O . ASP A 1 358 ? -15.545 -7.826 -6.996 1.00 90.62 358 ASP A O 1
ATOM 2864 N N . PRO A 1 359 ? -13.357 -8.373 -6.943 1.00 92.12 359 PRO A N 1
ATOM 2865 C CA . PRO A 1 359 ? -12.894 -7.018 -6.751 1.00 92.12 359 PRO A CA 1
ATOM 2866 C C . PRO A 1 359 ? -13.143 -6.164 -7.992 1.00 92.12 359 PRO A C 1
ATOM 2868 O O . PRO A 1 359 ? -12.915 -6.584 -9.127 1.00 92.12 359 PRO A O 1
ATOM 2871 N N . VAL A 1 360 ? -13.570 -4.928 -7.760 1.00 89.00 360 VAL A N 1
ATOM 2872 C CA . VAL A 1 360 ? -13.757 -3.909 -8.796 1.00 89.00 360 VAL A CA 1
ATOM 2873 C C . VAL A 1 360 ? -12.783 -2.771 -8.531 1.00 89.00 360 VAL A C 1
ATOM 2875 O O . VAL A 1 360 ? -12.724 -2.269 -7.411 1.00 89.00 360 VAL A O 1
ATOM 2878 N N . ILE A 1 361 ? -12.017 -2.376 -9.549 1.00 88.38 361 ILE A N 1
ATOM 2879 C CA . ILE A 1 361 ? -11.062 -1.266 -9.451 1.00 88.38 361 ILE A CA 1
ATOM 2880 C C . ILE A 1 361 ? -11.793 0.041 -9.117 1.00 88.38 361 ILE A C 1
ATOM 2882 O O . ILE A 1 361 ? -12.851 0.329 -9.690 1.00 88.38 361 ILE A O 1
ATOM 2886 N N . LEU A 1 362 ? -11.232 0.846 -8.211 1.00 88.25 362 LEU A N 1
ATOM 2887 C CA . LEU A 1 362 ? -11.720 2.205 -8.007 1.00 88.25 362 LEU A CA 1
ATOM 2888 C C . LEU A 1 362 ? -11.320 3.084 -9.207 1.00 88.25 362 LEU A C 1
ATOM 2890 O O . LEU A 1 362 ? -10.177 3.040 -9.664 1.00 88.25 362 LEU A O 1
ATOM 2894 N N . PRO A 1 363 ? -12.246 3.875 -9.761 1.00 83.50 363 PRO A N 1
ATOM 2895 C CA . PRO A 1 363 ? -11.962 4.736 -10.907 1.00 83.50 363 PRO A CA 1
ATOM 2896 C C . PRO A 1 363 ? -11.002 5.886 -10.560 1.00 83.50 363 PRO A C 1
ATOM 2898 O O . PRO A 1 363 ? -10.740 6.197 -9.395 1.00 83.50 363 PRO A O 1
ATOM 2901 N N . ALA A 1 364 ? -10.511 6.575 -11.592 1.00 83.19 364 ALA A N 1
ATOM 2902 C CA . ALA A 1 364 ? -9.813 7.841 -11.400 1.00 83.19 364 ALA A CA 1
ATOM 2903 C C . ALA A 1 364 ? -10.749 8.857 -10.700 1.00 83.19 364 ALA A C 1
ATOM 2905 O O . ALA A 1 364 ? -11.948 8.868 -10.986 1.00 83.19 364 ALA A O 1
ATOM 2906 N N . PRO A 1 365 ? -10.241 9.737 -9.820 1.00 87.12 365 PRO A N 1
ATOM 2907 C CA . PRO A 1 365 ? -8.825 9.998 -9.551 1.00 87.12 365 PRO A CA 1
ATOM 2908 C C . PRO A 1 365 ? -8.230 9.214 -8.361 1.00 87.12 365 PRO A C 1
ATOM 2910 O O . PRO A 1 365 ? -7.114 9.529 -7.939 1.00 87.12 365 PRO A O 1
ATOM 2913 N N . PHE A 1 366 ? -8.941 8.223 -7.801 1.00 89.31 366 PHE A N 1
ATOM 2914 C CA . PHE A 1 366 ? -8.430 7.439 -6.667 1.00 89.31 366 PHE A CA 1
ATOM 2915 C C . PHE A 1 366 ? -7.160 6.679 -7.031 1.00 89.31 366 PHE A C 1
ATOM 2917 O O . PHE A 1 366 ? -6.184 6.772 -6.295 1.00 89.31 366 PHE A O 1
ATOM 2924 N N . ASN A 1 367 ? -7.162 6.022 -8.189 1.00 88.56 367 ASN A N 1
ATOM 2925 C CA . ASN A 1 367 ? -5.976 5.388 -8.753 1.00 88.56 367 ASN A CA 1
ATOM 2926 C C . ASN A 1 367 ? -5.225 6.330 -9.701 1.00 88.56 367 ASN A C 1
ATOM 2928 O O . ASN A 1 367 ? -5.815 7.207 -10.346 1.00 88.56 367 ASN A O 1
ATOM 2932 N N . SER A 1 368 ? -3.912 6.143 -9.770 1.00 84.38 368 SER A N 1
ATOM 2933 C CA . SER A 1 368 ? -2.925 6.932 -10.502 1.00 84.38 368 SER A CA 1
ATOM 2934 C C . SER A 1 368 ? -1.943 6.005 -11.243 1.00 84.38 368 SER A C 1
ATOM 2936 O O . SER A 1 368 ? -2.161 4.808 -11.371 1.00 84.38 368 SER A O 1
ATOM 2938 N N . VAL A 1 369 ? -0.871 6.556 -11.821 1.00 80.00 369 VAL A N 1
ATOM 2939 C CA . VAL A 1 369 ? 0.232 5.736 -12.376 1.00 80.00 369 VAL A CA 1
ATOM 2940 C C . VAL A 1 369 ? 1.243 5.304 -11.305 1.00 80.00 369 VAL A C 1
ATOM 2942 O O . VAL A 1 369 ? 2.221 4.624 -11.621 1.00 80.00 369 VAL A O 1
ATOM 2945 N N . ALA A 1 370 ? 1.036 5.775 -10.079 1.00 83.31 370 ALA A N 1
ATOM 2946 C CA . ALA A 1 370 ? 1.887 5.584 -8.924 1.00 83.31 370 ALA A CA 1
ATOM 2947 C C . ALA A 1 370 ? 1.241 4.555 -7.978 1.00 83.31 370 ALA A C 1
ATOM 2949 O O . ALA A 1 370 ? 0.326 3.833 -8.358 1.00 83.31 370 ALA A O 1
ATOM 2950 N N . ASP A 1 371 ? 1.741 4.451 -6.757 1.00 88.00 371 ASP A N 1
ATOM 2951 C CA . ASP A 1 371 ? 1.117 3.661 -5.705 1.00 88.00 371 ASP A CA 1
ATOM 2952 C C . ASP A 1 371 ? 0.020 4.426 -5.012 1.00 88.00 371 ASP A C 1
ATOM 2954 O O . ASP A 1 371 ? 0.219 5.565 -4.608 1.00 88.00 371 ASP A O 1
ATOM 2958 N N . ASP A 1 372 ? -1.102 3.756 -4.806 1.00 92.00 372 ASP A N 1
ATOM 2959 C CA . ASP A 1 372 ? -2.289 4.278 -4.164 1.00 92.00 372 ASP A CA 1
ATOM 2960 C C . ASP A 1 372 ? -2.764 3.265 -3.122 1.00 92.00 372 ASP A C 1
ATOM 2962 O O . ASP A 1 372 ? -3.220 2.155 -3.418 1.00 92.00 372 ASP A O 1
ATOM 2966 N N . TYR A 1 373 ? -2.563 3.613 -1.850 1.00 95.75 373 TYR A N 1
ATOM 2967 C CA . TYR A 1 373 ? -2.814 2.691 -0.749 1.00 95.75 373 TYR A CA 1
ATOM 2968 C C . TYR A 1 373 ? -3.191 3.361 0.567 1.00 95.75 373 TYR A C 1
ATOM 2970 O O . TYR A 1 373 ? -3.149 4.578 0.707 1.00 95.75 373 TYR A O 1
ATOM 2978 N N . GLY A 1 374 ? -3.586 2.552 1.555 1.00 96.31 374 GLY A N 1
ATOM 2979 C CA . GLY A 1 374 ? -3.866 3.037 2.909 1.00 96.31 374 GLY A CA 1
ATOM 2980 C C . GLY A 1 374 ? -5.031 4.025 2.958 1.00 96.31 374 GLY A C 1
ATOM 2981 O O . GLY A 1 374 ? -4.909 5.067 3.594 1.00 96.31 374 GLY A O 1
ATOM 2982 N N . LEU A 1 375 ? -6.121 3.720 2.249 1.00 97.50 375 LEU A N 1
ATOM 2983 C CA . LEU A 1 375 ? -7.313 4.561 2.213 1.00 97.50 375 LEU A CA 1
ATOM 2984 C C . LEU A 1 375 ? -8.067 4.511 3.541 1.00 97.50 375 LEU A C 1
ATOM 2986 O O . LEU A 1 375 ? -8.327 3.439 4.087 1.00 97.50 375 LEU A O 1
ATOM 2990 N N . PHE A 1 376 ? -8.502 5.673 4.007 1.00 96.75 376 PHE A N 1
ATOM 2991 C CA . PHE A 1 376 ? -9.400 5.820 5.138 1.00 96.75 376 PHE A CA 1
ATOM 2992 C C . PHE A 1 376 ? -10.527 6.797 4.803 1.00 96.75 376 PHE A C 1
ATOM 2994 O O . PHE A 1 376 ? -10.293 7.895 4.299 1.00 96.75 376 PHE A O 1
ATOM 3001 N N . THR A 1 377 ? -11.755 6.414 5.141 1.00 94.00 377 THR A N 1
ATOM 3002 C CA . THR A 1 377 ? -12.954 7.258 5.082 1.00 94.00 377 THR A CA 1
ATOM 3003 C C . THR A 1 377 ? -13.920 6.818 6.174 1.00 94.00 377 THR A C 1
ATOM 3005 O O . THR A 1 377 ? -13.975 5.640 6.527 1.00 94.00 377 THR A O 1
ATOM 3008 N N . SER A 1 378 ? -14.687 7.762 6.707 1.00 86.56 378 SER A N 1
ATOM 3009 C CA . SER A 1 378 ? -15.765 7.504 7.666 1.00 86.56 378 SER A CA 1
ATOM 3010 C C . SER A 1 378 ? -17.151 7.833 7.105 1.00 86.56 378 SER A C 1
ATOM 3012 O O . SER A 1 378 ? -18.149 7.630 7.791 1.00 86.56 378 SER A O 1
ATOM 3014 N N . ASP A 1 379 ? -17.235 8.329 5.867 1.00 85.56 379 ASP A N 1
ATOM 3015 C CA . ASP A 1 379 ? -18.453 8.904 5.283 1.00 85.56 379 ASP A CA 1
ATOM 3016 C C . ASP A 1 379 ? -18.853 8.258 3.947 1.00 85.56 379 ASP A C 1
ATOM 3018 O O . ASP A 1 379 ? -19.577 8.851 3.142 1.00 85.56 379 ASP A O 1
ATOM 3022 N N . GLY A 1 380 ? -18.401 7.021 3.721 1.00 82.69 380 GLY A N 1
ATOM 3023 C CA . GLY A 1 380 ? -18.730 6.262 2.521 1.00 82.69 380 GLY A CA 1
ATOM 3024 C C . GLY A 1 380 ? -18.111 6.857 1.257 1.00 82.69 380 GLY A C 1
ATOM 3025 O O . GLY A 1 380 ? -18.783 6.902 0.230 1.00 82.69 380 GLY A O 1
ATOM 3026 N N . MET A 1 381 ? -16.844 7.286 1.331 1.00 89.88 381 MET A N 1
ATOM 3027 C CA . MET A 1 381 ? -16.056 7.844 0.218 1.00 89.88 381 MET A CA 1
ATOM 3028 C C . MET A 1 381 ? -16.464 9.258 -0.225 1.00 89.88 381 MET A C 1
ATOM 3030 O O . MET A 1 381 ? -16.055 9.696 -1.303 1.00 89.88 381 MET A O 1
ATOM 3034 N N . LYS A 1 382 ? -17.217 10.012 0.587 1.00 89.38 382 LYS A N 1
ATOM 3035 C CA . LYS A 1 382 ? -17.465 11.434 0.294 1.00 89.38 382 LYS A CA 1
ATOM 3036 C C . LYS A 1 382 ? -16.237 12.278 0.586 1.00 89.38 382 LYS A C 1
ATOM 3038 O O . LYS A 1 382 ? -15.984 13.227 -0.151 1.00 89.38 382 LYS A O 1
ATOM 3043 N N . SER A 1 383 ? -15.488 11.927 1.623 1.00 92.38 383 SER A N 1
ATOM 3044 C CA . SER A 1 383 ? -14.206 12.509 1.976 1.00 92.38 383 SER A CA 1
ATOM 3045 C C . SER A 1 383 ? -13.321 11.499 2.702 1.00 92.38 383 SER A C 1
ATOM 3047 O O . SER A 1 383 ? -13.768 10.454 3.190 1.00 92.38 383 SER A O 1
ATOM 3049 N N . GLY A 1 384 ? -12.031 11.793 2.757 1.00 95.12 384 GLY A N 1
ATOM 3050 C CA . GLY A 1 384 ? -11.090 10.953 3.473 1.00 95.12 384 GLY A CA 1
ATOM 3051 C C . GLY A 1 384 ? -9.658 11.228 3.077 1.00 95.12 384 GLY A C 1
ATOM 3052 O O . GLY A 1 384 ? -9.336 12.270 2.502 1.00 95.12 384 GLY A O 1
ATOM 3053 N N . TYR A 1 385 ? -8.804 10.265 3.393 1.00 96.88 385 TYR A N 1
ATOM 3054 C CA . TYR A 1 385 ? -7.377 10.351 3.152 1.00 96.88 385 TYR A CA 1
ATOM 3055 C C . TYR A 1 385 ? -6.856 9.042 2.584 1.00 96.88 385 TYR A C 1
ATOM 3057 O O . TYR A 1 385 ? -7.429 7.977 2.803 1.00 96.88 385 TYR A O 1
ATOM 3065 N N . PHE A 1 386 ? -5.750 9.116 1.866 1.00 97.56 386 PHE A N 1
ATOM 3066 C CA . PHE A 1 386 ? -5.001 7.946 1.439 1.00 97.56 386 PHE A CA 1
ATOM 3067 C C . PHE A 1 386 ? -3.533 8.317 1.239 1.00 97.56 386 PHE A C 1
ATOM 3069 O O . PHE A 1 386 ? -3.147 9.483 1.333 1.00 97.56 386 PHE A O 1
ATOM 3076 N N . THR A 1 387 ? -2.698 7.320 0.987 1.00 96.62 387 THR A N 1
ATOM 3077 C CA . THR A 1 387 ? -1.279 7.493 0.696 1.00 96.62 387 THR A CA 1
ATOM 3078 C C . THR A 1 387 ? -0.997 7.275 -0.772 1.00 96.62 387 THR A C 1
ATOM 3080 O O . THR A 1 387 ? -1.499 6.322 -1.366 1.00 96.62 387 THR A O 1
ATOM 3083 N N . SER A 1 388 ? -0.144 8.128 -1.331 1.00 93.25 388 SER A N 1
ATOM 3084 C CA . SER A 1 388 ? 0.360 7.946 -2.679 1.00 93.25 388 SER A CA 1
ATOM 3085 C C . SER A 1 388 ? 1.731 8.574 -2.891 1.00 93.25 388 SER A C 1
ATOM 3087 O O . SER A 1 388 ? 2.085 9.542 -2.227 1.00 93.25 388 SER A O 1
ATOM 3089 N N . ASN A 1 389 ? 2.496 8.040 -3.838 1.00 87.50 389 ASN A N 1
ATOM 3090 C CA . ASN A 1 389 ? 3.709 8.660 -4.391 1.00 87.50 389 ASN A CA 1
ATOM 3091 C C . ASN A 1 389 ? 3.428 9.284 -5.779 1.00 87.50 389 ASN A C 1
ATOM 3093 O O . ASN A 1 389 ? 4.310 9.387 -6.630 1.00 87.50 389 ASN A O 1
ATOM 3097 N N . ARG A 1 390 ? 2.173 9.707 -6.024 1.00 86.75 390 ARG A N 1
ATOM 3098 C CA . ARG A 1 390 ? 1.752 10.410 -7.252 1.00 86.75 390 ARG A CA 1
ATOM 3099 C C . ARG A 1 390 ? 2.417 11.771 -7.452 1.00 86.75 390 ARG A C 1
ATOM 3101 O O . ARG A 1 390 ? 2.482 12.233 -8.590 1.00 86.75 390 ARG A O 1
ATOM 3108 N N . ASP A 1 391 ? 2.886 12.409 -6.379 1.00 80.31 391 ASP A N 1
ATOM 3109 C CA . ASP A 1 391 ? 3.753 13.582 -6.482 1.00 80.31 391 ASP A CA 1
ATOM 3110 C C . ASP A 1 391 ? 5.196 13.110 -6.684 1.00 80.31 391 ASP A C 1
ATOM 3112 O O . ASP A 1 391 ? 5.857 12.621 -5.774 1.00 80.31 391 ASP A O 1
ATOM 3116 N N . GLN A 1 392 ? 5.664 13.193 -7.926 1.00 66.38 392 GLN A N 1
ATOM 3117 C CA . GLN A 1 392 ? 6.952 12.634 -8.345 1.00 66.38 392 GLN A CA 1
ATOM 3118 C C . GLN A 1 392 ? 8.137 13.551 -8.028 1.00 66.38 392 GLN A C 1
ATOM 3120 O O . GLN A 1 392 ? 9.273 13.216 -8.366 1.00 66.38 392 GLN A O 1
ATOM 3125 N N . SER A 1 393 ? 7.884 14.732 -7.455 1.00 65.69 393 SER A N 1
ATOM 3126 C CA . SER A 1 393 ? 8.919 15.742 -7.230 1.00 65.69 393 SER A CA 1
ATOM 3127 C C . SER A 1 393 ? 9.956 15.314 -6.186 1.00 65.69 393 SER A C 1
ATOM 3129 O O . SER A 1 393 ? 11.127 15.678 -6.318 1.00 65.69 393 SER A O 1
ATOM 3131 N N . ASP A 1 394 ? 9.567 14.488 -5.212 1.00 63.41 394 ASP A N 1
ATOM 3132 C CA . ASP A 1 394 ? 10.452 13.954 -4.172 1.00 63.41 394 ASP A CA 1
ATOM 3133 C C . ASP A 1 394 ? 10.559 12.415 -4.164 1.00 63.41 394 ASP A C 1
ATOM 3135 O O . ASP A 1 394 ? 11.530 11.875 -3.630 1.00 63.41 394 ASP A O 1
ATOM 3139 N N . GLY A 1 395 ? 9.622 11.709 -4.812 1.00 67.00 395 GLY A N 1
ATOM 3140 C CA . GLY A 1 395 ? 9.567 10.243 -4.839 1.00 67.00 395 GLY A CA 1
ATOM 3141 C C . GLY A 1 395 ? 9.179 9.623 -3.491 1.00 67.00 395 GLY A C 1
ATOM 3142 O O . GLY A 1 395 ? 9.435 8.438 -3.263 1.00 67.00 395 GLY A O 1
ATOM 3143 N N . ASN A 1 396 ? 8.603 10.414 -2.584 1.00 80.25 396 ASN A N 1
ATOM 3144 C CA . ASN A 1 396 ? 8.188 9.960 -1.266 1.00 80.25 396 ASN A CA 1
ATOM 3145 C C . ASN A 1 396 ? 6.716 9.561 -1.241 1.00 80.25 396 ASN A C 1
ATOM 3147 O O . ASN A 1 396 ? 5.885 10.007 -2.034 1.00 80.25 396 ASN A O 1
ATOM 3151 N N . GLU A 1 397 ? 6.385 8.721 -0.269 1.00 89.12 397 GLU A N 1
ATOM 3152 C CA . GLU A 1 397 ? 4.999 8.450 0.069 1.00 89.12 397 GLU A CA 1
ATOM 3153 C C . GLU A 1 397 ? 4.417 9.657 0.811 1.00 89.12 397 GLU A C 1
ATOM 3155 O O . GLU A 1 397 ? 4.946 10.064 1.842 1.00 89.12 397 GLU A O 1
ATOM 3160 N N . ASN A 1 398 ? 3.347 10.227 0.261 1.00 94.00 398 ASN A N 1
ATOM 3161 C CA . ASN A 1 398 ? 2.682 11.424 0.757 1.00 94.00 398 ASN A CA 1
ATOM 3162 C C . ASN A 1 398 ? 1.214 11.128 1.081 1.00 94.00 398 ASN A C 1
ATOM 3164 O O . ASN A 1 398 ? 0.563 10.293 0.444 1.00 94.00 398 ASN A O 1
ATOM 3168 N N . ILE A 1 399 ? 0.662 11.851 2.052 1.00 96.00 399 ILE A N 1
ATOM 3169 C CA . ILE A 1 399 ? -0.759 11.797 2.392 1.00 96.00 399 ILE A CA 1
ATOM 3170 C C . ILE A 1 399 ? -1.537 12.757 1.491 1.00 96.00 399 ILE A C 1
ATOM 3172 O O . ILE A 1 399 ? -1.206 13.939 1.358 1.00 96.00 399 ILE A O 1
ATOM 3176 N N . PHE A 1 400 ? -2.614 12.248 0.905 1.00 96.00 400 PHE A N 1
ATOM 3177 C CA . PHE A 1 400 ? -3.566 13.005 0.108 1.00 96.00 400 PHE A CA 1
ATOM 3178 C C . PHE A 1 400 ? -4.925 12.991 0.787 1.00 96.00 400 PHE A C 1
ATOM 3180 O O . PHE A 1 400 ? -5.362 11.963 1.301 1.00 96.00 400 PHE A O 1
ATOM 3187 N N . GLN A 1 401 ? -5.599 14.134 0.765 1.00 95.06 401 GLN A N 1
ATOM 3188 C CA . GLN A 1 401 ? -7.006 14.251 1.107 1.00 95.06 401 GLN A CA 1
ATOM 3189 C C . GLN A 1 401 ? -7.837 14.165 -0.169 1.00 95.06 401 GLN A C 1
ATOM 3191 O O . GLN A 1 401 ? -7.434 14.689 -1.210 1.00 95.06 401 GLN A O 1
ATOM 3196 N N . PHE A 1 402 ? -9.012 13.553 -0.072 1.00 94.69 402 PHE A N 1
ATOM 3197 C CA . PHE A 1 402 ? -10.025 13.616 -1.113 1.00 94.69 402 PHE A CA 1
ATOM 3198 C C . PHE A 1 402 ? -11.361 14.110 -0.569 1.00 94.69 402 PHE A C 1
ATOM 3200 O O . PHE A 1 402 ? -11.673 13.921 0.609 1.00 94.69 402 PHE A O 1
ATOM 3207 N N . PHE A 1 403 ? -12.156 14.723 -1.441 1.00 92.69 403 PHE A N 1
ATOM 3208 C CA . PHE A 1 403 ? -13.534 15.108 -1.159 1.00 92.69 403 PHE A CA 1
ATOM 3209 C C . PHE A 1 403 ? -14.357 15.176 -2.449 1.00 92.69 403 PHE A C 1
ATOM 3211 O O . PHE A 1 403 ? -13.842 15.465 -3.529 1.00 92.69 403 PHE A O 1
ATOM 3218 N N . THR A 1 404 ? -15.653 14.895 -2.345 1.00 88.62 404 THR A N 1
ATOM 3219 C CA . THR A 1 404 ? -16.598 15.062 -3.454 1.00 88.62 404 THR A CA 1
ATOM 3220 C C . THR A 1 404 ? -16.739 16.542 -3.754 1.00 88.62 404 THR A C 1
ATOM 3222 O O . THR A 1 404 ? -16.978 17.334 -2.842 1.00 88.62 404 THR A O 1
ATOM 3225 N N . LYS A 1 405 ? -16.618 16.926 -5.028 1.00 79.88 405 LYS A N 1
ATOM 3226 C CA . LYS A 1 405 ? -16.856 18.314 -5.417 1.00 79.88 405 LYS A CA 1
ATOM 3227 C C . LYS A 1 405 ? -18.318 18.639 -5.154 1.00 79.88 405 LYS A C 1
ATOM 3229 O O . LYS A 1 405 ? -19.211 18.080 -5.794 1.00 79.88 405 LYS A O 1
ATOM 3234 N N . THR A 1 406 ? -18.565 19.553 -4.229 1.00 63.53 406 THR A N 1
ATOM 3235 C CA . THR A 1 406 ? -19.852 20.225 -4.147 1.00 63.53 406 THR A CA 1
ATOM 3236 C C . THR A 1 406 ? -19.977 21.092 -5.396 1.00 63.53 406 THR A C 1
ATOM 3238 O O . THR A 1 406 ? -19.265 22.081 -5.556 1.00 63.53 406 THR A O 1
ATOM 3241 N N . SER A 1 407 ? -20.852 20.705 -6.329 1.00 49.03 407 SER A N 1
ATOM 3242 C CA . SER A 1 407 ? -21.330 21.679 -7.313 1.00 49.03 407 SER A CA 1
ATOM 3243 C C . SER A 1 407 ? -21.921 22.861 -6.536 1.00 49.03 407 SER A C 1
ATOM 3245 O O . SER A 1 407 ? -22.586 22.613 -5.524 1.00 49.03 407 SER A O 1
ATOM 3247 N N . PRO A 1 408 ? -21.717 24.122 -6.964 1.00 47.94 408 PRO A N 1
ATOM 3248 C CA . PRO A 1 408 ? -22.545 25.207 -6.452 1.00 47.94 408 PRO A CA 1
ATOM 3249 C C . PRO A 1 408 ? -24.004 24.780 -6.622 1.00 47.94 408 PRO A C 1
ATOM 3251 O O . PRO A 1 408 ? -24.346 24.248 -7.680 1.00 47.94 408 PRO A O 1
ATOM 3254 N N . GLU A 1 409 ? -24.814 24.925 -5.568 1.00 40.25 409 GLU A N 1
ATOM 3255 C CA . GLU A 1 409 ? -26.239 24.589 -5.592 1.00 40.25 409 GLU A CA 1
ATOM 3256 C C . GLU A 1 409 ? -26.861 25.166 -6.864 1.00 40.25 409 GLU A C 1
ATOM 3258 O O . GLU A 1 409 ? -27.083 26.372 -6.991 1.00 40.25 409 GLU A O 1
ATOM 3263 N N . VAL A 1 410 ? -27.130 24.294 -7.833 1.00 40.41 410 VAL A N 1
ATOM 3264 C CA . VAL A 1 410 ? -28.090 24.609 -8.874 1.00 40.41 410 VAL A CA 1
ATOM 3265 C C . VAL A 1 410 ? -29.402 24.692 -8.109 1.00 40.41 410 VAL A C 1
ATOM 3267 O O . VAL A 1 410 ? -29.854 23.691 -7.550 1.00 40.41 410 VAL A O 1
ATOM 3270 N N . GLN A 1 411 ? -29.949 25.909 -8.004 1.00 40.00 411 GLN A N 1
ATOM 3271 C CA . GLN A 1 411 ? -31.339 26.158 -7.608 1.00 40.00 411 GLN A CA 1
ATOM 3272 C C . GLN A 1 411 ? -32.205 25.028 -8.176 1.00 40.00 411 GLN A C 1
ATOM 3274 O O . GLN A 1 411 ? -31.973 24.685 -9.335 1.00 40.00 411 GLN A O 1
ATOM 3279 N N . PRO A 1 412 ? -33.140 24.430 -7.414 1.00 45.09 412 PRO A N 1
ATOM 3280 C CA . PRO A 1 412 ? -33.856 23.232 -7.837 1.00 45.09 412 PRO A CA 1
ATOM 3281 C C . PRO A 1 412 ? -34.628 23.532 -9.123 1.00 45.09 412 PRO A C 1
ATOM 3283 O O . PRO A 1 412 ? -35.741 24.046 -9.099 1.00 45.09 412 PRO A O 1
ATOM 3286 N N . GLN A 1 413 ? -33.993 23.255 -10.254 1.00 44.09 413 GLN A N 1
ATOM 3287 C CA . GLN A 1 413 ? -34.565 23.386 -11.571 1.00 44.09 413 GLN A CA 1
ATOM 3288 C C . GLN A 1 413 ? -34.891 21.964 -11.973 1.00 44.09 413 GLN A C 1
ATOM 3290 O O . GLN A 1 413 ? -34.007 21.227 -12.392 1.00 44.09 413 GLN A O 1
ATOM 3295 N N . ASP A 1 414 ? -36.146 21.612 -11.702 1.00 43.19 414 ASP A N 1
ATOM 3296 C CA . ASP A 1 414 ? -36.808 20.348 -11.981 1.00 43.19 414 ASP A CA 1
ATOM 3297 C C . ASP A 1 414 ? -36.035 19.108 -11.526 1.00 43.19 414 ASP A C 1
ATOM 3299 O O . ASP A 1 414 ? -34.993 18.729 -12.055 1.00 43.19 414 ASP A O 1
ATOM 3303 N N . THR A 1 415 ? -36.595 18.423 -10.529 1.00 40.91 415 THR A N 1
ATOM 3304 C CA . THR A 1 415 ? -36.210 17.059 -10.181 1.00 40.91 415 THR A CA 1
ATOM 3305 C C . THR A 1 415 ? -36.202 16.211 -11.450 1.00 40.91 415 THR A C 1
ATOM 3307 O O . THR A 1 415 ? -37.250 15.745 -11.895 1.00 40.91 415 THR A O 1
ATOM 3310 N N . LEU A 1 416 ? -35.020 16.002 -12.032 1.00 44.50 416 LEU A N 1
ATOM 3311 C CA . LEU A 1 416 ? -34.778 14.866 -12.900 1.00 44.50 416 LEU A CA 1
ATOM 3312 C C . LEU A 1 416 ? -35.125 13.659 -12.040 1.00 44.50 416 LEU A C 1
ATOM 3314 O O . LEU A 1 416 ? -34.403 13.344 -11.088 1.00 44.50 416 LEU A O 1
ATOM 3318 N N . GLU A 1 417 ? -36.280 13.051 -12.318 1.00 38.84 417 GLU A N 1
ATOM 3319 C CA . GLU A 1 417 ? -36.634 11.750 -11.778 1.00 38.84 417 GLU A CA 1
ATOM 3320 C C . GLU A 1 417 ? -35.388 10.886 -11.910 1.00 38.84 417 GLU A C 1
ATOM 3322 O O . GLU A 1 417 ? -34.860 10.687 -13.007 1.00 38.84 417 GLU A O 1
ATOM 3327 N N . THR A 1 418 ? -34.844 10.452 -10.776 1.00 40.78 418 THR A N 1
ATOM 3328 C CA . THR A 1 418 ? -33.758 9.486 -10.806 1.00 40.78 418 THR A CA 1
ATOM 3329 C C . THR A 1 418 ? -34.355 8.251 -11.457 1.00 40.78 418 THR A C 1
ATOM 3331 O O . THR A 1 418 ? -35.132 7.539 -10.825 1.00 40.78 418 THR A O 1
ATOM 3334 N N . ILE A 1 419 ? -34.062 8.034 -12.741 1.00 46.00 419 ILE A N 1
ATOM 3335 C CA . ILE A 1 419 ? -34.477 6.831 -13.451 1.00 46.00 419 ILE A CA 1
ATOM 3336 C C . ILE A 1 419 ? -33.697 5.692 -12.801 1.00 46.00 419 ILE A C 1
ATOM 3338 O O . ILE A 1 419 ? -32.540 5.428 -13.130 1.00 46.00 419 ILE A O 1
ATOM 3342 N N . ILE A 1 420 ? -34.315 5.046 -11.817 1.00 50.22 420 ILE A N 1
ATOM 3343 C CA . ILE A 1 420 ? -33.821 3.794 -11.267 1.00 50.22 420 ILE A CA 1
ATOM 3344 C C . ILE A 1 420 ? -34.076 2.765 -12.361 1.00 50.22 420 ILE A C 1
ATOM 3346 O O . ILE A 1 420 ? -35.207 2.327 -12.558 1.00 50.22 420 ILE A O 1
ATOM 3350 N N . ALA A 1 421 ? -33.032 2.409 -13.109 1.00 53.12 421 ALA A N 1
ATOM 3351 C CA . ALA A 1 421 ? -33.103 1.268 -14.006 1.00 53.12 421 ALA A CA 1
ATOM 3352 C C . ALA A 1 421 ? -33.453 0.037 -13.159 1.00 53.12 421 ALA A C 1
ATOM 3354 O O . ALA A 1 421 ? -32.644 -0.409 -12.351 1.00 53.12 421 ALA A O 1
ATOM 3355 N N . THR A 1 422 ? -34.675 -0.475 -13.287 1.00 63.47 422 THR A N 1
ATOM 3356 C CA . THR A 1 422 ? -35.121 -1.662 -12.547 1.00 63.47 422 THR A CA 1
ATOM 3357 C C . THR A 1 422 ? -34.578 -2.934 -13.180 1.00 63.47 422 THR A C 1
ATOM 3359 O O . THR A 1 422 ? -34.236 -3.858 -12.450 1.00 63.47 422 THR A O 1
ATOM 3362 N N . ASN A 1 423 ? -34.415 -2.927 -14.508 1.00 73.81 423 ASN A N 1
ATOM 3363 C CA . ASN A 1 423 ? -33.867 -4.011 -15.315 1.00 73.81 423 ASN A CA 1
ATOM 3364 C C . ASN A 1 423 ? -32.940 -3.466 -16.420 1.00 73.81 423 ASN A C 1
ATOM 3366 O O . ASN A 1 423 ? -33.075 -2.330 -16.876 1.00 73.81 423 ASN A O 1
ATOM 3370 N N . ILE A 1 424 ? -32.024 -4.312 -16.886 1.00 73.94 424 ILE A N 1
ATOM 3371 C CA . ILE A 1 424 ? -31.178 -4.123 -18.065 1.00 73.94 424 ILE A CA 1
ATOM 3372 C C . ILE A 1 424 ? -31.557 -5.204 -19.076 1.00 73.94 424 ILE A C 1
ATOM 3374 O O . ILE A 1 424 ? -31.580 -6.388 -18.738 1.00 73.94 424 ILE A O 1
ATOM 3378 N N . LYS A 1 425 ? -31.820 -4.799 -20.320 1.00 82.44 425 LYS A N 1
ATOM 3379 C CA . LYS A 1 425 ? -32.076 -5.714 -21.431 1.00 82.44 425 LYS A CA 1
ATOM 3380 C C . LYS A 1 425 ? -30.767 -6.079 -22.132 1.00 82.44 425 LYS A C 1
ATOM 3382 O O . LYS A 1 425 ? -30.008 -5.193 -22.522 1.00 82.44 425 LYS A O 1
ATOM 3387 N N . ILE A 1 426 ? -30.504 -7.371 -22.292 1.00 83.62 426 ILE A N 1
ATOM 3388 C CA . ILE A 1 426 ? -29.308 -7.909 -22.941 1.00 83.62 426 ILE A CA 1
ATOM 3389 C C . ILE A 1 426 ? -29.738 -8.749 -24.134 1.00 83.62 426 ILE A C 1
ATOM 3391 O O . ILE A 1 426 ? -30.447 -9.740 -23.990 1.00 83.62 426 ILE A O 1
ATOM 3395 N N . GLN A 1 427 ? -29.243 -8.367 -25.307 1.00 88.56 427 GLN A N 1
ATOM 3396 C CA . GLN A 1 427 ? -29.396 -9.120 -26.543 1.00 88.56 427 GLN A CA 1
ATOM 3397 C C . GLN A 1 427 ? -28.023 -9.587 -27.007 1.00 88.56 427 GLN A C 1
ATOM 3399 O O . GLN A 1 427 ? -27.057 -8.820 -26.985 1.00 88.56 427 GLN A O 1
ATOM 3404 N N . GLY A 1 428 ? -27.920 -10.843 -27.421 1.00 86.88 428 GLY A N 1
ATOM 3405 C CA . GLY A 1 428 ? -26.651 -11.407 -27.858 1.00 86.88 428 GLY A CA 1
ATOM 3406 C C . GLY A 1 428 ? -26.816 -12.534 -28.861 1.00 86.88 428 GLY A C 1
ATOM 3407 O O . GLY A 1 428 ? -27.926 -12.955 -29.184 1.00 86.88 428 GLY A O 1
ATOM 3408 N N . LYS A 1 429 ? -25.679 -13.000 -29.381 1.00 90.81 429 LYS A N 1
ATOM 3409 C CA . LYS A 1 429 ? -25.610 -14.058 -30.388 1.00 90.81 429 LYS A CA 1
ATOM 3410 C C . LYS A 1 429 ? -24.487 -15.041 -30.067 1.00 90.81 429 LYS A C 1
ATOM 3412 O O . LYS A 1 429 ? -23.352 -14.618 -29.862 1.00 90.81 429 LYS A O 1
ATOM 3417 N N . ILE A 1 430 ? -24.787 -16.337 -30.061 1.00 87.69 430 ILE A N 1
ATOM 3418 C CA . ILE A 1 430 ? -23.819 -17.415 -29.840 1.00 87.69 430 ILE A CA 1
ATOM 3419 C C . ILE A 1 430 ? -23.324 -17.946 -31.188 1.00 87.69 430 ILE A C 1
ATOM 3421 O O . ILE A 1 430 ? -24.114 -18.346 -32.048 1.00 87.69 430 ILE A O 1
ATOM 3425 N N . THR A 1 431 ? -22.001 -17.950 -31.375 1.00 87.19 431 THR A N 1
ATOM 3426 C CA . THR A 1 431 ? -21.351 -18.389 -32.619 1.00 87.19 431 THR A CA 1
ATOM 3427 C C . THR A 1 431 ? -20.101 -19.227 -32.342 1.00 87.19 431 THR A C 1
ATOM 3429 O O . THR A 1 431 ? -19.426 -19.022 -31.335 1.00 87.19 431 THR A O 1
ATOM 3432 N N . SER A 1 432 ? -19.782 -20.155 -33.248 1.00 83.19 432 SER A N 1
ATOM 3433 C CA . SER A 1 432 ? -18.484 -20.838 -33.337 1.00 83.19 432 SER A CA 1
ATOM 3434 C C . SER A 1 432 ? -17.934 -20.640 -34.749 1.00 83.19 432 SER A C 1
ATOM 3436 O O . SER A 1 432 ? -18.437 -21.209 -35.724 1.00 83.19 432 SER A O 1
ATOM 3438 N N . GLY A 1 433 ? -16.940 -19.759 -34.884 1.00 83.75 433 GLY A N 1
ATOM 3439 C CA . GLY A 1 433 ? -16.497 -19.276 -36.192 1.00 83.75 433 GLY A CA 1
ATOM 3440 C C . GLY A 1 433 ? -17.641 -18.575 -36.932 1.00 83.75 433 GLY A C 1
ATOM 3441 O O . GLY A 1 433 ? -18.215 -17.616 -36.425 1.00 83.75 433 GLY A O 1
ATOM 3442 N N . SER A 1 434 ? -17.984 -19.061 -38.126 1.00 82.88 434 SER A N 1
ATOM 3443 C CA . SER A 1 434 ? -19.099 -18.551 -38.936 1.00 82.88 434 SER A CA 1
ATOM 3444 C C . SER A 1 434 ? -20.451 -19.217 -38.647 1.00 82.88 434 SER A C 1
ATOM 3446 O O . SER A 1 434 ? -21.451 -18.817 -39.238 1.00 82.88 434 SER A O 1
ATOM 3448 N N . HIS A 1 435 ? -20.501 -20.240 -37.787 1.00 87.12 435 HIS A N 1
ATOM 3449 C CA . HIS A 1 435 ? -21.722 -20.999 -37.516 1.00 87.12 435 HIS A CA 1
ATOM 3450 C C . HIS A 1 435 ? -22.455 -20.446 -36.298 1.00 87.12 435 HIS A C 1
ATOM 3452 O O . HIS A 1 435 ? -21.843 -20.160 -35.266 1.00 87.12 435 HIS A O 1
ATOM 3458 N N . PHE A 1 436 ? -23.773 -20.319 -36.412 1.00 90.56 436 PHE A N 1
ATOM 3459 C CA . PHE A 1 436 ? -24.641 -19.977 -35.290 1.00 90.56 436 PHE A CA 1
ATOM 3460 C C . PHE A 1 436 ? -24.901 -21.225 -34.453 1.00 90.56 436 PHE A C 1
ATOM 3462 O O . PHE A 1 436 ? -25.088 -22.304 -35.014 1.00 90.56 436 PHE A O 1
ATOM 3469 N N . ILE A 1 437 ? -24.885 -21.081 -33.128 1.00 88.88 437 ILE A N 1
ATOM 3470 C CA . ILE A 1 437 ? -25.101 -22.209 -32.218 1.00 88.88 437 ILE A CA 1
ATOM 3471 C C . ILE A 1 437 ? -26.494 -22.069 -31.594 1.00 88.88 437 ILE A C 1
ATOM 3473 O O . ILE A 1 437 ? -26.680 -21.228 -30.702 1.00 88.88 437 ILE A O 1
ATOM 3477 N N . PRO A 1 438 ? -27.487 -22.834 -32.074 1.00 92.00 438 PRO A N 1
ATOM 3478 C CA . PRO A 1 438 ? -28.808 -22.854 -31.468 1.00 92.00 438 PRO A CA 1
ATOM 3479 C C . PRO A 1 438 ? -28.803 -23.635 -30.152 1.00 92.00 438 PRO A C 1
ATOM 3481 O O . PRO A 1 438 ? -27.794 -24.240 -29.787 1.00 92.00 438 PRO A O 1
ATOM 3484 N N . ASN A 1 439 ? -29.923 -23.577 -29.428 1.00 91.81 439 ASN A N 1
ATOM 3485 C CA . ASN A 1 439 ? -30.195 -24.379 -28.231 1.00 91.81 439 ASN A CA 1
ATOM 3486 C C . ASN A 1 439 ? -29.075 -24.343 -27.170 1.00 91.81 439 ASN A C 1
ATOM 3488 O O . ASN A 1 439 ? -28.823 -25.297 -26.435 1.00 91.81 439 ASN A O 1
ATOM 3492 N N . THR A 1 440 ? -28.368 -23.218 -27.091 1.00 89.62 440 THR A N 1
ATOM 3493 C CA . THR A 1 440 ? -27.301 -23.017 -26.119 1.00 89.62 440 THR A CA 1
ATOM 3494 C C . THR A 1 440 ? -27.891 -22.361 -24.890 1.00 89.62 440 THR A C 1
ATOM 3496 O O . THR A 1 440 ? -28.428 -21.255 -24.973 1.00 89.62 440 THR A O 1
ATOM 3499 N N . LYS A 1 441 ? -27.775 -23.022 -23.740 1.00 93.38 441 LYS A N 1
ATOM 3500 C CA . LYS A 1 441 ? -28.173 -22.460 -22.454 1.00 93.38 441 LYS A CA 1
ATOM 3501 C C . LYS A 1 441 ? -27.130 -21.447 -22.006 1.00 93.38 441 LYS A C 1
ATOM 3503 O O . LYS A 1 441 ? -25.977 -21.802 -21.773 1.00 93.38 441 LYS A O 1
ATOM 3508 N N . ILE A 1 442 ? -27.550 -20.198 -21.845 1.00 92.06 442 ILE A N 1
ATOM 3509 C CA . ILE A 1 442 ? -26.748 -19.127 -21.263 1.00 92.06 442 ILE A CA 1
ATOM 3510 C C . ILE A 1 442 ? -27.181 -18.927 -19.813 1.00 92.06 442 ILE A C 1
ATOM 3512 O O . ILE A 1 442 ? -28.343 -18.623 -19.548 1.00 92.06 442 ILE A O 1
ATOM 3516 N N . VAL A 1 443 ? -26.259 -19.090 -18.869 1.00 90.62 443 VAL A N 1
ATOM 3517 C CA . VAL A 1 443 ? -26.504 -18.865 -17.440 1.00 90.62 443 VAL A CA 1
ATOM 3518 C C . VAL A 1 443 ? -25.864 -17.549 -17.036 1.00 90.62 443 VAL A C 1
ATOM 3520 O O . VAL A 1 443 ? -24.647 -17.413 -17.120 1.00 90.62 443 VAL A O 1
ATOM 3523 N N . PHE A 1 444 ? -26.675 -16.594 -16.584 1.00 87.56 444 PHE A N 1
ATOM 3524 C CA . PHE A 1 444 ? -26.205 -15.314 -16.064 1.00 87.56 444 PHE A CA 1
ATOM 3525 C C . PHE A 1 444 ? -26.053 -15.397 -14.550 1.00 87.56 444 PHE A C 1
ATOM 3527 O O . PHE A 1 444 ? -26.984 -15.805 -13.853 1.00 87.56 444 PHE A O 1
ATOM 3534 N N . THR A 1 445 ? -24.902 -14.987 -14.030 1.00 83.25 445 THR A N 1
ATOM 3535 C CA . THR A 1 445 ? -24.609 -15.000 -12.593 1.00 83.25 445 THR A CA 1
ATOM 3536 C C . THR A 1 445 ? -24.132 -13.635 -12.113 1.00 83.25 445 THR A C 1
ATOM 3538 O O . THR A 1 445 ? -23.547 -12.868 -12.881 1.00 83.25 445 THR A O 1
ATOM 3541 N N . ASP A 1 446 ? -24.341 -13.337 -10.833 1.00 80.94 446 ASP A N 1
ATOM 3542 C CA . ASP A 1 446 ? -23.713 -12.180 -10.193 1.00 80.94 446 ASP A CA 1
ATOM 3543 C C . ASP A 1 446 ? -22.238 -12.451 -9.834 1.00 80.94 446 ASP A C 1
ATOM 3545 O O . ASP A 1 446 ? -21.697 -13.541 -10.054 1.00 80.94 446 ASP A O 1
ATOM 3549 N N . SER A 1 447 ? -21.581 -11.448 -9.250 1.00 75.50 447 SER A N 1
ATOM 3550 C CA . SER A 1 447 ? -20.195 -11.526 -8.766 1.00 75.50 447 SER A CA 1
ATOM 3551 C C . SER A 1 447 ? -19.989 -12.454 -7.555 1.00 75.50 447 SER A C 1
ATOM 3553 O O . SER A 1 447 ? -18.854 -12.666 -7.126 1.00 75.50 447 SER A O 1
ATOM 3555 N N . TYR A 1 448 ? -21.055 -13.035 -6.994 1.00 76.31 448 TYR A N 1
ATOM 3556 C CA . TYR A 1 448 ? -20.996 -14.066 -5.951 1.00 76.31 448 TYR A CA 1
ATOM 3557 C C . TYR A 1 448 ? -21.146 -15.489 -6.516 1.00 76.31 448 TYR A C 1
ATOM 3559 O O . TYR A 1 448 ? -20.978 -16.467 -5.771 1.00 76.31 448 TYR A O 1
ATOM 3567 N N . GLY A 1 449 ? -21.427 -15.604 -7.820 1.00 77.50 449 GLY A N 1
ATOM 3568 C CA . GLY A 1 449 ? -21.728 -16.854 -8.514 1.00 77.50 449 GLY A CA 1
ATOM 3569 C C . GLY A 1 449 ? -23.176 -17.317 -8.341 1.00 77.50 449 GLY A C 1
ATOM 3570 O O . GLY A 1 449 ? -23.485 -18.451 -8.704 1.00 77.50 449 GLY A O 1
ATOM 3571 N N . ASP A 1 450 ? -24.057 -16.478 -7.786 1.00 81.38 450 ASP A N 1
ATOM 3572 C CA . ASP A 1 450 ? -25.478 -16.798 -7.677 1.00 81.38 450 ASP A CA 1
ATOM 3573 C C . ASP A 1 450 ? -26.128 -16.612 -9.061 1.00 81.38 450 ASP A C 1
ATOM 3575 O O . ASP A 1 450 ? -25.875 -15.627 -9.759 1.00 81.38 450 ASP A O 1
ATOM 3579 N N . THR A 1 451 ? -26.952 -17.573 -9.491 1.00 88.00 451 THR A N 1
ATOM 3580 C CA . THR A 1 451 ? -27.665 -17.480 -10.776 1.00 88.00 451 THR A CA 1
ATOM 3581 C C . THR A 1 451 ? -28.734 -16.396 -10.708 1.00 88.00 451 THR A C 1
ATOM 3583 O O . THR A 1 451 ? -29.601 -16.431 -9.838 1.00 88.00 451 THR A O 1
ATOM 3586 N N . LEU A 1 452 ? -28.673 -15.453 -11.645 1.00 85.94 452 LEU A N 1
ATOM 3587 C CA . LEU A 1 452 ? -29.640 -14.3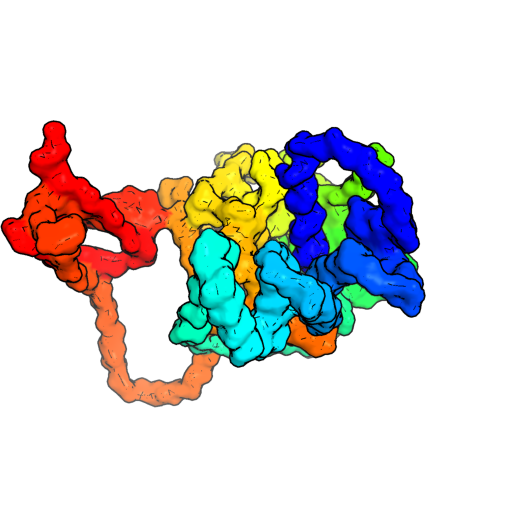69 -11.796 1.00 85.94 452 LEU A CA 1
ATOM 3588 C C . LEU A 1 452 ? -30.799 -14.794 -12.687 1.00 85.94 452 LEU A C 1
ATOM 3590 O O . LEU A 1 452 ? -31.955 -14.613 -12.325 1.00 85.94 452 LEU A O 1
ATOM 3594 N N . SER A 1 453 ? -30.476 -15.352 -13.855 1.00 90.06 453 SER A N 1
ATOM 3595 C CA . SER A 1 453 ? -31.447 -15.871 -14.814 1.00 90.06 453 SER A CA 1
ATOM 3596 C C . SER A 1 453 ? -30.747 -16.715 -15.884 1.00 90.06 453 SER A C 1
ATOM 3598 O O . SER A 1 453 ? -29.516 -16.801 -15.926 1.00 90.06 453 SER A O 1
ATOM 3600 N N . THR A 1 454 ? -31.526 -17.339 -16.762 1.00 91.38 454 THR A N 1
ATOM 3601 C CA . THR A 1 454 ? -31.027 -18.169 -17.864 1.00 91.38 454 THR A CA 1
ATOM 3602 C C . THR A 1 454 ? -31.734 -17.832 -19.170 1.00 91.38 454 THR A C 1
ATOM 3604 O O . THR A 1 454 ? -32.953 -17.686 -19.172 1.00 91.38 454 THR A O 1
ATOM 3607 N N . ALA A 1 455 ? -30.990 -17.780 -20.274 1.00 92.31 455 ALA A N 1
ATOM 3608 C CA . ALA A 1 455 ? -31.525 -17.675 -21.632 1.00 92.31 455 ALA A CA 1
ATOM 3609 C C . ALA A 1 455 ? -31.189 -18.935 -22.442 1.00 92.31 455 ALA A C 1
ATOM 3611 O O . ALA A 1 455 ? -30.274 -19.678 -22.088 1.00 92.31 455 ALA A O 1
ATOM 3612 N N . ILE A 1 456 ? -31.906 -19.162 -23.540 1.00 93.25 456 ILE A N 1
ATOM 3613 C CA . ILE A 1 456 ? -31.587 -20.201 -24.526 1.00 93.25 456 ILE A CA 1
ATOM 3614 C C . ILE A 1 456 ? -31.519 -19.530 -25.894 1.00 93.25 456 ILE A C 1
ATOM 3616 O O . ILE A 1 456 ? -32.393 -18.724 -26.218 1.00 93.25 456 ILE A O 1
ATOM 3620 N N . SER A 1 457 ? -30.478 -19.827 -26.672 1.00 93.31 457 SER A N 1
ATOM 3621 C CA . SER A 1 457 ? -30.360 -19.293 -28.028 1.00 93.31 457 SER A CA 1
ATOM 3622 C C . SER A 1 457 ? -31.368 -19.929 -28.993 1.00 93.31 457 SER A C 1
ATOM 3624 O O . SER A 1 457 ? -31.623 -21.134 -28.955 1.00 93.31 457 SER A O 1
ATOM 3626 N N . ASP A 1 458 ? -31.930 -19.115 -29.883 1.00 92.25 458 ASP A N 1
ATOM 3627 C CA . ASP A 1 458 ? -32.835 -19.557 -30.942 1.00 92.25 458 ASP A CA 1
ATOM 3628 C C . ASP A 1 458 ? -32.094 -20.264 -32.096 1.00 92.25 458 ASP A C 1
ATOM 3630 O O . ASP A 1 458 ? -30.876 -20.440 -32.076 1.00 92.25 458 ASP A O 1
ATOM 3634 N N . HIS A 1 459 ? -32.826 -20.650 -33.146 1.00 91.31 459 HIS A N 1
ATOM 3635 C CA . HIS A 1 459 ? -32.268 -21.306 -34.337 1.00 91.31 459 HIS A CA 1
ATOM 3636 C C . HIS A 1 459 ? -31.195 -20.480 -35.078 1.00 91.31 459 HIS A C 1
ATOM 3638 O O . HIS A 1 459 ? -30.389 -21.045 -35.814 1.00 91.31 459 HIS A O 1
ATOM 3644 N N . ASN A 1 460 ? -31.155 -19.159 -34.876 1.00 89.94 460 ASN A N 1
ATOM 3645 C CA . ASN A 1 460 ? -30.143 -18.251 -35.420 1.00 89.94 460 ASN A CA 1
ATOM 3646 C C . ASN A 1 460 ? -29.029 -17.938 -34.409 1.00 89.94 460 ASN A C 1
ATOM 3648 O O . ASN A 1 460 ? -28.192 -17.065 -34.666 1.00 89.94 460 ASN A O 1
ATOM 3652 N N . GLY A 1 461 ? -29.004 -18.621 -33.263 1.00 88.56 461 GLY A N 1
ATOM 3653 C CA . GLY A 1 461 ? -28.066 -18.387 -32.173 1.00 88.56 461 GLY A CA 1
ATOM 3654 C C . GLY A 1 461 ? -28.351 -17.115 -31.369 1.00 88.56 461 GLY A C 1
ATOM 3655 O O . GLY A 1 461 ? -27.500 -16.721 -30.577 1.00 88.56 461 GLY A O 1
ATOM 3656 N N . LEU A 1 462 ? -29.489 -16.445 -31.567 1.00 92.12 462 LEU A N 1
ATOM 3657 C CA . LEU A 1 462 ? -29.839 -15.197 -30.885 1.00 92.12 462 LEU A CA 1
ATOM 3658 C C . LEU A 1 462 ? -30.500 -15.466 -29.533 1.00 92.12 462 LEU A C 1
ATOM 3660 O O . LEU A 1 462 ? -31.243 -16.430 -29.381 1.00 92.12 462 LEU A O 1
ATOM 3664 N N . PHE A 1 463 ? -30.272 -14.588 -28.561 1.00 91.88 463 PHE A N 1
ATOM 3665 C CA . PHE A 1 463 ? -30.998 -14.586 -27.293 1.00 91.88 463 PHE A CA 1
ATOM 3666 C C . PHE A 1 463 ? -31.334 -13.158 -26.852 1.00 91.88 463 PHE A C 1
ATOM 3668 O O . PHE A 1 463 ? -30.639 -12.202 -27.208 1.00 91.88 463 PHE A O 1
ATOM 3675 N N . ASP A 1 464 ? -32.386 -13.036 -26.046 1.00 91.94 464 ASP A N 1
ATOM 3676 C CA . ASP A 1 464 ? -32.852 -11.792 -25.436 1.00 91.94 464 ASP A CA 1
ATOM 3677 C C . ASP A 1 464 ? -33.247 -12.078 -23.978 1.00 91.94 464 ASP A C 1
ATOM 3679 O O . ASP A 1 464 ? -33.911 -13.082 -23.705 1.00 91.94 464 ASP A O 1
ATOM 3683 N N . ILE A 1 465 ? -32.798 -11.247 -23.036 1.00 90.62 465 ILE A N 1
ATOM 3684 C CA . ILE A 1 465 ? -33.093 -11.399 -21.610 1.00 90.62 465 ILE A CA 1
ATOM 3685 C C . ILE A 1 465 ? -33.121 -10.056 -20.880 1.00 90.62 465 ILE A C 1
ATOM 3687 O O . ILE A 1 465 ? -32.348 -9.149 -21.182 1.00 90.62 465 ILE A O 1
ATOM 3691 N N . GLU A 1 466 ? -33.967 -9.953 -19.858 1.00 87.38 466 GLU A N 1
ATOM 3692 C CA . GLU A 1 466 ? -33.941 -8.860 -18.888 1.00 87.38 466 GLU A CA 1
ATOM 3693 C C . GLU A 1 466 ? -33.355 -9.338 -17.559 1.00 87.38 466 GLU A C 1
ATOM 3695 O O . GLU A 1 466 ? -33.728 -10.394 -17.045 1.00 87.38 466 GLU A O 1
ATOM 3700 N N . LEU A 1 467 ? -32.432 -8.557 -17.001 1.00 82.19 467 LEU A N 1
ATOM 3701 C CA . LEU A 1 467 ? -31.761 -8.849 -15.736 1.00 82.19 467 LEU A CA 1
ATOM 3702 C C . LEU A 1 467 ? -31.846 -7.650 -14.790 1.00 82.19 467 LEU A C 1
ATOM 3704 O O . LEU A 1 467 ? -31.784 -6.514 -15.259 1.00 82.19 467 LEU A O 1
ATOM 3708 N N . PRO A 1 468 ? -31.904 -7.859 -13.465 1.00 74.12 468 PRO A N 1
ATOM 3709 C CA . PRO A 1 468 ? -31.762 -6.760 -12.517 1.00 74.12 468 PRO A CA 1
ATOM 3710 C C . PRO A 1 468 ? -30.363 -6.121 -12.629 1.00 74.12 468 PRO A C 1
ATOM 3712 O O . PRO A 1 468 ? -29.395 -6.814 -12.965 1.00 74.12 468 PRO A O 1
ATOM 3715 N N . PRO A 1 469 ? -30.206 -4.821 -12.315 1.00 66.88 469 PRO A N 1
ATOM 3716 C CA . PRO A 1 469 ? -28.897 -4.182 -12.262 1.00 66.88 469 PRO A CA 1
ATOM 3717 C C . PRO A 1 469 ? -28.055 -4.820 -11.152 1.00 66.88 469 PRO A C 1
ATOM 3719 O O . PRO A 1 469 ? -28.378 -4.743 -9.967 1.00 66.88 469 PRO A O 1
ATOM 3722 N N . VAL A 1 470 ? -26.951 -5.455 -11.537 1.00 68.94 470 VAL A N 1
ATOM 3723 C CA . VAL A 1 470 ? -26.018 -6.106 -10.610 1.00 68.94 470 VAL A CA 1
ATOM 3724 C C . VAL A 1 470 ? -24.580 -5.696 -10.904 1.00 68.94 470 VAL A C 1
ATOM 3726 O O . VAL A 1 470 ? -24.199 -5.459 -12.052 1.00 68.94 470 VAL A O 1
ATOM 3729 N N . GLN A 1 471 ? -23.748 -5.639 -9.864 1.00 55.53 471 GLN A N 1
ATOM 3730 C CA . GLN A 1 471 ? -22.314 -5.417 -10.024 1.00 55.53 471 GLN A CA 1
ATOM 3731 C C . GLN A 1 471 ? -21.615 -6.734 -10.401 1.00 55.53 471 GLN A C 1
ATOM 3733 O O . GLN A 1 471 ? -21.749 -7.739 -9.698 1.00 55.53 471 GLN A O 1
ATOM 3738 N N . GLY A 1 472 ? -20.842 -6.711 -11.492 1.00 60.09 472 GLY A N 1
ATOM 3739 C CA . GLY A 1 472 ? -20.029 -7.851 -11.930 1.00 60.09 472 GLY A CA 1
ATOM 3740 C C . GLY A 1 472 ? -20.833 -8.989 -12.565 1.00 60.09 472 GLY A C 1
ATOM 3741 O O . GLY A 1 472 ? -20.641 -10.146 -12.205 1.00 60.09 472 GLY A O 1
ATOM 3742 N N . LEU A 1 473 ? -21.733 -8.661 -13.498 1.00 76.31 473 LEU A N 1
ATOM 3743 C CA . LEU A 1 473 ? -22.470 -9.644 -14.293 1.00 76.31 473 LEU A CA 1
ATOM 3744 C C . LEU A 1 473 ? -21.513 -10.574 -15.063 1.00 76.31 473 LEU A C 1
ATOM 3746 O O . LEU A 1 473 ? -20.633 -10.108 -15.790 1.00 76.31 473 LEU A O 1
ATOM 3750 N N . ARG A 1 474 ? -21.720 -11.887 -14.940 1.00 76.25 474 ARG A N 1
ATOM 3751 C CA . ARG A 1 474 ? -21.001 -12.939 -15.676 1.00 76.25 474 ARG A CA 1
ATOM 3752 C C . ARG A 1 474 ? -21.985 -13.819 -16.437 1.00 76.25 474 ARG A C 1
ATOM 3754 O O . ARG A 1 474 ? -23.156 -13.895 -16.068 1.00 76.25 474 ARG A O 1
ATOM 3761 N N . TYR A 1 475 ? -21.507 -14.499 -17.479 1.00 78.88 475 TYR A N 1
ATOM 3762 C CA . TYR A 1 475 ? -22.291 -15.507 -18.185 1.00 78.88 475 TYR A CA 1
ATOM 3763 C C . TYR A 1 475 ? -21.443 -16.709 -18.604 1.00 78.88 475 TYR A C 1
ATOM 3765 O O . TYR A 1 475 ? -20.268 -16.566 -18.946 1.00 78.88 475 TYR A O 1
ATOM 3773 N N . THR A 1 476 ? -22.051 -17.891 -18.592 1.00 78.62 476 THR A N 1
ATOM 3774 C CA . THR A 1 476 ? -21.515 -19.115 -19.203 1.00 78.62 476 THR A CA 1
ATOM 3775 C C . THR A 1 476 ? -22.501 -19.632 -20.240 1.00 78.62 476 THR A C 1
ATOM 3777 O O . THR A 1 476 ? -23.703 -19.415 -20.108 1.00 78.62 476 THR A O 1
ATOM 3780 N N . ALA A 1 477 ? -22.000 -20.286 -21.287 1.00 76.75 477 ALA A N 1
ATOM 3781 C CA . ALA A 1 477 ? -22.812 -20.827 -22.369 1.00 76.75 477 ALA A CA 1
ATOM 3782 C C . ALA A 1 477 ? -22.488 -22.314 -22.563 1.00 76.75 477 ALA A C 1
ATOM 3784 O O . ALA A 1 477 ? -21.322 -22.670 -22.728 1.00 76.75 477 ALA A O 1
ATOM 3785 N N . GLU A 1 478 ? -23.513 -23.162 -22.534 1.00 81.12 478 GLU A N 1
ATOM 3786 C CA . GLU A 1 478 ? -23.409 -24.615 -22.693 1.00 81.12 478 GLU A CA 1
ATOM 3787 C C . GLU A 1 478 ? -24.371 -25.077 -23.793 1.00 81.12 478 GLU A C 1
ATOM 3789 O O . GLU A 1 478 ? -25.569 -24.790 -23.739 1.00 81.12 478 GLU A O 1
ATOM 3794 N N . ASN A 1 479 ? -23.840 -25.738 -24.825 1.00 77.62 479 ASN A N 1
ATOM 3795 C CA . ASN A 1 479 ? -24.652 -26.264 -25.920 1.00 77.62 479 ASN A CA 1
ATOM 3796 C C . ASN A 1 479 ? -25.353 -27.548 -25.455 1.00 77.62 479 ASN A C 1
ATOM 3798 O O . ASN A 1 479 ? -24.678 -28.511 -25.101 1.00 77.62 479 ASN A O 1
ATOM 3802 N N . LEU A 1 480 ? -26.687 -27.552 -25.464 1.00 73.31 480 LEU A N 1
ATOM 3803 C CA . LEU A 1 480 ? -27.491 -28.674 -24.973 1.00 73.31 480 LEU A CA 1
ATOM 3804 C C . LEU A 1 480 ? -27.584 -29.843 -25.967 1.00 73.31 480 LEU A C 1
ATOM 3806 O O . LEU A 1 480 ? -28.036 -30.920 -25.586 1.00 73.31 480 LEU A O 1
ATOM 3810 N N . ASP A 1 481 ? -27.143 -29.651 -27.213 1.00 73.19 481 ASP A N 1
ATOM 3811 C CA . ASP A 1 481 ? -27.204 -30.663 -28.276 1.00 73.19 481 ASP A CA 1
ATOM 3812 C C . ASP A 1 481 ? -25.940 -31.544 -28.349 1.00 73.19 481 ASP A C 1
ATOM 3814 O O . ASP A 1 481 ? -25.832 -32.409 -29.218 1.00 73.19 481 ASP A O 1
ATOM 3818 N N . ILE A 1 482 ? -24.969 -31.333 -27.451 1.00 56.19 482 ILE A N 1
ATOM 3819 C CA . ILE A 1 482 ? -23.731 -32.117 -27.361 1.00 56.19 482 ILE A CA 1
ATOM 3820 C C . ILE A 1 482 ? -23.771 -32.918 -26.052 1.00 56.19 482 ILE A C 1
ATOM 3822 O O . ILE A 1 482 ? -23.327 -32.429 -25.014 1.00 56.19 482 ILE A O 1
ATOM 3826 N N . ILE A 1 483 ? -24.329 -34.133 -26.101 1.00 39.97 483 ILE A N 1
ATOM 3827 C CA . ILE A 1 483 ? -24.182 -35.162 -25.053 1.00 39.97 483 ILE A CA 1
ATOM 3828 C C . ILE A 1 483 ? -23.148 -36.185 -25.509 1.00 39.97 483 ILE A C 1
ATOM 3830 O O . ILE A 1 483 ? -23.261 -36.643 -26.671 1.00 39.97 483 ILE A O 1
#